Protein AF-A0A7J5Y7X1-F1 (afdb_monomer_lite)

InterPro domains:
  IPR000933 Glycoside hydrolase, family 29 [PTHR10030] (53-190)
  IPR000933 Glycoside hydrolase, family 29 [SM00812] (28-296)
  IPR016286 Alpha-L-fucosidase, metazoa-type [PR00741] (77-93)
  IPR016286 Alpha-L-fucosidase, metazoa-type [PR00741] (96-114)
  IPR016286 Alpha-L-fucosidase, metazoa-type [PR00741] (164-180)
  IPR017853 Glycoside hydrolase superfamily [SSF51445] (57-274)
  IPR018526 Glycoside hydrolase, family 29, conserved site [PS00385] (196-207)
  IPR057739 Glycoside hydrolase family 29, N-terminal [PF01120] (57-190)

pLDDT: mean 74.08, std 23.31, range [20.83, 97.81]

Radius of gyration: 34.33 Å; chains: 1; bounding box: 50×125×92 Å

Structure (mmCIF, N/CA/C/O backbone):
data_AF-A0A7J5Y7X1-F1
#
_entry.id   AF-A0A7J5Y7X1-F1
#
loop_
_atom_site.group_PDB
_atom_site.id
_atom_site.type_symbol
_atom_site.label_atom_id
_atom_site.label_alt_id
_atom_site.label_comp_id
_atom_site.label_asym_id
_atom_site.label_entity_id
_atom_site.label_seq_id
_atom_site.pdbx_PDB_ins_code
_atom_site.Cartn_x
_atom_site.Cartn_y
_atom_site.Cartn_z
_atom_site.occupancy
_atom_site.B_iso_or_equiv
_atom_site.auth_seq_id
_atom_site.auth_comp_id
_atom_site.auth_asym_id
_atom_site.auth_atom_id
_atom_site.pdbx_PDB_model_num
ATOM 1 N N . MET A 1 1 ? 17.205 -16.153 -32.327 1.00 25.45 1 MET A N 1
ATOM 2 C CA . MET A 1 1 ? 16.415 -15.094 -32.989 1.00 25.45 1 MET A CA 1
ATOM 3 C C . MET A 1 1 ? 15.835 -14.226 -31.892 1.00 25.45 1 MET A C 1
ATOM 5 O O . MET A 1 1 ? 15.008 -14.714 -31.137 1.00 25.45 1 MET A O 1
ATOM 9 N N . VAL A 1 2 ? 16.345 -13.006 -31.729 1.00 21.05 2 VAL A N 1
ATOM 10 C CA . VAL A 1 2 ? 15.778 -12.018 -30.800 1.00 21.05 2 VAL A CA 1
ATOM 11 C C . VAL A 1 2 ? 14.475 -11.518 -31.433 1.00 21.05 2 VAL A C 1
ATOM 13 O O . VAL A 1 2 ? 14.532 -11.095 -32.590 1.00 21.05 2 VAL A O 1
ATOM 16 N N . PRO A 1 3 ? 13.310 -11.597 -30.767 1.00 21.61 3 PRO A N 1
ATOM 17 C CA . PRO A 1 3 ? 12.091 -11.020 -31.314 1.00 21.61 3 PRO A CA 1
ATOM 18 C C . PRO A 1 3 ? 12.284 -9.507 -31.431 1.00 21.61 3 PRO A C 1
ATOM 20 O O . PRO A 1 3 ? 12.499 -8.822 -30.433 1.00 21.61 3 PRO A O 1
ATOM 23 N N . GLN A 1 4 ? 12.250 -8.982 -32.655 1.00 20.83 4 GLN A N 1
ATOM 24 C CA . GLN A 1 4 ? 12.116 -7.547 -32.871 1.00 20.83 4 GLN A CA 1
ATOM 25 C C . GLN A 1 4 ? 10.690 -7.155 -32.472 1.00 20.83 4 GLN A C 1
ATOM 27 O O . GLN A 1 4 ? 9.730 -7.536 -33.141 1.00 20.83 4 GLN A O 1
ATOM 32 N N . TYR A 1 5 ? 10.552 -6.429 -31.364 1.00 26.14 5 TYR A N 1
ATOM 33 C CA . TYR A 1 5 ? 9.282 -5.831 -30.963 1.00 26.14 5 TYR A CA 1
ATOM 34 C C . TYR A 1 5 ? 8.971 -4.647 -31.896 1.00 26.14 5 TYR A C 1
ATOM 36 O O . TYR A 1 5 ? 9.814 -3.758 -32.048 1.00 26.14 5 TYR A O 1
ATOM 44 N N . PRO A 1 6 ? 7.804 -4.621 -32.561 1.00 26.53 6 PRO A N 1
ATOM 45 C CA . PRO A 1 6 ? 7.474 -3.566 -33.504 1.00 26.53 6 PRO A CA 1
ATOM 46 C C . PRO A 1 6 ? 7.028 -2.289 -32.780 1.00 26.53 6 PRO A C 1
ATOM 48 O O . PRO A 1 6 ? 6.113 -2.324 -31.965 1.00 26.53 6 PRO A O 1
ATOM 51 N N . GLY A 1 7 ? 7.605 -1.158 -33.193 1.00 25.56 7 GLY A N 1
ATOM 52 C CA . GLY A 1 7 ? 6.911 0.132 -33.247 1.00 25.56 7 GLY A CA 1
ATOM 53 C C . GLY A 1 7 ? 6.882 0.960 -31.960 1.00 25.56 7 GLY A C 1
ATOM 54 O O . GLY A 1 7 ? 6.499 0.506 -30.891 1.00 25.56 7 GLY A O 1
ATOM 55 N N . SER A 1 8 ? 7.258 2.228 -32.100 1.00 27.50 8 SER A N 1
ATOM 56 C CA . SER A 1 8 ? 7.242 3.258 -31.064 1.00 27.50 8 SER A CA 1
ATOM 57 C C . SER A 1 8 ? 5.884 3.406 -30.359 1.00 27.50 8 SER A C 1
ATOM 59 O O . SER A 1 8 ? 4.834 3.465 -30.999 1.00 27.50 8 SER A O 1
ATOM 61 N N . LEU A 1 9 ? 5.925 3.584 -29.031 1.00 30.67 9 LEU A N 1
ATOM 62 C CA . LEU A 1 9 ? 4.825 4.038 -28.161 1.00 30.67 9 LEU A CA 1
ATOM 63 C C . LEU A 1 9 ? 4.441 5.510 -28.464 1.00 30.67 9 LEU A C 1
ATOM 65 O O . LEU A 1 9 ? 4.479 6.372 -27.592 1.00 30.67 9 LEU A O 1
ATOM 69 N N . SER A 1 10 ? 4.145 5.837 -29.725 1.00 26.11 10 SER A N 1
ATOM 70 C CA . SER A 1 10 ? 4.119 7.216 -30.242 1.00 26.11 10 SER A CA 1
ATOM 71 C C . SER A 1 10 ? 2.796 7.976 -30.082 1.00 26.11 10 SER A C 1
ATOM 73 O O . SER A 1 10 ? 2.778 9.174 -30.351 1.00 26.11 10 SER A O 1
ATOM 75 N N . ASN A 1 11 ? 1.716 7.353 -29.595 1.00 23.48 11 ASN A N 1
ATOM 76 C CA . ASN A 1 11 ? 0.405 8.021 -29.517 1.00 23.48 11 ASN A CA 1
ATOM 77 C C . ASN A 1 11 ? -0.030 8.498 -28.122 1.00 23.48 11 ASN A C 1
ATOM 79 O O . ASN A 1 11 ? -1.052 9.172 -28.019 1.00 23.48 11 ASN A O 1
ATOM 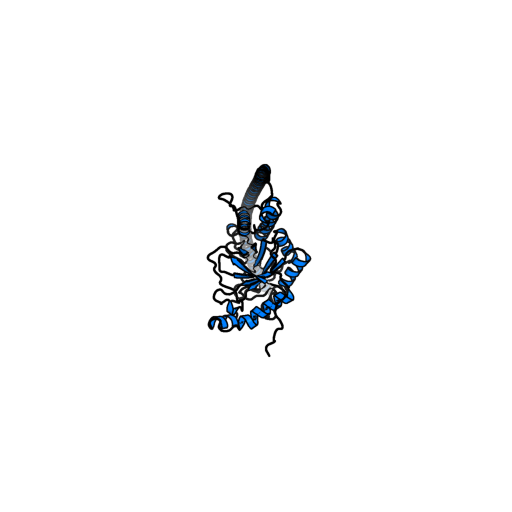83 N N . THR A 1 12 ? 0.757 8.259 -27.070 1.00 28.69 12 THR A N 1
ATOM 84 C CA . THR A 1 12 ? 0.495 8.832 -25.739 1.00 28.69 12 THR A CA 1
ATOM 85 C C . THR A 1 12 ? 1.749 9.562 -25.274 1.00 28.69 12 THR A C 1
ATOM 87 O O . THR A 1 12 ? 2.767 8.939 -24.988 1.00 28.69 12 THR A O 1
ATOM 90 N N . ARG A 1 13 ? 1.719 10.900 -25.238 1.00 25.62 13 ARG A N 1
ATOM 91 C CA . ARG A 1 13 ? 2.809 11.693 -24.646 1.00 25.62 13 ARG A CA 1
ATOM 92 C C . ARG A 1 13 ? 2.775 11.478 -23.131 1.00 25.62 13 ARG A C 1
ATOM 94 O O . ARG A 1 13 ? 1.899 12.018 -22.461 1.00 25.62 13 ARG A O 1
ATOM 101 N N . TRP A 1 14 ? 3.708 10.692 -22.608 1.00 32.28 14 TRP A N 1
ATOM 102 C CA . TRP A 1 14 ? 3.932 10.538 -21.172 1.00 32.28 14 TRP A CA 1
ATOM 103 C C . TRP A 1 14 ? 4.853 11.670 -20.692 1.00 32.28 14 TRP A C 1
ATOM 105 O O . TRP A 1 14 ? 5.932 11.867 -21.248 1.00 32.28 14 TRP A O 1
ATOM 115 N N . GLN A 1 15 ? 4.412 12.456 -19.711 1.00 32.03 15 GLN A N 1
ATOM 116 C CA . GLN A 1 15 ? 5.248 13.398 -18.973 1.00 32.03 15 GLN A CA 1
ATOM 117 C C . GLN A 1 15 ? 5.871 12.705 -17.767 1.00 32.03 15 GLN A C 1
ATOM 119 O O . GLN A 1 15 ? 5.209 11.954 -17.050 1.00 32.03 15 GLN A O 1
ATOM 124 N N . GLN A 1 16 ? 7.153 12.985 -17.558 1.00 37.62 16 GLN A N 1
ATOM 125 C CA . GLN A 1 16 ? 7.894 12.521 -16.401 1.00 37.62 16 GLN A CA 1
ATOM 126 C C . GLN A 1 16 ? 7.703 13.517 -15.250 1.00 37.62 16 GLN A C 1
ATOM 128 O O . GLN A 1 16 ? 8.035 14.693 -15.394 1.00 37.62 16 GLN A O 1
ATOM 133 N N . TYR A 1 17 ? 7.157 13.062 -14.124 1.00 39.16 17 TYR A N 1
ATOM 134 C CA . TYR A 1 17 ? 7.004 13.852 -12.904 1.00 39.16 17 TYR A CA 1
ATOM 135 C C . TYR A 1 17 ? 8.114 13.481 -11.926 1.00 39.16 17 TYR A C 1
ATOM 137 O O . TYR A 1 17 ? 8.452 12.305 -11.754 1.00 39.16 17 TYR A O 1
ATOM 145 N N . ARG A 1 18 ? 8.671 14.497 -11.266 1.00 38.78 18 ARG A N 1
ATOM 146 C CA . ARG A 1 18 ? 9.621 14.314 -10.171 1.00 38.78 18 ARG A CA 1
ATOM 147 C C . ARG A 1 18 ? 8.844 14.120 -8.873 1.00 38.78 18 ARG A C 1
ATOM 149 O O . ARG A 1 18 ? 8.066 15.000 -8.502 1.00 38.78 18 ARG A O 1
ATOM 156 N N . CYS A 1 19 ? 9.090 13.003 -8.187 1.00 39.41 19 CYS A N 1
ATOM 157 C CA . CYS A 1 19 ? 8.614 12.831 -6.820 1.00 39.41 19 CYS A CA 1
ATOM 158 C C . CYS A 1 19 ? 9.660 13.344 -5.818 1.00 39.41 19 CYS A C 1
ATOM 160 O O . CYS A 1 19 ? 10.848 13.017 -5.923 1.00 39.41 19 CYS A O 1
ATOM 162 N N . VAL A 1 20 ? 9.218 14.160 -4.859 1.00 38.50 20 VAL A N 1
ATOM 163 C CA . VAL A 1 20 ? 10.031 14.608 -3.721 1.00 38.50 20 VAL A CA 1
ATOM 164 C C . VAL A 1 20 ? 9.657 13.728 -2.532 1.00 38.50 20 VAL A C 1
ATOM 166 O O . VAL A 1 20 ? 8.554 13.829 -2.012 1.00 38.50 20 VAL A O 1
ATOM 169 N N . SER A 1 21 ? 10.559 12.834 -2.129 1.00 35.69 21 SER A N 1
ATOM 170 C CA . SER A 1 21 ? 10.431 12.047 -0.897 1.00 35.69 21 SER A CA 1
ATOM 171 C C . SER A 1 21 ? 11.674 12.266 -0.034 1.00 35.69 21 SER A C 1
ATOM 173 O O . SER A 1 21 ? 12.740 12.589 -0.561 1.00 35.69 21 SER A O 1
ATOM 175 N N . SER A 1 22 ? 11.574 12.058 1.282 1.00 27.36 22 SER A N 1
ATOM 176 C CA . SER A 1 22 ? 12.711 12.169 2.216 1.00 27.36 22 SER A CA 1
ATOM 177 C C . SER A 1 22 ? 13.845 11.161 1.945 1.00 27.36 22 SER A C 1
ATOM 179 O O . SER A 1 22 ? 14.892 11.231 2.584 1.00 27.36 22 SER A O 1
ATOM 181 N N . SER A 1 23 ? 13.672 10.248 0.980 1.00 27.61 23 SER A N 1
ATOM 182 C CA . SER A 1 23 ? 14.692 9.306 0.514 1.00 27.61 23 SER A CA 1
ATOM 183 C C . SER A 1 23 ? 14.702 9.204 -1.023 1.00 27.61 23 SER A C 1
ATOM 185 O O . SER A 1 23 ? 13.987 8.404 -1.632 1.00 27.61 23 SER A O 1
ATOM 187 N N . SER A 1 24 ? 15.579 10.016 -1.623 1.00 28.23 24 SER A N 1
ATOM 188 C CA . SER A 1 24 ? 16.033 9.978 -3.025 1.00 28.23 24 SER A CA 1
ATOM 189 C C . SER A 1 24 ? 15.022 10.408 -4.105 1.00 28.23 24 SER A C 1
ATOM 191 O O . SER A 1 24 ? 13.808 10.272 -3.966 1.00 28.23 24 SER A O 1
ATOM 193 N N . SER A 1 25 ? 15.555 10.978 -5.197 1.00 32.00 25 SER A N 1
ATOM 194 C CA . SER A 1 25 ? 14.813 11.447 -6.382 1.00 32.00 25 SER A CA 1
ATOM 195 C C . SER A 1 25 ? 14.284 10.265 -7.203 1.00 32.00 25 SER A C 1
ATOM 197 O O . SER A 1 25 ? 15.074 9.401 -7.569 1.00 32.00 25 SER A O 1
ATOM 199 N N . ARG A 1 26 ? 12.977 10.232 -7.504 1.00 46.28 26 ARG A N 1
ATOM 200 C CA . ARG A 1 26 ? 12.297 9.106 -8.187 1.00 46.28 26 ARG A CA 1
ATOM 201 C C . ARG A 1 26 ? 11.477 9.578 -9.398 1.00 46.28 26 ARG A C 1
ATOM 203 O O . ARG A 1 26 ? 11.063 10.742 -9.441 1.00 46.28 26 ARG A O 1
ATOM 210 N N . CYS A 1 27 ? 11.263 8.687 -10.371 1.00 33.22 27 CYS A N 1
ATOM 211 C CA . CYS A 1 27 ? 10.673 8.989 -11.682 1.00 33.22 27 CYS A CA 1
ATOM 212 C C . CYS A 1 27 ? 9.242 8.449 -11.825 1.00 33.22 27 CYS A C 1
ATOM 214 O O . CYS A 1 27 ? 9.003 7.249 -11.729 1.00 33.22 27 CYS A O 1
ATOM 216 N N . CYS A 1 28 ? 8.293 9.321 -12.161 1.00 37.50 28 CYS A N 1
ATOM 217 C CA . CYS A 1 28 ? 6.908 8.930 -12.442 1.00 37.50 28 CYS A CA 1
ATOM 218 C C . CYS A 1 28 ? 6.590 9.228 -13.907 1.00 37.50 28 CYS A C 1
ATOM 220 O O . CYS A 1 28 ? 6.943 10.304 -14.370 1.00 37.50 28 CYS A O 1
ATOM 222 N N . PHE A 1 29 ? 5.891 8.355 -14.628 1.00 30.94 29 PHE A N 1
ATOM 223 C CA . PHE A 1 29 ? 5.389 8.636 -15.976 1.00 30.94 29 PHE A CA 1
ATOM 224 C C . PHE A 1 29 ? 3.856 8.726 -15.946 1.00 30.94 29 PHE A C 1
ATOM 226 O O . PHE A 1 29 ? 3.184 7.741 -15.644 1.00 30.94 29 PHE A O 1
ATOM 233 N N . ALA A 1 30 ? 3.281 9.886 -16.281 1.00 33.09 30 ALA A N 1
ATOM 234 C CA . ALA A 1 30 ? 1.828 10.056 -16.434 1.00 33.09 30 ALA A CA 1
ATOM 235 C C . ALA A 1 30 ? 1.474 10.706 -17.794 1.00 33.09 30 ALA A C 1
ATOM 237 O O . ALA A 1 30 ? 2.291 11.440 -18.343 1.00 33.09 30 ALA A O 1
ATOM 238 N N . PRO A 1 31 ? 0.290 10.469 -18.382 1.00 26.41 31 PRO A N 1
ATOM 239 C CA . PRO A 1 31 ? -0.193 11.098 -19.598 1.00 26.41 31 PRO A CA 1
ATOM 240 C C . PRO A 1 31 ? -0.215 12.613 -19.433 1.00 26.41 31 PRO A C 1
ATOM 242 O O . PRO A 1 31 ? -0.582 13.133 -18.380 1.00 26.41 31 PRO A O 1
ATOM 245 N N . ALA A 1 32 ? 0.159 13.324 -20.493 1.00 27.88 32 ALA A N 1
ATOM 246 C CA . ALA A 1 32 ? 0.219 14.779 -20.541 1.00 27.88 32 ALA A CA 1
ATOM 247 C C . ALA A 1 32 ? -1.177 15.446 -20.516 1.00 27.88 32 ALA A C 1
ATOM 249 O O . ALA A 1 32 ? -1.560 16.109 -21.476 1.00 27.88 32 ALA A O 1
ATOM 250 N N . GLU A 1 33 ? -1.936 15.321 -19.427 1.00 30.61 33 GLU A N 1
ATOM 251 C CA . GLU A 1 33 ? -3.114 16.157 -19.173 1.00 30.61 33 GLU A CA 1
ATOM 252 C C . GLU A 1 33 ? -2.848 17.121 -18.011 1.00 30.61 33 GLU A C 1
ATOM 254 O O . GLU A 1 33 ? -2.788 16.735 -16.843 1.00 30.61 33 GLU A O 1
ATOM 259 N N . ARG A 1 34 ? -2.735 18.416 -18.343 1.00 35.00 34 ARG A N 1
ATOM 260 C CA . ARG A 1 34 ? -2.799 19.534 -17.388 1.00 35.00 34 ARG A CA 1
ATOM 261 C C . ARG A 1 34 ? -4.193 19.555 -16.760 1.00 35.00 34 ARG A C 1
ATOM 263 O O . ARG A 1 34 ? -5.077 20.232 -17.269 1.00 35.00 34 ARG A O 1
ATOM 270 N N . SER A 1 35 ? -4.415 18.802 -15.693 1.00 33.56 35 SER A N 1
ATOM 271 C CA . SER A 1 35 ? -5.717 18.768 -15.026 1.00 33.56 35 SER A CA 1
ATOM 272 C C . SER A 1 35 ? -5.595 19.090 -13.541 1.00 33.56 35 SER A C 1
ATOM 274 O O . SER A 1 35 ? -4.560 18.870 -12.915 1.00 33.56 35 SER A O 1
ATOM 276 N N . SER A 1 36 ? -6.681 19.636 -13.004 1.00 36.03 36 SER A N 1
ATOM 277 C CA . SER A 1 36 ? -6.983 20.056 -11.627 1.00 36.03 36 SER A CA 1
ATOM 278 C C . SER A 1 36 ? -6.824 18.974 -10.538 1.00 36.03 36 SER A C 1
ATOM 280 O O . SER A 1 36 ? -7.341 19.120 -9.434 1.00 36.03 36 SER A O 1
ATOM 282 N N . ARG A 1 37 ? -6.130 17.872 -10.829 1.00 52.44 37 ARG A N 1
ATOM 283 C CA . ARG A 1 37 ? -6.108 16.627 -10.056 1.00 52.44 37 ARG A CA 1
ATOM 284 C C . ARG A 1 37 ? -4.916 16.645 -9.106 1.00 52.44 37 ARG A C 1
ATOM 286 O O . ARG A 1 37 ? -3.799 16.477 -9.578 1.00 52.44 37 ARG A O 1
ATOM 293 N N . ARG A 1 38 ? -5.146 16.871 -7.807 1.00 53.12 38 ARG A N 1
ATOM 294 C CA . ARG A 1 38 ? -4.066 17.101 -6.827 1.00 53.12 38 ARG A CA 1
ATOM 295 C C . ARG A 1 38 ? -3.960 16.062 -5.696 1.00 53.12 38 ARG A C 1
ATOM 297 O O . ARG A 1 38 ? -3.118 16.233 -4.825 1.00 53.12 38 ARG A O 1
ATOM 304 N N . THR A 1 39 ? -4.761 14.992 -5.717 1.00 46.53 39 THR A N 1
ATOM 305 C CA . THR A 1 39 ? -4.788 13.941 -4.677 1.00 46.53 39 THR A CA 1
ATOM 306 C C . THR A 1 39 ? -4.783 12.529 -5.271 1.00 46.53 39 THR A C 1
ATOM 308 O O . THR A 1 39 ? -5.572 12.227 -6.174 1.00 46.53 39 THR A O 1
ATOM 311 N N . GLY A 1 40 ? -3.939 11.648 -4.732 1.00 42.09 40 GLY A N 1
ATOM 312 C CA . GLY A 1 40 ? -3.907 10.222 -5.049 1.00 42.09 40 GLY A CA 1
ATOM 313 C C . GLY A 1 40 ? -3.528 9.347 -3.854 1.00 42.09 40 GLY A C 1
ATOM 314 O O . GLY A 1 40 ? -2.993 9.837 -2.858 1.00 42.09 40 GLY A O 1
ATOM 315 N N . VAL A 1 41 ? -3.793 8.042 -3.958 1.00 51.75 41 VAL A N 1
ATOM 316 C CA . VAL A 1 41 ? -3.444 7.045 -2.926 1.00 51.75 41 VAL A CA 1
ATOM 317 C C . VAL A 1 41 ? -2.484 6.003 -3.487 1.00 51.75 41 VAL A C 1
ATOM 319 O O . VAL A 1 41 ? -2.770 5.390 -4.509 1.00 51.75 41 VAL A O 1
ATOM 322 N N . ARG A 1 42 ? -1.352 5.760 -2.825 1.00 59.00 42 ARG A N 1
ATOM 323 C CA . ARG A 1 42 ? -0.415 4.684 -3.180 1.00 59.00 42 ARG A CA 1
ATOM 324 C C . ARG A 1 42 ? -0.622 3.474 -2.279 1.00 59.00 42 ARG A C 1
ATOM 326 O O . ARG A 1 42 ? -0.805 3.620 -1.078 1.00 59.00 42 ARG A O 1
ATOM 333 N N . LEU A 1 43 ? -0.534 2.280 -2.848 1.00 51.66 43 LEU A N 1
ATOM 334 C CA . LEU A 1 43 ? -0.619 1.026 -2.106 1.00 51.66 43 LEU A CA 1
ATOM 335 C C . LEU A 1 43 ? 0.705 0.294 -2.190 1.00 51.66 43 LEU A C 1
ATOM 337 O O . LEU A 1 43 ? 1.166 -0.007 -3.293 1.00 51.66 43 LEU A O 1
ATOM 341 N N . THR A 1 44 ? 1.299 -0.013 -1.039 1.00 53.25 44 THR A N 1
ATOM 342 C CA . THR A 1 44 ? 2.561 -0.759 -0.962 1.00 53.25 44 THR A CA 1
ATOM 343 C C . THR A 1 44 ? 2.346 -2.096 -0.266 1.00 53.25 44 THR A C 1
ATOM 345 O O . THR A 1 44 ? 1.891 -2.152 0.876 1.00 53.25 44 THR A O 1
ATOM 348 N N . ALA A 1 45 ? 2.689 -3.183 -0.957 1.00 52.69 45 ALA A N 1
ATOM 349 C CA . ALA A 1 45 ? 2.685 -4.518 -0.374 1.00 52.69 45 ALA A CA 1
ATOM 350 C C . ALA A 1 45 ? 3.745 -4.619 0.742 1.00 52.69 45 ALA A C 1
ATOM 352 O O . ALA A 1 45 ? 4.827 -4.038 0.652 1.00 52.69 45 ALA A O 1
ATOM 353 N N . GLY A 1 46 ? 3.430 -5.327 1.829 1.00 41.56 46 GLY A N 1
ATOM 354 C CA . GLY A 1 46 ? 4.347 -5.498 2.959 1.00 41.56 46 GLY A CA 1
ATOM 355 C C . GLY A 1 46 ? 5.625 -6.263 2.588 1.00 41.56 46 GLY A C 1
ATOM 356 O O . GLY A 1 46 ? 5.598 -7.203 1.796 1.00 41.56 46 GLY A O 1
ATOM 357 N N . ARG A 1 47 ? 6.752 -5.896 3.214 1.00 40.59 47 ARG A N 1
ATOM 358 C CA . ARG A 1 47 ? 8.050 -6.568 3.044 1.00 40.59 47 ARG A CA 1
ATOM 359 C C . ARG A 1 47 ? 7.966 -8.019 3.526 1.00 40.59 47 ARG A C 1
ATOM 361 O O . ARG A 1 47 ? 7.727 -8.255 4.709 1.00 40.59 47 ARG A O 1
ATOM 368 N N . CYS A 1 48 ? 8.252 -8.982 2.653 1.00 37.03 48 CYS A N 1
ATOM 369 C CA . CYS A 1 48 ? 8.500 -10.368 3.054 1.00 37.03 48 CYS A CA 1
ATOM 370 C C . CYS A 1 48 ? 10.013 -10.617 3.146 1.00 37.03 48 CYS A C 1
ATOM 372 O O . CYS A 1 48 ? 10.688 -10.586 2.119 1.00 37.03 48 CYS A O 1
ATOM 374 N N . PRO A 1 49 ? 10.579 -10.884 4.337 1.00 34.69 49 PRO A N 1
ATOM 375 C CA . PRO A 1 49 ? 11.926 -11.427 4.437 1.00 34.69 49 PRO A CA 1
ATOM 376 C C . PRO A 1 49 ? 11.971 -12.815 3.786 1.00 34.69 49 PRO A C 1
ATOM 378 O O . PRO A 1 49 ? 11.009 -13.588 3.895 1.00 34.69 49 PRO A O 1
ATOM 381 N N . ASN A 1 50 ? 13.090 -13.102 3.117 1.00 36.44 50 ASN A N 1
ATOM 382 C CA . ASN A 1 50 ? 13.415 -14.344 2.412 1.00 36.44 50 ASN A CA 1
ATOM 383 C C . ASN A 1 50 ? 12.729 -15.580 3.031 1.00 36.44 50 ASN A C 1
ATOM 385 O O . ASN A 1 50 ? 13.024 -15.963 4.161 1.00 36.44 50 ASN A O 1
ATOM 389 N N . GLY A 1 51 ? 11.798 -16.187 2.283 1.00 40.72 51 GLY A N 1
ATOM 390 C CA . GLY A 1 51 ? 11.149 -17.461 2.633 1.00 40.72 51 GLY A CA 1
ATOM 391 C C . GLY A 1 51 ? 9.695 -17.401 3.127 1.00 40.72 51 GLY A C 1
ATOM 392 O O . GLY A 1 51 ? 9.091 -18.454 3.318 1.00 40.72 51 GLY A O 1
ATOM 393 N N . SER A 1 52 ? 9.091 -16.218 3.297 1.00 45.75 52 SER A N 1
ATOM 394 C CA . SER A 1 52 ? 7.757 -16.085 3.927 1.00 45.75 52 SER A CA 1
ATOM 395 C C . SER A 1 52 ? 6.577 -15.814 2.974 1.00 45.75 52 SER A C 1
ATOM 397 O O . SER A 1 52 ? 5.516 -15.402 3.433 1.00 45.75 52 SER A O 1
ATOM 399 N N . THR A 1 53 ? 6.690 -16.058 1.663 1.00 48.09 53 THR A N 1
ATOM 400 C CA . THR A 1 53 ? 5.557 -15.876 0.719 1.00 48.09 53 THR A CA 1
ATOM 401 C C . THR A 1 53 ? 4.429 -16.891 0.895 1.00 48.09 53 THR A C 1
ATOM 403 O O . THR A 1 53 ? 3.328 -16.677 0.396 1.00 48.09 53 THR A O 1
ATOM 406 N N . ARG A 1 54 ? 4.635 -17.938 1.709 1.00 47.50 54 ARG A N 1
ATOM 407 C CA . ARG A 1 54 ? 3.565 -18.833 2.188 1.00 47.50 54 ARG A CA 1
ATOM 408 C C . ARG A 1 54 ? 2.500 -18.140 3.057 1.00 47.50 54 ARG A C 1
ATOM 410 O O . ARG A 1 54 ? 1.642 -18.840 3.568 1.00 47.50 54 ARG A O 1
ATOM 417 N N . ARG A 1 55 ? 2.565 -16.820 3.279 1.00 57.28 55 ARG A N 1
ATOM 418 C CA . ARG A 1 55 ? 1.635 -16.076 4.150 1.00 57.28 55 ARG A CA 1
ATOM 419 C C . ARG A 1 55 ? 0.852 -14.948 3.465 1.00 57.28 55 ARG A C 1
ATOM 421 O O . ARG A 1 55 ? 0.089 -14.278 4.153 1.00 57.28 55 ARG A O 1
ATOM 428 N N . ILE A 1 56 ? 1.015 -14.715 2.158 1.00 66.62 56 ILE A N 1
ATOM 429 C CA . ILE A 1 56 ? 0.170 -13.757 1.421 1.00 66.62 56 ILE A CA 1
ATOM 430 C C . ILE A 1 56 ? -0.976 -14.545 0.788 1.00 66.62 56 ILE A C 1
ATOM 432 O O . ILE A 1 56 ? -0.847 -15.065 -0.319 1.00 66.62 56 ILE A O 1
ATOM 436 N N . HIS A 1 57 ? -2.076 -14.677 1.524 1.00 77.44 57 HIS A N 1
ATOM 437 C CA . HIS A 1 57 ? -3.277 -15.361 1.038 1.00 77.44 57 HIS A CA 1
ATOM 438 C C . HIS A 1 57 ? -4.327 -14.397 0.501 1.00 77.44 57 HIS A C 1
ATOM 440 O O . HIS A 1 57 ? -5.168 -14.832 -0.278 1.00 77.44 57 HIS A O 1
ATOM 446 N N . ALA A 1 58 ? -4.259 -13.111 0.881 1.00 87.12 58 ALA A N 1
ATOM 447 C CA . ALA A 1 58 ? -5.249 -12.105 0.499 1.00 87.12 58 ALA A CA 1
ATOM 448 C C . ALA A 1 58 ? -6.695 -12.616 0.706 1.00 87.12 58 ALA A C 1
ATOM 450 O O . ALA A 1 58 ? -7.574 -12.395 -0.124 1.00 87.12 58 ALA A O 1
ATOM 451 N N . GLU A 1 59 ? -6.911 -13.378 1.783 1.00 89.69 59 GLU A N 1
ATOM 452 C CA . GLU A 1 59 ? -8.148 -14.122 2.041 1.00 89.69 59 GLU A CA 1
ATOM 453 C C . GLU A 1 59 ? -9.352 -13.191 2.217 1.00 89.69 59 GLU A C 1
ATOM 455 O O . GLU A 1 59 ? -10.462 -13.524 1.816 1.00 89.69 59 GLU A O 1
ATOM 460 N N . PHE A 1 60 ? -9.104 -11.991 2.736 1.00 94.00 60 PHE A N 1
ATOM 461 C CA . PHE A 1 60 ? -10.092 -10.935 2.923 1.00 94.00 60 PHE A CA 1
ATOM 462 C C . PHE A 1 60 ? -9.889 -9.770 1.949 1.00 94.00 60 PHE A C 1
ATOM 464 O O . PHE A 1 60 ? -10.365 -8.671 2.201 1.00 94.00 60 PHE A O 1
ATOM 471 N N . PHE A 1 61 ? -9.151 -9.979 0.856 1.00 95.31 61 PHE A N 1
ATOM 472 C CA . PHE A 1 61 ? -9.019 -8.965 -0.184 1.00 95.31 61 PHE A CA 1
ATOM 473 C C . PHE A 1 61 ? -10.287 -8.888 -1.043 1.00 95.31 61 PHE A C 1
ATOM 475 O O . PHE A 1 61 ? -10.612 -9.839 -1.772 1.00 95.31 61 PHE A O 1
ATOM 482 N N . ASP A 1 62 ? -10.914 -7.712 -1.026 1.00 96.38 62 ASP A N 1
ATOM 483 C CA . ASP A 1 62 ? -11.973 -7.303 -1.943 1.00 96.38 62 ASP A CA 1
ATOM 484 C C . ASP A 1 62 ? -11.595 -5.992 -2.658 1.00 96.38 62 ASP A C 1
ATOM 486 O O . ASP A 1 62 ? -11.430 -4.927 -2.059 1.00 96.38 62 ASP A O 1
ATOM 490 N N . ALA A 1 63 ? -11.471 -6.068 -3.984 1.00 96.00 63 ALA A N 1
ATOM 491 C CA . ALA A 1 63 ? -11.149 -4.923 -4.826 1.00 96.00 63 ALA A CA 1
ATOM 492 C C . ALA A 1 63 ? -12.252 -3.848 -4.825 1.00 96.00 63 ALA A C 1
ATOM 494 O O . ALA A 1 63 ? -11.950 -2.666 -5.020 1.00 96.00 63 ALA A O 1
ATOM 495 N N . LYS A 1 64 ? -13.519 -4.228 -4.610 1.00 96.12 64 LYS A N 1
ATOM 496 C CA . LYS A 1 64 ? -14.639 -3.281 -4.521 1.00 96.12 64 LYS A CA 1
ATOM 497 C C . LYS A 1 64 ? -14.599 -2.503 -3.218 1.00 96.12 64 LYS A C 1
ATOM 499 O O . LYS A 1 64 ? -14.737 -1.287 -3.255 1.00 96.12 64 LYS A O 1
ATOM 504 N N . GLU A 1 65 ? -14.338 -3.184 -2.105 1.00 96.38 65 GLU A N 1
ATOM 505 C CA . GLU A 1 65 ? -14.146 -2.543 -0.800 1.00 96.38 65 GLU A CA 1
ATOM 506 C C . GLU A 1 65 ? -12.991 -1.535 -0.855 1.00 96.38 65 GLU A C 1
ATOM 508 O O . GLU A 1 65 ? -13.148 -0.377 -0.479 1.00 96.38 65 GLU A O 1
ATOM 513 N N . TRP A 1 66 ? -11.850 -1.927 -1.428 1.00 96.56 66 TRP A N 1
ATOM 514 C CA . TRP A 1 66 ? -10.731 -1.005 -1.643 1.00 96.56 66 TRP A CA 1
ATOM 515 C C . TRP A 1 66 ? -11.135 0.204 -2.498 1.00 96.56 66 TRP A C 1
ATOM 517 O O . TRP A 1 66 ? -10.787 1.338 -2.173 1.00 96.56 66 TRP A O 1
ATOM 527 N N . THR A 1 67 ? -11.887 -0.028 -3.578 1.00 95.31 67 THR A N 1
ATOM 528 C CA . THR A 1 67 ? -12.380 1.042 -4.458 1.00 95.31 67 THR A CA 1
ATOM 529 C C . THR A 1 67 ? -13.279 2.021 -3.703 1.00 95.31 67 THR A C 1
ATOM 531 O O . THR A 1 67 ? -13.087 3.228 -3.843 1.00 95.31 67 THR A O 1
ATOM 534 N N . ASP A 1 68 ? -14.202 1.526 -2.872 1.00 96.50 68 ASP A N 1
ATOM 535 C CA . ASP A 1 68 ? -15.070 2.356 -2.027 1.00 96.50 68 ASP A CA 1
ATOM 536 C C . ASP A 1 68 ? -14.258 3.236 -1.074 1.00 96.50 68 ASP A C 1
ATOM 538 O O . ASP A 1 68 ? -14.459 4.451 -1.023 1.00 96.50 68 ASP A O 1
ATOM 542 N N . ILE A 1 69 ? -13.289 2.642 -0.374 1.00 96.31 69 ILE A N 1
ATOM 543 C CA . ILE A 1 69 ? -12.440 3.352 0.587 1.00 96.31 69 ILE A CA 1
ATOM 544 C C . ILE A 1 69 ? -11.668 4.488 -0.102 1.00 96.31 69 ILE A C 1
ATOM 546 O O . ILE A 1 69 ? -11.652 5.619 0.390 1.00 96.31 69 ILE A O 1
ATOM 550 N N . PHE A 1 70 ? -11.039 4.225 -1.254 1.00 94.62 70 PHE A N 1
ATOM 551 C CA . PHE A 1 70 ? -10.256 5.247 -1.961 1.00 94.62 70 PHE A CA 1
ATOM 552 C C . PHE A 1 70 ? -11.127 6.304 -2.639 1.00 94.62 70 PHE A C 1
ATOM 554 O O . PHE A 1 70 ? -10.737 7.470 -2.697 1.00 94.62 70 PHE A O 1
ATOM 561 N N . ALA A 1 71 ? -12.305 5.933 -3.141 1.00 92.81 71 ALA A N 1
ATOM 562 C CA . ALA A 1 71 ? -13.241 6.897 -3.709 1.00 92.81 71 ALA A CA 1
ATOM 563 C C . ALA A 1 71 ? -13.775 7.824 -2.609 1.00 92.81 71 ALA A C 1
ATOM 565 O O . ALA A 1 71 ? -13.780 9.048 -2.767 1.00 92.81 71 ALA A O 1
ATOM 566 N N . SER A 1 72 ? -14.114 7.240 -1.457 1.00 92.94 72 SER A N 1
ATOM 567 C CA . SER A 1 72 ? -14.553 7.959 -0.262 1.00 92.94 72 SER A CA 1
ATOM 568 C C . SER A 1 72 ? -13.491 8.906 0.279 1.00 92.94 72 SER A C 1
ATOM 570 O O . SER A 1 72 ? -13.852 9.875 0.928 1.00 92.94 72 SER A O 1
ATOM 572 N N . SER A 1 73 ? -12.203 8.684 -0.007 1.00 92.00 73 SER A N 1
ATOM 573 C CA . SER A 1 73 ? -11.118 9.557 0.449 1.00 92.00 73 SER A CA 1
ATOM 574 C C . SER A 1 73 ? -10.959 10.853 -0.355 1.00 92.00 73 SER A C 1
ATOM 576 O O . SER A 1 73 ? -10.031 11.622 -0.102 1.00 92.00 73 SER A O 1
ATOM 578 N N . GLY A 1 74 ? -11.775 11.067 -1.391 1.00 88.94 74 GLY A N 1
ATOM 579 C CA . GLY A 1 74 ? -11.648 12.210 -2.299 1.00 88.94 74 GLY A CA 1
ATOM 580 C C . GLY A 1 74 ? -10.446 12.133 -3.253 1.00 88.94 74 GLY A C 1
ATOM 581 O O . GLY A 1 74 ? -10.150 13.107 -3.957 1.00 88.94 74 GLY A O 1
ATOM 582 N N . ALA A 1 75 ? -9.747 10.992 -3.308 1.00 89.94 75 ALA A N 1
ATOM 583 C CA . ALA A 1 75 ? -8.662 10.770 -4.258 1.00 89.94 75 ALA A CA 1
ATOM 584 C C . ALA A 1 75 ? -9.178 10.811 -5.705 1.00 89.94 75 ALA A C 1
ATOM 586 O O . ALA A 1 75 ? -10.343 10.526 -5.981 1.00 89.94 75 ALA A O 1
ATOM 587 N N . LYS A 1 76 ? -8.308 11.177 -6.653 1.00 87.62 76 LYS A N 1
ATOM 588 C CA . LYS A 1 76 ? -8.635 11.178 -8.095 1.00 87.62 76 LYS A CA 1
ATOM 589 C C . LYS A 1 76 ? -7.923 10.073 -8.874 1.00 87.62 76 LYS A C 1
ATOM 591 O O . LYS A 1 76 ? -8.271 9.800 -10.022 1.00 87.62 76 LYS A O 1
ATOM 596 N N . TYR A 1 77 ? -6.930 9.441 -8.263 1.00 88.81 77 TYR A N 1
ATOM 597 C CA . TYR A 1 77 ? -6.197 8.311 -8.816 1.00 88.81 77 TYR A CA 1
ATOM 598 C C . TYR A 1 77 ? -5.628 7.458 -7.688 1.00 88.81 77 TYR A C 1
ATOM 600 O O . TYR A 1 77 ? -5.413 7.946 -6.576 1.00 88.81 77 TYR A O 1
ATOM 608 N N . ILE A 1 78 ? -5.350 6.194 -7.987 1.00 93.75 78 ILE A N 1
ATOM 609 C CA . ILE A 1 78 ? -4.565 5.334 -7.101 1.00 93.75 78 ILE A CA 1
ATOM 610 C C . ILE A 1 78 ? -3.288 4.878 -7.799 1.00 93.75 78 ILE A C 1
ATOM 612 O O . ILE A 1 78 ? -3.228 4.876 -9.021 1.00 93.75 78 ILE A O 1
ATOM 616 N N . VAL A 1 79 ? -2.279 4.458 -7.043 1.00 92.25 79 VAL A N 1
ATOM 617 C CA . VAL A 1 79 ? -1.052 3.848 -7.560 1.00 92.25 79 VAL A CA 1
ATOM 618 C C . VAL A 1 79 ? -0.822 2.520 -6.845 1.00 92.25 79 VAL A C 1
ATOM 620 O O . VAL A 1 79 ? -0.357 2.488 -5.705 1.00 92.25 79 VAL A O 1
ATOM 623 N N . LEU A 1 80 ? -1.147 1.411 -7.506 1.00 95.31 80 LEU A N 1
ATOM 624 C CA . LEU A 1 80 ? -0.975 0.066 -6.953 1.00 95.31 80 LEU A CA 1
ATOM 625 C C . LEU A 1 80 ? 0.439 -0.458 -7.218 1.00 95.31 80 LEU A C 1
ATOM 627 O O . LEU A 1 80 ? 0.875 -0.512 -8.366 1.00 95.31 80 LEU A O 1
ATOM 631 N N . THR A 1 81 ? 1.143 -0.909 -6.179 1.00 94.00 81 THR A N 1
ATOM 632 C CA . THR A 1 81 ? 2.425 -1.613 -6.333 1.00 94.00 81 THR A CA 1
ATOM 633 C C . THR A 1 81 ? 2.228 -2.956 -7.023 1.00 94.00 81 THR A C 1
ATOM 635 O O . THR A 1 81 ? 1.741 -3.903 -6.422 1.00 94.00 81 THR A O 1
ATOM 638 N N . THR A 1 82 ? 2.627 -3.045 -8.290 1.00 95.06 82 THR A N 1
ATOM 639 C CA . THR A 1 82 ? 2.567 -4.282 -9.082 1.00 95.06 82 THR A CA 1
ATOM 640 C C . THR A 1 82 ? 3.719 -5.224 -8.758 1.00 95.06 82 THR A C 1
ATOM 642 O O . THR A 1 82 ? 3.525 -6.435 -8.726 1.00 95.06 82 THR A O 1
ATOM 645 N N . LYS A 1 83 ? 4.908 -4.660 -8.524 1.00 94.00 83 LYS A N 1
ATOM 646 C CA . LYS A 1 83 ? 6.143 -5.340 -8.133 1.00 94.00 83 LYS A CA 1
ATOM 647 C C . LYS A 1 83 ? 6.997 -4.369 -7.334 1.00 94.00 83 LYS A C 1
ATOM 649 O O . LYS A 1 83 ? 7.178 -3.234 -7.775 1.00 94.00 83 LYS A O 1
ATOM 654 N N . HIS A 1 84 ? 7.538 -4.808 -6.208 1.00 91.19 84 HIS A N 1
ATOM 655 C CA . HIS A 1 84 ? 8.527 -4.057 -5.435 1.00 91.19 84 HIS A CA 1
ATOM 656 C C . HIS A 1 84 ? 9.903 -4.751 -5.509 1.00 91.19 84 HIS A C 1
ATOM 658 O O . HIS A 1 84 ? 10.075 -5.701 -6.272 1.00 91.19 84 HIS A O 1
ATOM 664 N N . HIS A 1 85 ? 10.911 -4.253 -4.796 1.00 89.00 85 HIS A N 1
ATOM 665 C CA . HIS A 1 85 ? 12.311 -4.677 -4.938 1.00 89.00 85 HIS A CA 1
ATOM 666 C C . HIS A 1 85 ? 12.569 -6.164 -4.626 1.00 89.00 85 HIS A C 1
ATOM 668 O O . HIS A 1 85 ? 13.581 -6.720 -5.039 1.00 89.00 85 HIS A O 1
ATOM 674 N N . GLU A 1 86 ? 11.668 -6.848 -3.919 1.00 86.12 86 GLU A N 1
ATOM 675 C CA . GLU A 1 86 ? 11.726 -8.301 -3.718 1.00 86.12 86 GLU A CA 1
ATOM 676 C C . GLU A 1 86 ? 11.343 -9.120 -4.966 1.00 86.12 86 GLU A C 1
ATOM 678 O O . GLU A 1 86 ? 11.466 -10.346 -4.966 1.00 86.12 86 GLU A O 1
ATOM 683 N N . GLY A 1 87 ? 10.846 -8.466 -6.020 1.00 89.75 87 GLY A N 1
ATOM 684 C CA . GLY A 1 87 ? 10.549 -9.078 -7.317 1.00 89.75 87 GLY A CA 1
ATOM 685 C C . GLY A 1 87 ? 9.233 -9.851 -7.409 1.00 89.75 87 GLY A C 1
ATOM 686 O O . GLY A 1 87 ? 8.937 -10.412 -8.462 1.00 89.75 87 GLY A O 1
ATOM 687 N N . PHE A 1 88 ? 8.428 -9.890 -6.343 1.00 91.25 88 PHE A N 1
ATOM 688 C CA . PHE A 1 88 ? 7.131 -10.569 -6.353 1.00 91.25 88 PHE A CA 1
ATOM 689 C C . PHE A 1 88 ? 6.092 -9.753 -7.128 1.00 91.25 88 PHE A C 1
ATOM 691 O O . PHE A 1 88 ? 5.824 -8.603 -6.776 1.00 91.25 88 PHE A O 1
ATOM 698 N N . THR A 1 89 ? 5.491 -10.336 -8.169 1.00 94.69 89 THR A N 1
ATOM 699 C CA . THR A 1 89 ? 4.477 -9.639 -8.975 1.00 94.69 89 THR A CA 1
ATOM 700 C C . THR A 1 89 ? 3.057 -9.947 -8.496 1.00 94.69 89 THR A C 1
ATOM 702 O O . THR A 1 89 ? 2.697 -11.101 -8.271 1.00 94.69 89 THR A O 1
ATOM 705 N N . LEU A 1 90 ? 2.203 -8.923 -8.399 1.00 95.38 90 LEU A N 1
ATOM 706 C CA . LEU A 1 90 ? 0.775 -9.056 -8.054 1.00 95.38 90 LEU A CA 1
ATOM 707 C C . LEU A 1 90 ? -0.113 -9.477 -9.244 1.00 95.38 90 LEU A C 1
ATOM 709 O O . LEU A 1 90 ? -1.340 -9.374 -9.196 1.00 95.38 90 LEU A O 1
ATOM 713 N N . TRP A 1 91 ? 0.519 -9.932 -10.323 1.00 96.19 91 TRP A N 1
ATOM 714 C CA . TRP A 1 91 ? -0.119 -10.562 -11.469 1.00 96.19 91 TRP A CA 1
ATOM 715 C C . TRP A 1 91 ? 0.738 -11.713 -11.988 1.00 96.19 91 TRP A C 1
ATOM 717 O O . TRP A 1 91 ? 1.945 -11.750 -11.743 1.00 96.19 91 TRP A O 1
ATOM 727 N N . GLY A 1 92 ? 0.126 -12.608 -12.765 1.00 95.25 92 GLY A N 1
ATOM 728 C CA . GLY A 1 92 ? 0.813 -13.707 -13.449 1.00 95.25 92 GLY A CA 1
ATOM 729 C C . GLY A 1 92 ? 1.710 -13.212 -14.584 1.00 95.25 92 GLY A C 1
ATOM 730 O O . GLY A 1 92 ? 1.301 -13.246 -15.745 1.00 95.25 92 GLY A O 1
ATOM 731 N N . SER A 1 93 ? 2.900 -12.719 -14.237 1.00 93.31 93 SER A N 1
ATOM 732 C CA . SER A 1 93 ? 3.933 -12.281 -15.181 1.00 93.31 93 SER A CA 1
ATOM 733 C C . SER A 1 93 ? 4.631 -13.476 -15.823 1.00 93.31 93 SER A C 1
ATOM 735 O O . SER A 1 93 ? 5.021 -14.420 -15.131 1.00 93.31 93 SER A O 1
ATOM 737 N N . LYS A 1 94 ? 4.867 -13.421 -17.141 1.00 90.25 94 LYS A N 1
ATOM 738 C CA . LYS A 1 94 ? 5.593 -14.491 -17.853 1.00 90.25 94 LYS A CA 1
ATOM 739 C C . LYS A 1 94 ? 7.077 -14.530 -17.501 1.00 90.25 94 LYS A C 1
ATOM 741 O O . LYS A 1 94 ? 7.708 -15.576 -17.631 1.00 90.25 94 LYS A O 1
ATOM 746 N N . THR A 1 95 ? 7.638 -13.406 -17.069 1.00 89.94 95 THR A N 1
ATOM 747 C CA . THR A 1 95 ? 9.049 -13.280 -16.687 1.00 89.94 95 THR A CA 1
ATOM 748 C C . THR A 1 95 ? 9.276 -13.474 -15.189 1.00 89.94 95 THR A C 1
ATOM 750 O O . THR A 1 95 ? 10.423 -13.650 -14.781 1.00 89.94 95 THR A O 1
ATOM 753 N N . SER A 1 96 ? 8.222 -13.491 -14.362 1.00 88.75 96 SER A N 1
ATOM 754 C CA . SER A 1 96 ? 8.259 -13.850 -12.926 1.00 88.75 96 SER A CA 1
ATOM 755 C C . SER A 1 96 ? 7.598 -15.200 -12.662 1.00 88.75 96 SER A C 1
ATOM 757 O O . SER A 1 96 ? 6.760 -15.334 -11.764 1.00 88.75 96 SER A O 1
ATOM 759 N N . TRP A 1 97 ? 7.949 -16.206 -13.464 1.00 83.94 97 TRP A N 1
ATOM 760 C CA . TRP A 1 97 ? 7.391 -17.548 -13.321 1.00 83.94 97 TRP A CA 1
ATOM 761 C C . TRP A 1 97 ? 7.582 -18.086 -11.897 1.00 83.94 97 TRP A C 1
ATOM 763 O O . TRP A 1 97 ? 8.684 -18.021 -11.349 1.00 83.94 97 TRP A O 1
ATOM 773 N N . ASN A 1 98 ? 6.508 -18.617 -11.304 1.00 87.69 98 ASN A N 1
ATOM 774 C CA . ASN A 1 98 ? 6.490 -19.201 -9.958 1.00 87.69 98 ASN A CA 1
ATOM 775 C C . ASN A 1 98 ? 6.871 -18.234 -8.812 1.00 87.69 98 ASN A C 1
ATOM 777 O O . ASN A 1 98 ? 7.110 -18.660 -7.681 1.00 87.69 98 ASN A O 1
ATOM 781 N N . TRP A 1 99 ? 6.899 -16.925 -9.080 1.00 90.12 99 TRP A N 1
ATOM 782 C CA . TRP A 1 99 ? 7.124 -15.873 -8.085 1.00 90.12 99 TRP A CA 1
ATOM 783 C C . TRP A 1 99 ? 6.147 -14.709 -8.283 1.00 90.12 99 TRP A C 1
ATOM 785 O O . TRP A 1 99 ? 6.523 -13.554 -8.488 1.00 90.12 99 TRP A O 1
ATOM 795 N N . ASN A 1 100 ? 4.859 -15.048 -8.268 1.00 92.31 100 ASN A N 1
ATOM 796 C CA . ASN A 1 100 ? 3.769 -14.106 -8.472 1.00 92.31 100 ASN A CA 1
ATOM 797 C C . ASN A 1 100 ? 2.462 -14.562 -7.809 1.00 92.31 100 ASN A C 1
ATOM 799 O O . ASN A 1 100 ? 2.326 -15.733 -7.463 1.00 92.31 100 ASN A O 1
ATOM 803 N N . SER A 1 101 ? 1.492 -13.657 -7.667 1.00 92.62 101 SER A N 1
ATOM 804 C CA . SER A 1 101 ? 0.224 -13.903 -6.959 1.00 92.62 101 SER A CA 1
ATOM 805 C C . SER A 1 101 ? -0.708 -14.933 -7.614 1.00 92.62 101 SER A C 1
ATOM 807 O O . SER A 1 101 ? -1.631 -15.422 -6.960 1.00 92.62 101 SER A O 1
ATOM 809 N N . VAL A 1 102 ? -0.501 -15.259 -8.894 1.00 94.06 102 VAL A N 1
ATOM 810 C CA . VAL A 1 102 ? -1.289 -16.263 -9.629 1.00 94.06 102 VAL A CA 1
ATOM 811 C C . VAL A 1 102 ? -0.685 -17.653 -9.430 1.00 94.06 102 VAL A C 1
ATOM 813 O O . VAL A 1 102 ? -1.395 -18.603 -9.097 1.00 94.06 102 VAL A O 1
ATOM 816 N N . ASP A 1 103 ? 0.634 -17.770 -9.561 1.00 90.75 103 ASP A N 1
ATOM 817 C CA . ASP A 1 103 ? 1.354 -19.033 -9.423 1.00 90.75 103 ASP A CA 1
ATOM 818 C C . ASP A 1 103 ? 1.525 -19.443 -7.957 1.00 90.75 103 ASP A C 1
ATOM 820 O O . ASP A 1 103 ? 1.506 -20.636 -7.651 1.00 90.75 103 ASP A O 1
ATOM 824 N N . VAL A 1 104 ? 1.641 -18.494 -7.023 1.00 85.38 104 VAL A N 1
ATOM 825 C CA . VAL A 1 104 ? 1.782 -18.741 -5.577 1.00 85.38 104 VAL A CA 1
ATOM 826 C C . VAL A 1 104 ? 0.957 -17.737 -4.757 1.00 85.38 104 VAL A C 1
ATOM 828 O O . VAL A 1 104 ? 0.617 -16.662 -5.231 1.00 85.38 104 VAL A O 1
ATOM 831 N N . GLY A 1 105 ? 0.611 -18.074 -3.511 1.00 84.94 105 GLY A N 1
ATOM 832 C CA . GLY A 1 105 ? -0.206 -17.197 -2.658 1.00 84.94 105 GLY A CA 1
ATOM 833 C C . GLY A 1 105 ? -1.702 -17.241 -3.017 1.00 84.94 105 GLY A C 1
ATOM 834 O O . GLY A 1 105 ? -2.266 -18.338 -2.977 1.00 84.94 105 GLY A O 1
ATOM 835 N N . PRO A 1 106 ? -2.352 -16.106 -3.351 1.00 89.44 106 PRO A N 1
ATOM 836 C CA . PRO A 1 106 ? -3.812 -15.998 -3.460 1.00 89.44 106 PRO A CA 1
ATOM 837 C C . PRO A 1 106 ? -4.418 -16.654 -4.710 1.00 89.44 106 PRO A C 1
ATOM 839 O O . PRO A 1 106 ? -5.637 -16.762 -4.796 1.00 89.44 106 PRO A O 1
ATOM 842 N N . LYS A 1 107 ? -3.599 -17.085 -5.681 1.00 93.62 107 LYS A N 1
ATOM 843 C CA . LYS A 1 107 ? -4.045 -17.667 -6.965 1.00 93.62 107 LYS A CA 1
ATOM 844 C C . LYS A 1 107 ? -4.937 -16.722 -7.775 1.00 93.62 107 LYS A C 1
ATOM 846 O O . LYS A 1 107 ? -5.850 -17.151 -8.477 1.00 93.62 107 LYS A O 1
ATOM 851 N N . ARG A 1 108 ? -4.654 -15.425 -7.663 1.00 94.25 108 ARG A N 1
ATOM 852 C CA . ARG A 1 108 ? -5.469 -14.319 -8.176 1.00 94.25 108 ARG A CA 1
ATOM 853 C C . ARG A 1 108 ? -4.596 -13.277 -8.859 1.00 94.25 108 ARG A C 1
ATOM 855 O O . ARG A 1 108 ? -3.456 -13.034 -8.453 1.00 94.25 108 ARG A O 1
ATOM 862 N N . ASP A 1 109 ? -5.140 -12.660 -9.899 1.00 96.75 109 ASP A N 1
ATOM 863 C CA . ASP A 1 109 ? -4.530 -11.526 -10.591 1.00 96.75 109 ASP A CA 1
ATOM 864 C C . ASP A 1 109 ? -5.013 -10.235 -9.928 1.00 96.75 109 ASP A C 1
ATOM 866 O O . ASP A 1 109 ? -5.992 -9.622 -10.350 1.00 96.75 109 ASP A O 1
ATOM 870 N N . LEU A 1 110 ? -4.346 -9.850 -8.840 1.00 96.00 110 LEU A N 1
ATOM 871 C CA . LEU A 1 110 ? -4.799 -8.748 -7.993 1.00 96.00 110 LEU A CA 1
ATOM 872 C C . LEU A 1 110 ? -4.761 -7.408 -8.739 1.00 96.00 110 LEU A C 1
ATOM 874 O O . LEU A 1 110 ? -5.619 -6.556 -8.517 1.00 96.00 110 LEU A O 1
ATOM 878 N N . VAL A 1 111 ? -3.809 -7.229 -9.663 1.00 97.12 111 VAL A N 1
ATOM 879 C CA . VAL A 1 111 ? -3.753 -6.029 -10.514 1.00 97.12 111 VAL A CA 1
ATOM 880 C C . VAL A 1 111 ? -4.986 -5.944 -11.415 1.00 97.12 111 VAL A C 1
ATOM 882 O O . VAL A 1 111 ? -5.580 -4.870 -11.520 1.00 97.12 111 VAL A O 1
ATOM 885 N N . LEU A 1 112 ? -5.400 -7.057 -12.039 1.00 97.75 112 LEU A N 1
ATOM 886 C CA . LEU A 1 112 ? -6.604 -7.088 -12.873 1.00 97.75 112 LEU A CA 1
ATOM 887 C C . LEU A 1 112 ? -7.862 -6.785 -12.063 1.00 97.75 112 LEU A C 1
ATOM 889 O O . LEU A 1 112 ? -8.712 -6.025 -12.522 1.00 97.75 112 LEU A O 1
ATOM 893 N N . GLU A 1 113 ? -7.983 -7.386 -10.882 1.00 97.81 113 GLU A N 1
ATOM 894 C CA . GLU A 1 113 ? -9.159 -7.233 -10.029 1.00 97.81 113 GLU A CA 1
ATOM 895 C C . GLU A 1 113 ? -9.328 -5.788 -9.551 1.00 97.81 113 GLU A C 1
ATOM 897 O O . GLU A 1 113 ? -10.411 -5.227 -9.706 1.00 97.81 113 GLU A O 1
ATOM 902 N N . VAL A 1 114 ? -8.249 -5.143 -9.085 1.00 96.62 114 VAL A N 1
ATOM 903 C CA . VAL A 1 114 ? -8.273 -3.711 -8.738 1.00 96.62 114 VAL A CA 1
ATOM 904 C C . VAL A 1 114 ? -8.588 -2.862 -9.967 1.00 96.62 114 VAL A C 1
ATOM 906 O O . VAL A 1 114 ? -9.489 -2.031 -9.923 1.00 96.62 114 VAL A O 1
ATOM 909 N N . ALA A 1 115 ? -7.898 -3.083 -11.090 1.00 96.56 115 ALA A N 1
ATOM 910 C CA . ALA A 1 115 ? -8.122 -2.314 -12.313 1.00 96.56 115 ALA A CA 1
ATOM 911 C C . ALA A 1 115 ? -9.574 -2.401 -12.812 1.00 96.56 115 ALA A C 1
ATOM 913 O O . ALA A 1 115 ? -10.118 -1.414 -13.305 1.00 96.56 115 ALA A O 1
ATOM 914 N N . THR A 1 116 ? -10.187 -3.579 -12.698 1.00 97.62 116 THR A N 1
ATOM 915 C CA . THR A 1 116 ? -11.580 -3.821 -13.088 1.00 97.62 116 THR A CA 1
ATOM 916 C C . THR A 1 116 ? -12.532 -3.136 -12.114 1.00 97.62 116 THR A C 1
ATOM 918 O O . THR A 1 116 ? -13.382 -2.362 -12.548 1.00 97.62 116 THR A O 1
ATOM 921 N N . ALA A 1 117 ? -12.333 -3.323 -10.805 1.00 97.12 117 ALA A N 1
ATOM 922 C CA . ALA A 1 117 ? -13.181 -2.720 -9.783 1.00 97.12 117 ALA A CA 1
ATOM 923 C C . ALA A 1 117 ? -13.190 -1.185 -9.855 1.00 97.12 117 ALA A C 1
ATOM 925 O O . ALA A 1 117 ? -14.268 -0.595 -9.818 1.00 97.12 117 ALA A O 1
ATOM 926 N N . LEU A 1 118 ? -12.030 -0.545 -10.049 1.00 95.00 118 LEU A N 1
ATOM 927 C CA . LEU A 1 118 ? -11.956 0.911 -10.204 1.00 95.00 118 LEU A CA 1
ATOM 928 C C . LEU A 1 118 ? -12.783 1.399 -11.392 1.00 95.00 118 LEU A C 1
ATOM 930 O O . LEU A 1 118 ? -13.554 2.340 -11.246 1.00 95.00 118 LEU A O 1
ATOM 934 N N . ARG A 1 119 ? -12.632 0.746 -12.552 1.00 94.38 119 ARG A N 1
ATOM 935 C CA . ARG A 1 119 ? -13.297 1.136 -13.806 1.00 94.38 119 ARG A CA 1
ATOM 936 C C . ARG A 1 119 ? -14.801 0.915 -13.783 1.00 94.38 119 ARG A C 1
ATOM 938 O O . ARG A 1 119 ? -15.521 1.631 -14.467 1.00 94.38 119 ARG A O 1
ATOM 945 N N . GLU A 1 120 ? -15.254 -0.101 -13.061 1.00 95.94 120 GLU A N 1
ATOM 946 C CA . GLU A 1 120 ? -16.672 -0.440 -12.965 1.00 95.94 120 GLU A CA 1
ATOM 947 C C . GLU A 1 120 ? -17.402 0.360 -11.883 1.00 95.94 120 GLU A C 1
ATOM 949 O O . GLU A 1 120 ? -18.602 0.585 -12.018 1.00 95.94 120 GLU A O 1
ATOM 954 N N . ASN A 1 121 ? -16.709 0.772 -10.814 1.00 93.12 121 ASN A N 1
ATOM 955 C CA . ASN A 1 121 ? -17.361 1.264 -9.594 1.00 93.12 121 ASN A CA 1
ATOM 956 C C . ASN A 1 121 ? -16.912 2.673 -9.158 1.00 93.12 121 ASN A C 1
ATOM 958 O O . ASN A 1 121 ? -17.356 3.141 -8.114 1.00 93.12 121 ASN A O 1
ATOM 962 N N . SER A 1 122 ? -16.038 3.361 -9.904 1.00 92.62 122 SER A N 1
ATOM 963 C CA . SER A 1 122 ? -15.570 4.707 -9.536 1.00 92.62 122 SER A CA 1
ATOM 964 C C . SER A 1 122 ? -15.037 5.520 -10.723 1.00 92.62 122 SER A C 1
ATOM 966 O O . SER A 1 122 ? -14.732 4.978 -11.780 1.00 92.62 122 SER A O 1
ATOM 968 N N . ASP A 1 123 ? -14.822 6.820 -10.505 1.00 90.00 123 ASP A N 1
ATOM 969 C CA . ASP A 1 123 ? -14.100 7.704 -11.436 1.00 90.00 123 ASP A CA 1
ATOM 970 C C . ASP A 1 123 ? -12.579 7.763 -11.168 1.00 90.00 123 ASP A C 1
ATOM 972 O O . ASP A 1 123 ? -11.864 8.605 -11.727 1.00 90.00 123 ASP A O 1
ATOM 976 N N . LEU A 1 124 ? -12.061 6.900 -10.284 1.00 89.69 124 LEU A N 1
ATOM 977 C CA . LEU A 1 124 ? -10.638 6.854 -9.955 1.00 89.69 124 LEU A CA 1
ATOM 978 C C . LEU A 1 124 ? -9.815 6.392 -11.159 1.00 89.69 124 LEU A C 1
ATOM 980 O O . LEU A 1 124 ? -10.109 5.385 -11.803 1.00 89.69 124 LEU A O 1
ATOM 984 N N . ARG A 1 125 ? -8.715 7.099 -11.425 1.00 88.31 125 ARG A N 1
ATOM 985 C CA . ARG A 1 125 ? -7.732 6.682 -12.434 1.00 88.31 125 ARG A CA 1
ATOM 986 C C . ARG A 1 125 ? -6.796 5.609 -11.889 1.00 88.31 125 ARG A C 1
ATOM 988 O O . ARG A 1 125 ? -6.398 5.653 -10.722 1.00 88.31 125 ARG A O 1
ATOM 995 N N . LEU A 1 126 ? -6.401 4.678 -12.754 1.00 91.50 126 LEU A N 1
ATOM 996 C CA . LEU A 1 126 ? -5.506 3.586 -12.402 1.00 91.50 126 LEU A CA 1
ATOM 997 C C . LEU A 1 126 ? -4.053 3.983 -12.654 1.00 91.50 126 LEU A C 1
ATOM 999 O O . LEU A 1 126 ? -3.606 4.127 -13.789 1.00 91.50 126 LEU A O 1
ATOM 1003 N N . GLY A 1 127 ? -3.280 4.061 -11.587 1.00 91.31 127 GLY A N 1
ATOM 1004 C CA . GLY A 1 127 ? -1.830 4.084 -11.616 1.00 91.31 127 GLY A CA 1
ATOM 1005 C C . GLY A 1 127 ? -1.246 2.761 -11.146 1.00 91.31 127 GLY A C 1
ATOM 1006 O O . GLY A 1 127 ? -1.795 2.091 -10.270 1.00 91.31 127 GLY A O 1
ATOM 1007 N N . LEU A 1 128 ? -0.103 2.395 -11.710 1.00 92.00 128 LEU A N 1
ATOM 1008 C CA . LEU A 1 128 ? 0.647 1.201 -11.351 1.00 92.00 128 LEU A CA 1
ATOM 1009 C C . LEU A 1 128 ? 2.073 1.597 -10.996 1.00 92.00 128 LEU A C 1
ATOM 1011 O O . LEU A 1 128 ? 2.783 2.182 -11.810 1.00 92.00 128 LEU A O 1
ATOM 1015 N N . TYR A 1 129 ? 2.488 1.260 -9.781 1.00 90.75 129 TYR A N 1
ATOM 1016 C CA . TYR A 1 129 ? 3.885 1.303 -9.386 1.00 90.75 129 TYR A CA 1
ATOM 1017 C C . TYR A 1 129 ? 4.587 0.029 -9.849 1.00 90.75 129 TYR A C 1
ATOM 1019 O O . TYR A 1 129 ? 4.051 -1.072 -9.691 1.00 90.75 129 TYR A O 1
ATOM 1027 N N . HIS A 1 130 ? 5.802 0.156 -10.365 1.00 91.56 130 HIS A N 1
ATOM 1028 C CA . HIS A 1 130 ? 6.645 -0.974 -10.716 1.00 91.56 130 HIS A CA 1
ATOM 1029 C C . HIS A 1 130 ? 8.106 -0.687 -10.370 1.00 91.56 130 HIS A C 1
ATOM 1031 O O . HIS A 1 130 ? 8.705 0.263 -10.878 1.00 91.56 130 HIS A O 1
ATOM 1037 N N . SER A 1 131 ? 8.707 -1.521 -9.522 1.00 90.75 131 SER A N 1
ATOM 1038 C CA . SER A 1 131 ? 10.144 -1.421 -9.307 1.00 90.75 131 SER A CA 1
ATOM 1039 C C . SER A 1 131 ? 10.901 -1.888 -10.544 1.00 90.75 131 SER A C 1
ATOM 1041 O O . SER A 1 131 ? 10.689 -2.988 -11.053 1.00 90.75 131 SER A O 1
ATOM 1043 N N . LEU A 1 132 ? 11.822 -1.045 -10.999 1.00 88.56 132 LEU A N 1
ATOM 1044 C CA . LEU A 1 132 ? 12.694 -1.337 -12.117 1.00 88.56 132 LEU A CA 1
ATOM 1045 C C . LEU A 1 132 ? 13.745 -2.385 -11.776 1.00 88.56 132 LEU A C 1
ATOM 1047 O O . LEU A 1 132 ? 14.276 -2.951 -12.721 1.00 88.56 132 LEU A O 1
ATOM 1051 N N . PHE A 1 133 ? 14.015 -2.661 -10.492 1.00 88.31 133 PHE A N 1
ATOM 1052 C CA . PHE A 1 133 ? 15.065 -3.573 -10.032 1.00 88.31 133 PHE A CA 1
ATOM 1053 C C . PHE A 1 133 ? 14.586 -4.619 -9.024 1.00 88.31 133 PHE A C 1
ATOM 1055 O O . PHE A 1 133 ? 13.487 -4.533 -8.478 1.00 88.31 133 PHE A O 1
ATOM 1062 N N . GLU A 1 134 ? 15.429 -5.626 -8.803 1.00 90.62 134 GLU A N 1
ATOM 1063 C CA . GLU A 1 134 ? 15.182 -6.731 -7.880 1.00 90.62 134 GLU A CA 1
ATOM 1064 C C . GLU A 1 134 ? 16.441 -7.006 -7.055 1.00 90.62 134 GLU A C 1
ATOM 1066 O O . GLU A 1 134 ? 17.514 -7.192 -7.625 1.00 90.62 134 GLU A O 1
ATOM 1071 N N . TRP A 1 135 ? 16.312 -7.070 -5.725 1.00 85.56 135 TRP A N 1
ATOM 1072 C CA . TRP A 1 135 ? 17.448 -7.200 -4.799 1.00 85.56 135 TRP A CA 1
ATOM 1073 C C . TRP A 1 135 ? 18.321 -8.427 -5.052 1.00 85.56 135 TRP A C 1
ATOM 1075 O O . TRP A 1 135 ? 19.520 -8.363 -4.824 1.00 85.56 135 TRP A O 1
ATOM 1085 N N . PHE A 1 136 ? 17.714 -9.534 -5.479 1.00 85.38 136 PHE A N 1
ATOM 1086 C CA . PHE A 1 136 ? 18.371 -10.842 -5.551 1.00 85.38 136 PHE A CA 1
ATOM 1087 C C . PHE A 1 136 ? 18.319 -11.449 -6.955 1.00 85.38 136 PHE A C 1
ATOM 1089 O O . PHE A 1 136 ? 18.467 -12.661 -7.112 1.00 85.38 136 PHE A O 1
ATOM 1096 N N . ASN A 1 137 ? 18.018 -10.649 -7.984 1.00 90.94 137 ASN A N 1
ATOM 1097 C CA . ASN A 1 137 ? 17.975 -11.174 -9.342 1.00 90.94 137 ASN A CA 1
ATOM 1098 C C . ASN A 1 137 ? 19.408 -11.334 -9.877 1.00 90.94 137 ASN A C 1
ATOM 1100 O O . ASN A 1 137 ? 20.111 -10.327 -9.988 1.00 90.94 137 ASN A O 1
ATOM 1104 N N . PRO A 1 138 ? 19.832 -12.546 -10.284 1.00 93.25 138 PRO A N 1
ATOM 1105 C CA . PRO A 1 138 ? 21.210 -12.784 -10.712 1.00 93.25 138 PRO A CA 1
ATOM 1106 C C . PRO A 1 138 ? 21.655 -11.909 -11.887 1.00 93.25 138 PRO A C 1
ATOM 1108 O O . PRO A 1 138 ? 22.825 -11.553 -11.978 1.00 93.25 138 PRO A O 1
ATOM 1111 N N . LEU A 1 139 ? 20.735 -11.543 -12.788 1.00 93.44 139 LEU A N 1
ATOM 1112 C CA . LEU A 1 139 ? 21.058 -10.669 -13.917 1.00 93.44 139 LEU A CA 1
ATOM 1113 C C . LEU A 1 139 ? 21.295 -9.229 -13.452 1.00 93.44 139 LEU A C 1
ATOM 1115 O O . LEU A 1 139 ? 22.177 -8.560 -13.983 1.00 93.44 139 LEU A O 1
ATOM 1119 N N . PHE A 1 140 ? 20.535 -8.760 -12.455 1.00 92.88 140 PHE A N 1
ATOM 1120 C CA . PHE A 1 140 ? 20.735 -7.430 -11.881 1.00 92.88 140 PHE A CA 1
ATOM 1121 C C . PHE A 1 140 ? 22.061 -7.368 -11.121 1.00 92.88 140 PHE A C 1
ATOM 1123 O O . PHE A 1 140 ? 22.839 -6.446 -11.339 1.00 92.88 140 PHE A O 1
ATOM 1130 N N . GLU A 1 141 ? 22.358 -8.374 -10.294 1.00 93.81 141 GLU A N 1
ATOM 1131 C CA . GLU A 1 141 ? 23.639 -8.477 -9.584 1.00 93.81 141 GLU A CA 1
ATOM 1132 C C . GLU A 1 141 ? 24.826 -8.558 -10.557 1.00 93.81 141 GLU A C 1
ATOM 1134 O O . GLU A 1 141 ? 25.863 -7.937 -10.327 1.00 93.81 141 GLU A O 1
ATOM 1139 N N . GLN A 1 142 ? 24.674 -9.277 -11.675 1.00 94.44 142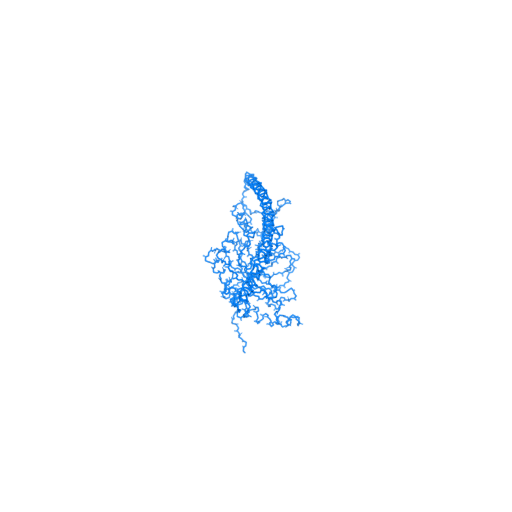 GLN A N 1
ATOM 1140 C CA . GLN A 1 142 ? 25.690 -9.369 -12.723 1.00 94.44 142 GLN A CA 1
ATOM 1141 C C . GLN A 1 142 ? 25.936 -8.024 -13.418 1.00 94.44 142 GLN A C 1
ATOM 1143 O O . GLN A 1 142 ? 27.093 -7.651 -13.642 1.00 94.44 142 GLN A O 1
ATOM 1148 N N . ASP A 1 143 ? 24.866 -7.311 -13.774 1.00 93.56 143 ASP A N 1
ATOM 1149 C CA . ASP A 1 143 ? 24.955 -5.978 -14.369 1.00 93.56 143 ASP A CA 1
ATOM 1150 C C . ASP A 1 143 ? 25.566 -4.983 -13.363 1.00 93.56 143 ASP A C 1
ATOM 1152 O O . ASP A 1 143 ? 26.496 -4.253 -13.702 1.00 93.56 143 ASP A O 1
ATOM 1156 N N . ALA A 1 144 ? 25.154 -5.017 -12.093 1.00 92.19 144 ALA A N 1
ATOM 1157 C CA . ALA A 1 144 ? 25.722 -4.180 -11.036 1.00 92.19 144 ALA A CA 1
ATOM 1158 C C . ALA A 1 144 ? 27.221 -4.457 -10.815 1.00 92.19 144 ALA A C 1
ATOM 1160 O O . ALA A 1 144 ? 28.033 -3.530 -10.793 1.00 92.19 144 ALA A O 1
ATOM 1161 N N . ALA A 1 145 ? 27.625 -5.731 -10.745 1.00 94.06 145 ALA A N 1
ATOM 1162 C CA . ALA A 1 145 ? 29.022 -6.135 -10.565 1.00 94.06 145 ALA A CA 1
ATOM 1163 C C . ALA A 1 145 ? 29.935 -5.697 -11.723 1.00 94.06 145 ALA A C 1
ATOM 1165 O O . ALA A 1 145 ? 31.144 -5.543 -11.537 1.00 94.06 145 ALA A O 1
ATOM 1166 N N . ASN A 1 146 ? 29.378 -5.474 -12.918 1.00 94.19 146 ASN A N 1
ATOM 1167 C CA . ASN A 1 146 ? 30.131 -4.971 -14.066 1.00 94.19 146 ASN A CA 1
ATOM 1168 C C . ASN A 1 146 ? 30.064 -3.444 -14.243 1.00 94.19 146 ASN A C 1
ATOM 1170 O O . ASN A 1 146 ? 30.626 -2.914 -15.210 1.00 94.19 146 ASN A O 1
ATOM 1174 N N . GLY A 1 147 ? 29.440 -2.740 -13.295 1.00 92.31 147 GLY A N 1
ATOM 1175 C CA . GLY A 1 147 ? 29.250 -1.295 -13.336 1.00 92.31 147 GLY A CA 1
ATOM 1176 C C . GLY A 1 147 ? 28.208 -0.862 -14.366 1.00 92.31 147 GLY A C 1
ATOM 1177 O O . GLY A 1 147 ? 28.399 0.167 -15.011 1.00 92.31 147 GLY A O 1
ATOM 1178 N N . PHE A 1 148 ? 27.153 -1.661 -14.552 1.00 90.75 148 PHE A N 1
ATOM 1179 C CA . PHE A 1 148 ? 26.024 -1.403 -15.451 1.00 90.75 148 PHE A CA 1
ATOM 1180 C C . PHE A 1 148 ? 26.430 -1.175 -16.918 1.00 90.75 148 PHE A C 1
ATOM 1182 O O . PHE A 1 148 ? 25.800 -0.415 -17.653 1.00 90.75 148 PHE A O 1
ATOM 1189 N N . LYS A 1 149 ? 27.508 -1.832 -17.365 1.00 90.12 149 LYS A N 1
ATOM 1190 C CA . LYS A 1 149 ? 27.991 -1.788 -18.758 1.00 90.12 149 LYS A CA 1
ATOM 1191 C C . LYS A 1 149 ? 27.143 -2.636 -19.697 1.00 90.12 149 LYS A C 1
ATOM 1193 O O . LYS A 1 149 ? 27.165 -2.423 -20.908 1.00 90.12 149 LYS A O 1
ATOM 1198 N N . THR A 1 150 ? 26.437 -3.613 -19.147 1.00 90.25 150 THR A N 1
ATOM 1199 C CA . THR A 1 150 ? 25.414 -4.388 -19.846 1.00 90.25 150 THR A CA 1
ATOM 1200 C C . THR A 1 150 ? 24.044 -4.064 -19.271 1.00 90.25 150 THR A C 1
ATOM 1202 O O . THR A 1 150 ? 23.936 -3.520 -18.179 1.00 90.25 150 THR A O 1
ATOM 1205 N N . ASN A 1 151 ? 23.000 -4.364 -20.039 1.00 87.88 151 ASN A N 1
ATOM 1206 C CA . ASN A 1 151 ? 21.599 -4.147 -19.682 1.00 87.88 151 ASN A CA 1
ATOM 1207 C C . ASN A 1 151 ? 20.805 -5.458 -19.789 1.00 87.88 151 ASN A C 1
ATOM 1209 O O . ASN A 1 151 ? 19.676 -5.487 -20.298 1.00 87.88 151 ASN A O 1
ATOM 1213 N N . LEU A 1 152 ? 21.414 -6.560 -19.349 1.00 91.50 152 LEU A N 1
ATOM 1214 C CA . LEU A 1 152 ? 20.825 -7.893 -19.435 1.00 91.50 152 LEU A CA 1
ATOM 1215 C C . LEU A 1 152 ? 19.540 -7.964 -18.619 1.00 91.50 152 LEU A C 1
ATOM 1217 O O . LEU A 1 152 ? 18.530 -8.465 -19.111 1.00 91.50 152 LEU A O 1
ATOM 1221 N N . PHE A 1 153 ? 19.544 -7.418 -17.408 1.00 92.88 153 PHE A N 1
ATOM 1222 C CA . PHE A 1 153 ? 18.373 -7.437 -16.549 1.00 92.88 153 PHE A CA 1
ATOM 1223 C C . PHE A 1 153 ? 17.235 -6.545 -17.081 1.00 92.88 153 PHE A C 1
ATOM 1225 O O . PHE A 1 153 ? 16.149 -7.081 -17.313 1.00 92.88 153 PHE A O 1
ATOM 1232 N N . PRO A 1 154 ? 17.431 -5.249 -17.407 1.00 87.44 154 PRO A N 1
ATOM 1233 C CA . PRO A 1 154 ? 16.358 -4.424 -17.959 1.00 87.44 154 PRO A CA 1
ATOM 1234 C C . PRO A 1 154 ? 15.743 -5.011 -19.234 1.00 87.44 154 PRO A C 1
ATOM 1236 O O . PRO A 1 154 ? 14.523 -5.015 -19.383 1.00 87.44 154 PRO A O 1
ATOM 1239 N N . SER A 1 155 ? 16.570 -5.548 -20.140 1.00 86.31 155 SER A N 1
ATOM 1240 C CA . SER A 1 155 ? 16.106 -6.083 -21.427 1.00 86.31 155 SER A CA 1
ATOM 1241 C C . SER A 1 155 ? 15.355 -7.412 -21.319 1.00 86.31 155 SER A C 1
ATOM 1243 O O . SER A 1 155 ? 14.415 -7.641 -22.080 1.00 86.31 155 SER A O 1
ATOM 1245 N N . SER A 1 156 ? 15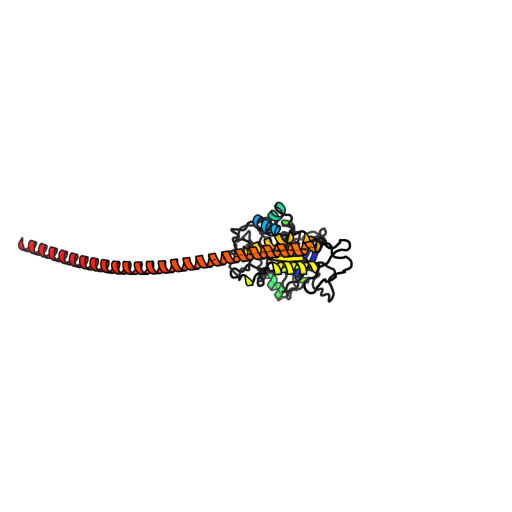.741 -8.281 -20.384 1.00 88.38 156 SER A N 1
ATOM 1246 C CA . SER A 1 156 ? 15.145 -9.615 -20.231 1.00 88.38 156 SER A CA 1
ATOM 1247 C C . SER A 1 156 ? 14.026 -9.685 -19.192 1.00 88.38 156 SER A C 1
ATOM 1249 O O . SER A 1 156 ? 13.206 -10.602 -19.252 1.00 88.38 156 SER A O 1
ATOM 1251 N N . LYS A 1 157 ? 13.985 -8.732 -18.254 1.00 91.12 157 LYS A N 1
ATOM 1252 C CA . LYS A 1 157 ? 13.115 -8.776 -17.077 1.00 91.12 157 LYS A CA 1
ATOM 1253 C C . LYS A 1 157 ? 12.196 -7.562 -16.996 1.00 91.12 157 LYS A C 1
ATOM 1255 O O . LYS A 1 157 ? 10.995 -7.693 -17.212 1.00 91.12 157 LYS A O 1
ATOM 1260 N N . THR A 1 158 ? 12.751 -6.379 -16.752 1.00 88.69 158 THR A N 1
ATOM 1261 C CA . THR A 1 158 ? 11.959 -5.177 -16.447 1.00 88.69 158 THR A CA 1
ATOM 1262 C C . THR A 1 158 ? 11.141 -4.684 -17.641 1.00 88.69 158 THR A C 1
ATOM 1264 O O . THR A 1 158 ? 9.944 -4.446 -17.509 1.00 88.69 158 THR A O 1
ATOM 1267 N N . LEU A 1 159 ? 11.744 -4.543 -18.826 1.00 85.00 159 LEU A N 1
ATOM 1268 C CA . LEU A 1 159 ? 11.041 -4.028 -20.008 1.00 85.00 159 LEU A CA 1
ATOM 1269 C C . LEU A 1 159 ? 9.885 -4.938 -20.466 1.00 85.00 159 LEU A C 1
ATOM 1271 O O . LEU A 1 159 ? 8.807 -4.404 -20.740 1.00 85.00 159 LEU A O 1
ATOM 1275 N N . PRO A 1 160 ? 10.040 -6.278 -20.520 1.00 88.50 160 PRO A N 1
ATOM 1276 C CA . PRO A 1 160 ? 8.913 -7.175 -20.762 1.00 88.50 160 PRO A CA 1
ATOM 1277 C C . PRO A 1 160 ? 7.768 -7.009 -19.753 1.00 88.50 160 PRO A C 1
ATOM 1279 O O . PRO A 1 160 ? 6.614 -6.936 -20.168 1.00 88.50 160 PRO A O 1
ATOM 1282 N N . GLU A 1 161 ? 8.065 -6.880 -18.456 1.00 92.31 161 GLU A N 1
ATOM 1283 C CA . GLU A 1 161 ? 7.042 -6.685 -17.414 1.00 92.31 161 GLU A CA 1
ATOM 1284 C C . GLU A 1 161 ? 6.286 -5.373 -17.600 1.00 92.31 161 GLU A C 1
ATOM 1286 O O . GLU A 1 161 ? 5.056 -5.357 -17.568 1.00 92.31 161 GLU A O 1
ATOM 1291 N N . LEU A 1 162 ? 7.001 -4.280 -17.871 1.00 86.38 162 LEU A N 1
ATOM 1292 C CA . LEU A 1 162 ? 6.378 -2.991 -18.165 1.00 86.38 162 LEU A CA 1
ATOM 1293 C C . LEU A 1 162 ? 5.483 -3.065 -19.409 1.00 86.38 162 LEU A C 1
ATOM 1295 O O . LEU A 1 162 ? 4.376 -2.522 -19.406 1.00 86.38 162 LEU A O 1
ATOM 1299 N N . TYR A 1 163 ? 5.923 -3.766 -20.458 1.00 84.94 163 TYR A N 1
ATOM 1300 C CA . TYR A 1 163 ? 5.115 -3.971 -21.659 1.00 84.94 163 TYR A CA 1
ATOM 1301 C C . TYR A 1 163 ? 3.844 -4.778 -21.359 1.00 84.94 163 TYR A C 1
ATOM 1303 O O . TYR A 1 163 ? 2.759 -4.411 -21.820 1.00 84.94 163 TYR A O 1
ATOM 1311 N N . GLU A 1 164 ? 3.941 -5.837 -20.551 1.00 90.00 164 GLU A N 1
ATOM 1312 C CA . GLU A 1 164 ? 2.777 -6.597 -20.082 1.00 90.00 164 GLU A CA 1
ATOM 1313 C C . GLU A 1 164 ? 1.803 -5.712 -19.298 1.00 90.00 164 GLU A C 1
ATOM 1315 O O . GLU A 1 164 ? 0.611 -5.710 -19.605 1.00 90.00 164 GLU A O 1
ATOM 1320 N N . LEU A 1 165 ? 2.292 -4.910 -18.344 1.00 90.00 165 LEU A N 1
ATOM 1321 C CA . LEU A 1 165 ? 1.447 -4.020 -17.544 1.00 90.00 165 LEU A CA 1
ATOM 1322 C C . LEU A 1 165 ? 0.684 -3.014 -18.415 1.00 90.00 165 LEU A C 1
ATOM 1324 O O . LEU A 1 165 ? -0.530 -2.851 -18.266 1.00 90.00 165 LEU A O 1
ATOM 1328 N N . ILE A 1 166 ? 1.381 -2.366 -19.353 1.00 84.69 166 ILE A N 1
ATOM 1329 C CA . ILE A 1 166 ? 0.789 -1.366 -20.249 1.00 84.69 166 ILE A CA 1
ATOM 1330 C C . ILE A 1 166 ? -0.266 -2.008 -21.150 1.00 84.69 166 ILE A C 1
ATOM 1332 O O . ILE A 1 166 ? -1.381 -1.499 -21.267 1.00 84.69 166 ILE A O 1
ATOM 1336 N N . THR A 1 167 ? 0.072 -3.128 -21.790 1.00 86.94 167 THR A N 1
ATOM 1337 C CA . THR A 1 167 ? -0.815 -3.766 -22.772 1.00 86.94 167 THR A CA 1
ATOM 1338 C C . THR A 1 167 ? -2.026 -4.425 -22.123 1.00 86.94 167 THR A C 1
ATOM 1340 O O . THR A 1 167 ? -3.135 -4.317 -22.654 1.00 86.94 167 THR A O 1
ATOM 1343 N N . LYS A 1 168 ? -1.836 -5.074 -20.970 1.00 93.25 168 LYS A N 1
ATOM 1344 C CA . LYS A 1 168 ? -2.886 -5.820 -20.274 1.00 93.25 168 LYS A CA 1
ATOM 1345 C C . LYS A 1 168 ? -3.793 -4.913 -19.456 1.00 93.25 168 LYS A C 1
ATOM 1347 O O . LYS A 1 168 ? -5.012 -5.037 -19.547 1.00 93.25 168 LYS A O 1
ATOM 1352 N N . TYR A 1 169 ? -3.214 -3.993 -18.684 1.00 93.88 169 TYR A N 1
ATOM 1353 C CA . TYR A 1 169 ? -3.974 -3.208 -17.712 1.00 93.88 169 TYR A CA 1
ATOM 1354 C C . TYR A 1 169 ? -4.248 -1.783 -18.145 1.00 93.88 169 TYR A C 1
ATOM 1356 O O . TYR A 1 169 ? -5.157 -1.198 -17.574 1.00 93.88 169 TYR A O 1
ATOM 1364 N N . LYS A 1 170 ? -3.545 -1.237 -19.147 1.00 89.19 170 LYS A N 1
ATOM 1365 C CA . LYS A 1 170 ? -3.756 0.123 -19.677 1.00 89.19 170 LYS A CA 1
ATOM 1366 C C . LYS A 1 170 ? -3.849 1.189 -18.567 1.00 89.19 170 LYS A C 1
ATOM 1368 O O . LYS A 1 170 ? -4.875 1.867 -18.480 1.00 89.19 170 LYS A O 1
ATOM 1373 N N . PRO A 1 171 ? -2.853 1.284 -17.670 1.00 87.19 171 PRO A N 1
ATOM 1374 C CA . PRO A 1 171 ? -2.895 2.266 -16.597 1.00 87.19 171 PRO A CA 1
ATOM 1375 C C . PRO A 1 171 ? -2.780 3.686 -17.155 1.00 87.19 171 PRO A C 1
ATOM 1377 O O . PRO A 1 171 ? -2.112 3.910 -18.163 1.00 87.19 171 PRO A O 1
ATOM 1380 N N . GLU A 1 172 ? -3.389 4.648 -16.475 1.00 84.06 172 GLU A N 1
ATOM 1381 C CA . GLU A 1 172 ? -3.158 6.071 -16.687 1.00 84.06 172 GLU A CA 1
ATOM 1382 C C . GLU A 1 172 ? -1.925 6.589 -15.955 1.00 84.06 172 GLU A C 1
ATOM 1384 O O . GLU A 1 172 ? -1.563 7.723 -16.183 1.00 84.06 172 GLU A O 1
ATOM 1389 N N . VAL A 1 173 ? -1.261 5.844 -15.075 1.00 80.69 173 VAL A N 1
ATOM 1390 C CA . VAL A 1 173 ? 0.041 6.259 -14.518 1.00 80.69 173 VAL A CA 1
ATOM 1391 C C . VAL A 1 173 ? 0.940 5.040 -14.417 1.00 80.69 173 VAL A C 1
ATOM 1393 O O . VAL A 1 173 ? 0.515 4.001 -13.919 1.00 80.69 173 VAL A O 1
ATOM 1396 N N . LEU A 1 174 ? 2.188 5.164 -14.856 1.00 81.31 174 LEU A N 1
ATOM 1397 C CA . LEU A 1 174 ? 3.223 4.175 -14.595 1.00 81.31 174 LEU A CA 1
ATOM 1398 C C . LEU A 1 174 ? 4.306 4.823 -13.732 1.00 81.31 174 LEU A C 1
ATOM 1400 O O . LEU A 1 174 ? 5.057 5.688 -14.179 1.00 81.31 174 LEU A O 1
ATOM 1404 N N . TRP A 1 175 ? 4.350 4.432 -12.468 1.00 79.94 175 TRP A N 1
ATOM 1405 C CA . TRP A 1 175 ? 5.248 4.994 -11.469 1.00 79.94 175 TRP A CA 1
ATOM 1406 C C . TRP A 1 175 ? 6.420 4.036 -11.263 1.00 79.94 175 TRP A C 1
ATOM 1408 O O . TRP A 1 175 ? 6.209 2.896 -10.856 1.00 79.94 175 TRP A O 1
ATOM 1418 N N . SER A 1 176 ? 7.652 4.465 -11.530 1.00 82.50 176 SER A N 1
ATOM 1419 C CA . SER A 1 176 ? 8.800 3.553 -11.564 1.00 82.50 176 SER A CA 1
ATOM 1420 C C . SER A 1 176 ? 9.847 3.880 -10.506 1.00 82.50 176 SER A C 1
ATOM 1422 O O . SER A 1 176 ? 10.139 5.040 -10.228 1.00 82.50 176 SER A O 1
ATOM 1424 N N . ASP A 1 177 ? 10.449 2.838 -9.935 1.00 79.69 177 ASP A N 1
ATOM 1425 C CA . ASP A 1 177 ? 11.435 2.968 -8.856 1.00 79.69 177 ASP A CA 1
ATOM 1426 C C . ASP A 1 177 ? 12.671 2.122 -9.126 1.00 79.69 177 ASP A C 1
ATOM 1428 O O . ASP A 1 177 ? 12.584 0.893 -9.208 1.00 79.69 177 ASP A O 1
ATOM 1432 N N . GLY A 1 178 ? 13.810 2.782 -9.285 1.00 79.94 178 GLY A N 1
ATOM 1433 C CA . GLY A 1 178 ? 15.082 2.144 -9.597 1.00 79.94 178 GLY A CA 1
ATOM 1434 C C . GLY A 1 178 ? 15.985 1.995 -8.383 1.00 79.94 178 GLY A C 1
ATOM 1435 O O . GLY A 1 178 ? 15.733 2.548 -7.314 1.00 79.94 178 GLY A O 1
ATOM 1436 N N . ASP A 1 179 ? 17.060 1.246 -8.585 1.00 81.38 179 ASP A N 1
ATOM 1437 C CA . ASP A 1 179 ? 18.170 1.216 -7.645 1.00 81.38 179 ASP A CA 1
ATOM 1438 C C . ASP A 1 179 ? 18.919 2.559 -7.676 1.00 81.38 179 ASP A C 1
ATOM 1440 O O . ASP A 1 179 ? 19.085 3.153 -8.743 1.00 81.38 179 ASP A O 1
ATOM 1444 N N . GLY A 1 180 ? 19.343 3.049 -6.509 1.00 75.38 180 GLY A N 1
ATOM 1445 C CA . GLY A 1 180 ? 19.985 4.361 -6.381 1.00 75.38 180 GLY A CA 1
ATOM 1446 C C . GLY A 1 180 ? 21.391 4.435 -6.984 1.00 75.38 180 GLY A C 1
ATOM 1447 O O . GLY A 1 180 ? 21.833 5.530 -7.345 1.00 75.38 180 GLY A O 1
ATOM 1448 N N . ASP A 1 181 ? 22.068 3.293 -7.120 1.00 80.62 181 ASP A N 1
ATOM 1449 C CA . ASP A 1 181 ? 23.422 3.197 -7.668 1.00 80.62 181 ASP A CA 1
ATOM 1450 C C . ASP A 1 181 ? 23.412 2.952 -9.188 1.00 80.62 181 ASP A C 1
ATOM 1452 O O . ASP A 1 181 ? 24.408 3.211 -9.871 1.00 80.62 181 ASP A O 1
ATOM 1456 N N . ALA A 1 182 ? 22.280 2.510 -9.745 1.00 81.62 182 ALA A N 1
ATOM 1457 C CA . ALA A 1 182 ? 22.106 2.313 -11.179 1.00 81.62 182 ALA A CA 1
ATOM 1458 C C . ALA A 1 182 ? 21.891 3.648 -11.925 1.00 81.62 182 ALA A C 1
ATOM 1460 O O . ALA A 1 182 ? 21.023 4.440 -11.546 1.00 81.62 182 ALA A O 1
ATOM 1461 N N . PRO A 1 183 ? 22.636 3.924 -13.013 1.00 81.19 183 PRO A N 1
ATOM 1462 C CA . PRO A 1 183 ? 22.450 5.145 -13.787 1.00 81.19 183 PRO A CA 1
ATOM 1463 C C . PRO A 1 183 ? 21.143 5.120 -14.593 1.00 81.19 183 PRO A C 1
ATOM 1465 O O . PRO A 1 183 ? 20.632 4.071 -14.974 1.00 81.19 183 PRO A O 1
ATOM 1468 N N . ASP A 1 184 ? 20.649 6.302 -14.935 1.00 73.12 184 ASP A N 1
ATOM 1469 C CA . ASP A 1 184 ? 19.482 6.538 -15.792 1.00 73.12 184 ASP A CA 1
ATOM 1470 C C . ASP A 1 184 ? 19.515 5.763 -17.123 1.00 73.12 184 ASP A C 1
ATOM 1472 O O . ASP A 1 184 ? 18.569 5.076 -17.530 1.00 73.12 184 ASP A O 1
ATOM 1476 N N . SER A 1 185 ? 20.678 5.820 -17.767 1.00 76.06 185 SER A N 1
ATOM 1477 C CA . SER A 1 185 ? 20.989 5.166 -19.034 1.00 76.06 185 SER A CA 1
ATOM 1478 C C . SER A 1 185 ? 20.865 3.643 -18.977 1.00 76.06 185 SER A C 1
ATOM 1480 O O . SER A 1 185 ? 20.509 3.034 -19.986 1.00 76.06 185 SER A O 1
ATOM 1482 N N . TYR A 1 186 ? 21.080 3.022 -17.813 1.00 79.38 186 TYR A N 1
ATOM 1483 C CA . TYR A 1 186 ? 20.933 1.574 -17.642 1.00 79.38 186 TYR A CA 1
ATOM 1484 C C . TYR A 1 186 ? 19.473 1.128 -17.789 1.00 79.38 186 TYR A C 1
ATOM 1486 O O . TYR A 1 186 ? 19.188 0.111 -18.423 1.00 79.38 186 TYR A O 1
ATOM 1494 N N . TRP A 1 187 ? 18.534 1.939 -17.301 1.00 77.06 187 TRP A N 1
ATOM 1495 C CA . TRP A 1 187 ? 17.096 1.695 -17.432 1.00 77.06 187 TRP A CA 1
ATOM 1496 C C . TRP A 1 187 ? 16.534 2.070 -18.807 1.00 77.06 187 TRP A C 1
ATOM 1498 O O . TRP A 1 187 ? 15.338 1.906 -19.045 1.00 77.06 187 TRP A O 1
ATOM 1508 N N . ASN A 1 188 ? 17.378 2.593 -19.706 1.00 68.19 188 ASN A N 1
ATOM 1509 C CA . ASN A 1 188 ? 16.956 3.280 -20.926 1.00 68.19 188 ASN A CA 1
ATOM 1510 C C . ASN A 1 188 ? 15.970 4.434 -20.633 1.00 68.19 188 ASN A C 1
ATOM 1512 O O . ASN A 1 188 ? 15.084 4.740 -21.432 1.00 68.19 188 ASN A O 1
ATOM 1516 N N . SER A 1 189 ? 16.130 5.065 -19.465 1.00 59.00 189 SER A N 1
ATOM 1517 C CA . SER A 1 189 ? 15.430 6.276 -19.046 1.00 59.00 189 SER A CA 1
ATOM 1518 C C . SER A 1 189 ? 16.332 7.456 -19.388 1.00 59.00 189 SER A C 1
ATOM 1520 O O . SER A 1 189 ? 17.029 7.983 -18.541 1.00 59.00 189 SER A O 1
ATOM 1522 N N . THR A 1 190 ? 16.440 7.849 -20.655 1.00 45.00 190 THR A N 1
ATOM 1523 C CA . THR A 1 190 ? 17.211 9.061 -20.977 1.00 45.00 190 THR A CA 1
ATOM 1524 C C . THR A 1 190 ? 16.418 10.293 -20.540 1.00 45.00 190 THR A C 1
ATOM 1526 O O . THR A 1 190 ? 15.454 10.655 -21.218 1.00 45.00 190 THR A O 1
ATOM 1529 N N . GLY A 1 191 ? 16.812 10.932 -19.429 1.00 45.38 191 GLY A N 1
ATOM 1530 C CA . GLY A 1 191 ? 16.184 12.176 -18.954 1.00 45.38 191 GLY A CA 1
ATOM 1531 C C . GLY A 1 191 ? 16.374 12.557 -17.477 1.00 45.38 191 GLY A C 1
ATOM 1532 O O . GLY A 1 191 ? 15.939 13.643 -17.090 1.00 45.38 191 GLY A O 1
ATOM 1533 N N . ASP A 1 192 ? 16.999 11.730 -16.638 1.00 38.12 192 ASP A N 1
ATOM 1534 C CA . ASP A 1 192 ? 17.145 11.983 -15.199 1.00 38.12 192 ASP A CA 1
ATOM 1535 C C . ASP A 1 192 ? 18.486 12.623 -14.794 1.00 38.12 192 ASP A C 1
ATOM 1537 O O . ASP A 1 192 ? 19.527 12.417 -15.403 1.00 38.12 192 ASP A O 1
ATOM 1541 N N . ARG A 1 193 ? 18.428 13.423 -13.712 1.00 30.33 193 ARG A N 1
ATOM 1542 C CA . ARG A 1 193 ? 19.464 14.323 -13.134 1.00 30.33 193 ARG A CA 1
ATOM 1543 C C . ARG A 1 193 ? 19.495 15.781 -13.631 1.00 30.33 193 ARG A C 1
ATOM 1545 O O . ARG A 1 193 ? 20.559 16.337 -13.880 1.00 30.33 193 ARG A O 1
ATOM 1552 N N . TYR A 1 194 ? 18.352 16.477 -13.620 1.00 37.34 194 TYR A N 1
ATOM 1553 C CA . TYR A 1 194 ? 18.334 17.952 -13.627 1.00 37.34 194 TYR A CA 1
ATOM 1554 C C . TYR A 1 194 ? 18.162 18.518 -12.206 1.00 37.34 194 TYR A C 1
ATOM 1556 O O . TYR A 1 194 ? 17.155 18.267 -11.545 1.00 37.34 194 TYR A O 1
ATOM 1564 N N . LEU A 1 195 ? 19.141 19.271 -11.704 1.00 33.31 195 LEU A N 1
ATOM 1565 C CA . LEU A 1 195 ? 19.058 20.025 -10.446 1.00 33.31 195 LEU A CA 1
ATOM 1566 C C . LEU A 1 195 ? 19.001 21.519 -10.784 1.00 33.31 195 LEU A C 1
ATOM 1568 O O . LEU A 1 195 ? 20.047 22.126 -11.016 1.00 33.31 195 LEU A O 1
ATOM 1572 N N . PRO A 1 196 ? 17.813 22.136 -10.848 1.00 34.06 196 PRO A N 1
ATOM 1573 C CA . PRO A 1 196 ? 17.720 23.568 -11.026 1.00 34.06 196 PRO A CA 1
ATOM 1574 C C . PRO A 1 196 ? 17.858 24.217 -9.658 1.00 34.06 196 PRO A C 1
ATOM 1576 O O . PRO A 1 196 ? 16.999 24.063 -8.796 1.00 34.06 196 PRO A O 1
ATOM 1579 N N . GLY A 1 197 ? 18.918 24.992 -9.465 1.00 33.03 197 GLY A N 1
ATOM 1580 C CA . GLY A 1 197 ? 19.005 25.959 -8.370 1.00 33.03 197 GLY A CA 1
ATOM 1581 C C . GLY A 1 197 ? 18.018 27.130 -8.529 1.00 33.03 197 GLY A C 1
ATOM 1582 O O . GLY A 1 197 ? 18.408 28.267 -8.297 1.00 33.03 197 GLY A O 1
ATOM 1583 N N . HIS A 1 198 ? 16.790 26.880 -9.006 1.00 37.25 198 HIS A N 1
ATOM 1584 C CA . HIS A 1 198 ? 15.708 27.850 -9.211 1.00 37.25 198 HIS A CA 1
ATOM 1585 C C . HIS A 1 198 ? 14.319 27.170 -9.205 1.00 37.25 198 HIS A C 1
ATOM 1587 O O . HIS A 1 198 ? 14.210 25.952 -9.346 1.00 37.25 198 HIS A O 1
ATOM 1593 N N . LEU A 1 199 ? 13.258 27.976 -9.050 1.00 36.34 199 LEU A N 1
ATOM 1594 C CA . LEU A 1 199 ? 11.844 27.563 -9.017 1.00 36.34 199 LEU A CA 1
ATOM 1595 C C . LEU A 1 199 ? 11.425 26.768 -10.268 1.00 36.34 199 LEU A C 1
ATOM 1597 O O . LEU A 1 199 ? 11.731 27.147 -11.399 1.00 36.34 199 LEU A O 1
ATOM 1601 N N . MET A 1 200 ? 10.706 25.663 -10.055 1.00 40.47 200 MET A N 1
ATOM 1602 C CA . MET A 1 200 ? 10.340 24.701 -11.098 1.00 40.47 200 MET A CA 1
ATOM 1603 C C . MET A 1 200 ? 9.106 25.159 -11.891 1.00 40.47 200 MET A C 1
ATOM 1605 O O . MET A 1 200 ? 8.058 25.429 -11.320 1.00 40.47 200 MET A O 1
ATOM 1609 N N . THR A 1 201 ? 9.200 25.184 -13.223 1.00 49.28 201 THR A N 1
ATOM 1610 C CA . THR A 1 201 ? 8.095 25.531 -14.145 1.00 49.28 201 THR A CA 1
ATOM 1611 C C . THR A 1 201 ? 7.245 24.324 -14.578 1.00 49.28 201 THR A C 1
ATOM 1613 O O . THR A 1 201 ? 6.437 24.429 -15.504 1.00 49.28 201 THR A O 1
ATOM 1616 N N . HIS A 1 202 ? 7.425 23.160 -13.941 1.00 50.09 202 HIS A N 1
ATOM 1617 C CA . HIS A 1 202 ? 6.756 21.902 -14.284 1.00 50.09 202 HIS A CA 1
ATOM 1618 C C . HIS A 1 202 ? 6.082 21.250 -13.068 1.00 50.09 202 HIS A C 1
ATOM 1620 O O . HIS A 1 202 ? 6.398 21.556 -11.922 1.00 50.09 202 HIS A O 1
ATOM 1626 N N . LYS A 1 203 ? 5.119 20.358 -13.326 1.00 59.75 203 LYS A N 1
ATOM 1627 C CA . LYS A 1 203 ? 4.328 19.677 -12.294 1.00 59.75 203 LYS A CA 1
ATOM 1628 C C . LYS A 1 203 ? 5.154 18.647 -11.514 1.00 59.75 203 LYS A C 1
ATOM 1630 O O . LYS A 1 203 ? 5.976 17.949 -12.098 1.00 59.75 203 LYS A O 1
ATOM 1635 N N . TRP A 1 204 ? 4.878 18.507 -10.220 1.00 60.47 204 TRP A N 1
ATOM 1636 C CA . TRP A 1 204 ? 5.566 17.579 -9.318 1.00 60.47 204 TRP A CA 1
ATOM 1637 C C . TRP A 1 204 ? 4.574 16.862 -8.390 1.00 60.47 204 TRP A C 1
ATOM 1639 O O . TRP A 1 204 ? 3.415 17.271 -8.278 1.00 60.47 204 TRP A O 1
ATOM 1649 N N . GLU A 1 205 ? 5.023 15.784 -7.750 1.00 62.59 205 GLU A N 1
ATOM 1650 C CA . GLU A 1 205 ? 4.215 14.970 -6.836 1.00 62.59 205 GLU A CA 1
ATOM 1651 C C . GLU A 1 205 ? 4.947 14.780 -5.496 1.00 62.59 205 GLU A C 1
ATOM 1653 O O . GLU A 1 205 ? 6.140 14.475 -5.458 1.00 62.59 205 GLU A O 1
ATOM 1658 N N . ASN A 1 206 ? 4.245 14.989 -4.387 1.00 69.25 206 ASN A N 1
ATOM 1659 C CA . ASN A 1 206 ? 4.694 14.662 -3.043 1.00 69.25 206 ASN A CA 1
ATOM 1660 C C . ASN A 1 206 ? 4.202 13.256 -2.701 1.00 69.25 206 ASN A C 1
ATOM 1662 O O . ASN A 1 206 ? 3.007 13.059 -2.476 1.00 69.25 206 ASN A O 1
ATOM 1666 N N . CYS A 1 207 ? 5.108 12.283 -2.668 1.00 74.81 207 CYS A N 1
ATOM 1667 C CA . CYS A 1 207 ? 4.777 10.925 -2.260 1.00 74.81 207 CYS A CA 1
ATOM 1668 C C . CYS A 1 207 ? 5.173 10.743 -0.793 1.00 74.81 207 CYS A C 1
ATOM 1670 O O . CYS A 1 207 ? 6.359 10.793 -0.459 1.00 74.81 207 CYS A O 1
ATOM 1672 N N . MET A 1 208 ? 4.193 10.481 0.067 1.00 78.00 208 MET A N 1
ATOM 1673 C CA . MET A 1 208 ? 4.382 10.418 1.519 1.00 78.00 208 MET A CA 1
ATOM 1674 C C . MET A 1 208 ? 3.719 9.181 2.123 1.00 78.00 208 MET A C 1
ATOM 1676 O O . MET A 1 208 ? 2.881 8.537 1.491 1.00 78.00 208 MET A O 1
ATOM 1680 N N . THR A 1 209 ? 4.111 8.827 3.345 1.00 79.94 209 THR A N 1
ATOM 1681 C CA . THR A 1 209 ? 3.580 7.669 4.066 1.00 79.94 209 THR A CA 1
ATOM 1682 C C . THR A 1 209 ? 2.694 8.100 5.221 1.00 79.94 209 THR A C 1
ATOM 1684 O O . THR A 1 209 ? 3.081 8.944 6.025 1.00 79.94 209 THR A O 1
ATOM 1687 N N . LEU A 1 210 ? 1.522 7.469 5.341 1.00 86.75 210 LEU A N 1
ATOM 1688 C CA . LEU A 1 210 ? 0.657 7.667 6.502 1.00 86.75 210 LEU A CA 1
ATOM 1689 C C . LEU A 1 210 ? 1.333 7.180 7.797 1.00 86.75 210 LEU A C 1
ATOM 1691 O O . LEU A 1 210 ? 1.253 7.836 8.833 1.00 86.75 210 LEU A O 1
ATOM 1695 N N . ASP A 1 211 ? 2.020 6.038 7.723 1.00 86.25 211 ASP A N 1
ATOM 1696 C CA . ASP A 1 211 ? 2.950 5.573 8.751 1.00 86.25 211 ASP A CA 1
ATOM 1697 C C . ASP A 1 211 ? 4.306 6.254 8.539 1.00 86.25 211 ASP A C 1
ATOM 1699 O O . ASP A 1 211 ? 4.996 6.022 7.545 1.00 86.25 211 ASP A O 1
ATOM 1703 N N . ARG A 1 212 ? 4.734 7.067 9.502 1.00 84.56 212 ARG A N 1
ATOM 1704 C CA . ARG A 1 212 ? 5.974 7.856 9.438 1.00 84.56 212 ARG A CA 1
ATOM 1705 C C . ARG A 1 212 ? 7.232 7.014 9.261 1.00 84.56 212 ARG A C 1
ATOM 1707 O O . ARG A 1 212 ? 8.275 7.545 8.887 1.00 84.56 212 ARG A O 1
ATOM 1714 N N . LYS A 1 213 ? 7.167 5.721 9.579 1.00 85.62 213 LYS A N 1
ATOM 1715 C CA . LYS A 1 213 ? 8.323 4.820 9.581 1.00 85.62 213 LYS A CA 1
ATOM 1716 C C . LYS A 1 213 ? 8.318 3.823 8.430 1.00 85.62 213 LYS A C 1
ATOM 1718 O O . LYS A 1 213 ? 9.310 3.112 8.275 1.00 85.62 213 LYS A O 1
ATOM 1723 N N . SER A 1 214 ? 7.233 3.702 7.662 1.00 83.06 214 SER A N 1
ATOM 1724 C CA . SER A 1 214 ? 7.115 2.618 6.685 1.00 83.06 214 SER A CA 1
ATOM 1725 C C . SER A 1 214 ? 6.141 2.907 5.545 1.00 83.06 214 SER A C 1
ATOM 1727 O O . SER A 1 214 ? 5.059 3.447 5.747 1.00 83.06 214 SER A O 1
ATOM 1729 N N . TRP A 1 215 ? 6.501 2.444 4.345 1.00 82.50 215 TRP A N 1
ATOM 1730 C CA . TRP A 1 215 ? 5.576 2.327 3.214 1.00 82.50 215 TRP A CA 1
ATOM 1731 C C . TRP A 1 215 ? 4.704 1.067 3.328 1.00 82.50 215 TRP A C 1
ATOM 1733 O O . TRP A 1 215 ? 3.518 1.090 3.014 1.00 82.50 215 TRP A O 1
ATOM 1743 N N . GLY A 1 216 ? 5.285 -0.045 3.784 1.00 82.38 216 GLY A N 1
ATOM 1744 C CA . GLY A 1 216 ? 4.573 -1.311 3.970 1.00 82.38 216 GLY A CA 1
ATOM 1745 C C . GLY A 1 216 ? 3.919 -1.426 5.347 1.00 82.38 216 GLY A C 1
ATOM 1746 O O . GLY A 1 216 ? 4.294 -0.727 6.289 1.00 82.38 216 GLY A O 1
ATOM 1747 N N . TYR A 1 217 ? 2.978 -2.357 5.484 1.00 86.38 217 TYR A N 1
ATOM 1748 C CA . TYR A 1 217 ? 2.291 -2.620 6.747 1.00 86.38 217 TYR A CA 1
ATOM 1749 C C . TYR A 1 217 ? 3.246 -3.033 7.880 1.00 86.38 217 TYR A C 1
ATOM 1751 O O . TYR A 1 217 ? 4.074 -3.936 7.726 1.00 86.38 217 TYR A O 1
ATOM 1759 N N . ARG A 1 218 ? 3.081 -2.410 9.053 1.00 88.62 218 ARG A N 1
ATOM 1760 C CA . ARG A 1 218 ? 3.757 -2.770 10.305 1.00 88.62 218 ARG A CA 1
ATOM 1761 C C . ARG A 1 218 ? 2.728 -3.216 11.342 1.00 88.62 218 ARG A C 1
ATOM 1763 O O . ARG A 1 218 ? 2.016 -2.392 11.901 1.00 88.62 218 ARG A O 1
ATOM 1770 N N . ARG A 1 219 ? 2.712 -4.514 11.668 1.00 85.94 219 ARG A N 1
ATOM 1771 C CA . ARG A 1 219 ? 1.802 -5.085 12.683 1.00 85.94 219 ARG A CA 1
ATOM 1772 C C . ARG A 1 219 ? 1.923 -4.417 14.057 1.00 85.94 219 ARG A C 1
ATOM 1774 O O . ARG A 1 219 ? 0.924 -4.235 14.732 1.00 85.94 219 ARG A O 1
ATOM 1781 N N . ASN A 1 220 ? 3.141 -4.047 14.446 1.00 88.69 220 ASN A N 1
ATOM 1782 C CA . ASN A 1 220 ? 3.440 -3.476 15.762 1.00 88.69 220 ASN A CA 1
ATOM 1783 C C . ASN A 1 220 ? 3.586 -1.943 15.701 1.00 88.69 220 ASN A C 1
ATOM 1785 O O . ASN A 1 220 ? 4.372 -1.367 16.454 1.00 88.69 220 ASN A O 1
ATOM 1789 N N . ALA A 1 221 ? 2.934 -1.279 14.740 1.00 87.56 221 ALA A N 1
ATOM 1790 C CA . ALA A 1 221 ? 2.954 0.177 14.664 1.00 87.56 221 ALA A CA 1
ATOM 1791 C C . ALA A 1 221 ? 2.160 0.785 15.827 1.00 87.56 221 ALA A C 1
ATOM 1793 O O . ALA A 1 221 ? 1.030 0.387 16.093 1.00 87.56 221 ALA A O 1
ATOM 1794 N N . ALA A 1 222 ? 2.757 1.756 16.518 1.00 89.88 222 ALA A N 1
ATOM 1795 C CA . ALA A 1 222 ? 2.069 2.520 17.552 1.00 89.88 222 ALA A CA 1
ATOM 1796 C C . ALA A 1 222 ? 1.258 3.657 16.915 1.00 89.88 222 ALA A C 1
ATOM 1798 O O . ALA A 1 222 ? 1.691 4.217 15.910 1.00 89.88 222 ALA A O 1
ATOM 1799 N N . LEU A 1 223 ? 0.145 4.065 17.535 1.00 88.75 223 LEU A N 1
ATOM 1800 C CA . LEU A 1 223 ? -0.716 5.143 17.025 1.00 88.75 223 LEU A CA 1
ATOM 1801 C C . LEU A 1 223 ? 0.058 6.442 16.739 1.00 88.75 223 LEU A C 1
ATOM 1803 O O . LEU A 1 223 ? -0.129 7.052 15.695 1.00 88.75 223 LEU A O 1
ATOM 1807 N N . LYS A 1 224 ? 1.007 6.807 17.612 1.00 89.81 224 LYS A N 1
ATOM 1808 C CA . LYS A 1 224 ? 1.879 7.988 17.450 1.00 89.81 224 LYS A CA 1
ATOM 1809 C C . LYS A 1 224 ? 2.775 7.967 16.204 1.00 89.81 224 LYS A C 1
ATOM 1811 O O . LYS A 1 224 ? 3.343 8.991 15.840 1.00 89.81 224 LYS A O 1
ATOM 1816 N N . ASP A 1 225 ? 2.976 6.794 15.603 1.00 90.00 225 ASP A N 1
ATOM 1817 C CA . ASP A 1 225 ? 3.765 6.662 14.380 1.00 90.00 225 ASP A CA 1
ATOM 1818 C C . ASP A 1 225 ? 2.933 6.987 13.128 1.00 90.00 225 ASP A C 1
ATOM 1820 O O . ASP A 1 225 ? 3.510 7.113 12.050 1.00 90.00 225 ASP A O 1
ATOM 1824 N N . TYR A 1 226 ? 1.611 7.128 13.248 1.00 89.50 226 TYR A N 1
ATOM 1825 C CA . TYR A 1 226 ? 0.729 7.537 12.159 1.00 89.50 226 TYR A CA 1
ATOM 1826 C C . TYR A 1 226 ? 0.508 9.049 12.180 1.00 89.50 226 TYR A C 1
ATOM 1828 O O . TYR A 1 226 ? 0.445 9.665 13.243 1.00 89.50 226 TYR A O 1
ATOM 1836 N N . MET A 1 227 ? 0.390 9.654 11.000 1.00 86.75 227 MET A N 1
ATOM 1837 C CA . MET A 1 227 ? 0.036 11.070 10.887 1.00 86.75 227 MET A CA 1
ATOM 1838 C C . MET A 1 227 ? -1.403 11.315 11.360 1.00 86.75 227 MET A C 1
ATOM 1840 O O . MET A 1 227 ? -2.310 10.511 11.103 1.00 86.75 227 MET A O 1
ATOM 1844 N N . SER A 1 228 ? -1.618 12.432 12.053 1.00 90.44 228 SER A N 1
ATOM 1845 C CA . SER A 1 228 ? -2.961 12.892 12.400 1.00 90.44 228 SER A CA 1
ATOM 1846 C C . SER A 1 228 ? -3.653 13.502 11.180 1.00 90.44 228 SER A C 1
ATOM 1848 O O . SER A 1 228 ? -2.998 13.913 10.220 1.00 90.44 228 SER A O 1
ATOM 1850 N N . ILE A 1 229 ? -4.983 13.601 11.213 1.00 89.88 229 ILE A N 1
ATOM 1851 C CA . ILE A 1 229 ? -5.735 14.227 10.119 1.00 89.88 229 ILE A CA 1
ATOM 1852 C C . ILE A 1 229 ? -5.317 15.688 9.890 1.00 89.88 229 ILE A C 1
ATOM 1854 O O . ILE A 1 229 ? -5.168 16.108 8.748 1.00 89.88 229 ILE A O 1
ATOM 1858 N N . GLN A 1 230 ? -5.036 16.440 10.957 1.00 85.00 230 GLN A N 1
ATOM 1859 C CA . GLN A 1 230 ? -4.591 17.834 10.870 1.00 85.00 230 GLN A CA 1
ATOM 1860 C C . GLN A 1 230 ? -3.264 17.948 10.110 1.00 85.00 230 GLN A C 1
ATOM 1862 O O . GLN A 1 230 ? -3.097 18.835 9.276 1.00 85.00 230 GLN A O 1
ATOM 1867 N N . GLU A 1 231 ? -2.335 17.021 10.353 1.00 85.31 231 GLU A N 1
ATOM 1868 C CA . GLU A 1 231 ? -1.047 16.983 9.660 1.00 85.31 231 GLU A CA 1
ATOM 1869 C C . GLU A 1 231 ? -1.200 16.587 8.186 1.00 85.31 231 GLU A C 1
ATOM 1871 O O . GLU A 1 231 ? -0.521 17.148 7.326 1.00 85.31 231 GLU A O 1
ATOM 1876 N N . LEU A 1 232 ? -2.106 15.649 7.881 1.00 85.88 232 LEU A N 1
ATOM 1877 C CA . LEU A 1 232 ? -2.418 15.249 6.504 1.00 85.88 232 LEU A CA 1
ATOM 1878 C C . LEU A 1 232 ? -3.027 16.401 5.704 1.00 85.88 232 LEU A C 1
ATOM 1880 O O . LEU A 1 232 ? -2.595 16.669 4.582 1.00 85.88 232 LEU A O 1
ATOM 1884 N N . VAL A 1 233 ? -3.994 17.103 6.294 1.00 84.94 233 VAL A N 1
ATOM 1885 C CA . VAL A 1 233 ? -4.641 18.271 5.691 1.00 84.94 233 VAL A CA 1
ATOM 1886 C C . VAL A 1 233 ? -3.628 19.392 5.478 1.00 84.94 233 VAL A C 1
ATOM 1888 O O . VAL A 1 233 ? -3.542 19.927 4.373 1.00 84.94 233 VAL A O 1
ATOM 1891 N N . ALA A 1 234 ? -2.811 19.711 6.486 1.00 75.19 234 ALA A N 1
ATOM 1892 C CA . ALA A 1 234 ? -1.766 20.724 6.360 1.00 75.19 234 ALA A CA 1
ATOM 1893 C C . ALA A 1 234 ? -0.787 20.388 5.223 1.00 75.19 234 ALA A C 1
ATOM 1895 O O . ALA A 1 234 ? -0.500 21.238 4.380 1.00 75.19 234 ALA A O 1
ATOM 1896 N N . MET A 1 235 ? -0.347 19.127 5.139 1.00 76.56 235 MET A N 1
ATOM 1897 C CA . MET A 1 235 ? 0.548 18.669 4.077 1.00 76.56 235 MET A CA 1
ATOM 1898 C C . MET A 1 235 ? -0.105 18.723 2.694 1.00 76.56 235 MET A C 1
ATOM 1900 O O . MET A 1 235 ? 0.562 19.060 1.711 1.00 76.56 235 MET A O 1
ATOM 1904 N N . LEU A 1 236 ? -1.397 18.400 2.599 1.00 79.00 236 LEU A N 1
ATOM 1905 C CA . LEU A 1 236 ? -2.147 18.539 1.358 1.00 79.00 236 LEU A CA 1
ATOM 1906 C C . LEU A 1 236 ? -2.191 20.001 0.919 1.00 79.00 236 LEU A C 1
ATOM 1908 O O . LEU A 1 236 ? -1.809 20.293 -0.213 1.00 79.00 236 LEU A O 1
ATOM 1912 N N . VAL A 1 237 ? -2.607 20.909 1.804 1.00 72.75 237 VAL A N 1
ATOM 1913 C CA . VAL A 1 237 ? -2.697 22.348 1.518 1.00 72.75 237 VAL A CA 1
ATOM 1914 C C . VAL A 1 237 ? -1.338 22.898 1.088 1.00 72.75 237 VAL A C 1
ATOM 1916 O O . VAL A 1 237 ? -1.249 23.555 0.051 1.00 72.75 237 VAL A O 1
ATOM 1919 N N . GLU A 1 238 ? -0.265 22.561 1.806 1.00 68.12 238 GLU A N 1
ATOM 1920 C CA . GLU A 1 238 ? 1.099 22.977 1.468 1.00 68.12 238 GLU A CA 1
ATOM 1921 C C . GLU A 1 238 ? 1.533 22.446 0.093 1.00 68.12 238 GLU A C 1
ATOM 1923 O O . GLU A 1 238 ? 1.937 23.217 -0.779 1.00 68.12 238 GLU A O 1
ATOM 1928 N N . THR A 1 239 ? 1.378 21.143 -0.157 1.00 65.44 239 THR A N 1
ATOM 1929 C CA . THR A 1 239 ? 1.749 20.512 -1.438 1.00 65.44 239 THR A CA 1
ATOM 1930 C C . THR A 1 239 ? 1.004 21.158 -2.604 1.00 65.44 239 THR A C 1
ATOM 1932 O O . THR A 1 239 ? 1.584 21.506 -3.638 1.00 65.44 239 THR A O 1
ATOM 1935 N N . VAL A 1 240 ? -0.297 21.352 -2.416 1.00 69.31 240 VAL A N 1
ATOM 1936 C CA . VAL A 1 240 ? -1.196 21.931 -3.404 1.00 69.31 240 VAL A CA 1
ATOM 1937 C C . VAL A 1 240 ? -0.876 23.407 -3.655 1.00 69.31 240 VAL A C 1
ATOM 1939 O O . VAL A 1 240 ? -0.962 23.842 -4.810 1.00 69.31 240 VAL A O 1
ATOM 1942 N N . SER A 1 241 ? -0.446 24.144 -2.624 1.00 60.75 241 SER A N 1
ATOM 1943 C CA . SER A 1 241 ? 0.018 25.539 -2.716 1.00 60.75 241 SER A CA 1
ATOM 1944 C C . SER A 1 241 ? 1.237 25.759 -3.561 1.00 60.75 241 SER A C 1
ATOM 1946 O O . SER A 1 241 ? 1.361 26.763 -4.260 1.00 60.75 241 SER A O 1
ATOM 1948 N N . LEU A 1 242 ? 2.072 24.741 -3.609 1.00 62.31 242 LEU A N 1
ATOM 1949 C CA . LEU A 1 242 ? 3.271 24.727 -4.415 1.00 62.31 242 LEU A CA 1
ATOM 1950 C C . LEU A 1 242 ? 3.018 24.067 -5.782 1.00 62.31 242 LEU A C 1
ATOM 1952 O O . LEU A 1 242 ? 3.953 23.694 -6.488 1.00 62.31 242 LEU A O 1
ATOM 1956 N N . GLY A 1 243 ? 1.746 23.915 -6.174 1.00 60.12 243 GLY A N 1
ATOM 1957 C CA . GLY A 1 243 ? 1.330 23.407 -7.481 1.00 60.12 243 GLY A CA 1
ATOM 1958 C C . GLY A 1 243 ? 1.510 21.899 -7.676 1.00 60.12 243 GLY A C 1
ATOM 1959 O O . GLY A 1 243 ? 1.344 21.429 -8.813 1.00 60.12 243 GLY A O 1
ATOM 1960 N N . GLY A 1 244 ? 1.831 21.168 -6.605 1.00 61.03 244 GLY A N 1
ATOM 1961 C CA . GLY A 1 244 ? 2.063 19.729 -6.599 1.00 61.03 244 GLY A CA 1
ATOM 1962 C C . GLY A 1 244 ? 0.802 18.895 -6.378 1.00 61.03 244 GLY A C 1
ATOM 1963 O O . GLY A 1 244 ? -0.264 19.409 -6.028 1.00 61.03 244 GLY A O 1
ATOM 1964 N N . ASN A 1 245 ? 0.954 17.589 -6.582 1.00 73.56 245 ASN A N 1
ATOM 1965 C CA . ASN A 1 245 ? -0.034 16.572 -6.229 1.00 73.56 245 ASN A CA 1
ATOM 1966 C C . ASN A 1 245 ? 0.414 15.831 -4.968 1.00 73.56 245 ASN A C 1
ATOM 1968 O O . ASN A 1 245 ? 1.592 15.519 -4.849 1.00 73.56 245 ASN A O 1
ATOM 1972 N N . LEU A 1 246 ? -0.500 15.512 -4.055 1.00 78.19 246 LEU A N 1
ATOM 1973 C CA . LEU A 1 246 ? -0.213 14.655 -2.906 1.00 78.19 246 LEU A CA 1
ATOM 1974 C C . LEU A 1 246 ? -0.581 13.203 -3.231 1.00 78.19 246 LEU A C 1
ATOM 1976 O O . LEU A 1 246 ? -1.741 12.913 -3.520 1.00 78.19 246 LEU A O 1
ATOM 1980 N N . LEU A 1 247 ? 0.391 12.298 -3.133 1.00 81.56 247 LEU A N 1
ATOM 1981 C CA . LEU A 1 247 ? 0.218 10.853 -3.236 1.00 81.56 247 LEU A CA 1
ATOM 1982 C C . LEU A 1 247 ? 0.445 10.213 -1.858 1.00 81.56 247 LEU A C 1
ATOM 1984 O O . LEU A 1 247 ? 1.583 9.984 -1.440 1.00 81.56 247 LEU A O 1
ATOM 1988 N N . MET A 1 248 ? -0.646 9.926 -1.148 1.00 86.75 248 MET A N 1
ATOM 1989 C CA . MET A 1 248 ? -0.610 9.372 0.208 1.00 86.75 248 MET A CA 1
ATOM 1990 C C . MET A 1 248 ? -0.548 7.845 0.182 1.00 86.75 248 MET A C 1
ATOM 1992 O O . MET A 1 248 ? -1.408 7.193 -0.404 1.00 86.75 248 MET A O 1
ATOM 1996 N N . ASN A 1 249 ? 0.451 7.250 0.830 1.00 88.06 249 ASN A N 1
ATOM 1997 C CA . ASN A 1 249 ? 0.614 5.801 0.860 1.00 88.06 249 ASN A CA 1
ATOM 1998 C C . ASN A 1 249 ? -0.122 5.113 2.017 1.00 88.06 249 ASN A C 1
ATOM 2000 O O . ASN A 1 249 ? -0.031 5.539 3.170 1.00 88.06 249 ASN A O 1
ATOM 2004 N N . VAL A 1 250 ? -0.703 3.955 1.703 1.00 88.44 250 VAL A N 1
ATOM 2005 C CA . VAL A 1 250 ? -1.337 3.009 2.622 1.00 88.44 250 VAL A CA 1
ATOM 2006 C C . VAL A 1 250 ? -0.710 1.626 2.430 1.00 88.44 250 VAL A C 1
ATOM 2008 O O . VAL A 1 250 ? -0.482 1.180 1.305 1.00 88.44 250 VAL A O 1
ATOM 2011 N N . GLY A 1 251 ? -0.418 0.942 3.537 1.00 89.62 251 GLY A N 1
ATOM 2012 C CA . GLY A 1 251 ? 0.109 -0.424 3.539 1.00 89.62 251 GLY A CA 1
ATOM 2013 C C . GLY A 1 251 ? -0.970 -1.427 3.954 1.00 89.62 251 GLY A C 1
ATOM 2014 O O . GLY A 1 251 ? -1.263 -1.497 5.151 1.00 89.62 251 GLY A O 1
ATOM 2015 N N . PRO A 1 252 ? -1.552 -2.206 3.023 1.00 92.06 252 PRO A N 1
ATOM 2016 C CA . PRO A 1 252 ? -2.532 -3.233 3.353 1.00 92.06 252 PRO A CA 1
ATOM 2017 C C . PRO A 1 252 ? -1.938 -4.358 4.202 1.00 92.06 252 PRO A C 1
ATOM 2019 O O . PRO A 1 252 ? -0.744 -4.670 4.136 1.00 92.06 252 PRO A O 1
ATOM 2022 N N . THR A 1 253 ? -2.800 -5.000 4.977 1.00 90.00 253 THR A N 1
ATOM 2023 C CA . THR A 1 253 ? -2.470 -6.205 5.739 1.00 90.00 253 THR A CA 1
ATOM 2024 C C . THR A 1 253 ? -2.186 -7.400 4.806 1.00 90.00 253 THR A C 1
ATOM 2026 O O . THR A 1 253 ? -2.676 -7.429 3.674 1.00 90.00 253 THR A O 1
ATOM 2029 N N . PRO A 1 254 ? -1.403 -8.412 5.236 1.00 85.25 254 PRO A N 1
ATOM 2030 C CA . PRO A 1 254 ? -1.081 -9.580 4.400 1.00 85.25 254 PRO A CA 1
ATOM 2031 C C . PRO A 1 254 ? -2.299 -10.411 3.961 1.00 85.25 254 PRO A C 1
ATOM 2033 O O . PRO A 1 254 ? -2.246 -11.129 2.961 1.00 85.25 254 PRO A O 1
ATOM 2036 N N . ASP A 1 255 ? -3.385 -10.332 4.724 1.00 88.50 255 ASP A N 1
ATOM 2037 C CA . ASP A 1 255 ? -4.669 -10.973 4.468 1.00 88.50 255 ASP A CA 1
ATOM 2038 C C . ASP A 1 255 ? -5.592 -10.141 3.566 1.00 88.50 255 ASP A C 1
ATOM 2040 O O . ASP A 1 255 ? -6.632 -10.646 3.160 1.00 88.50 255 ASP A O 1
ATOM 2044 N N . GLY A 1 256 ? -5.187 -8.931 3.160 1.00 90.31 256 GLY A N 1
ATOM 2045 C CA . GLY A 1 256 ? -5.852 -8.171 2.097 1.00 90.31 256 GLY A CA 1
ATOM 2046 C C . GLY A 1 256 ? -6.730 -7.006 2.549 1.00 90.31 256 GLY A C 1
ATOM 2047 O O . GLY A 1 256 ? -7.323 -6.345 1.701 1.00 90.31 256 GLY A O 1
ATOM 2048 N N . ARG A 1 257 ? -6.790 -6.709 3.849 1.00 92.69 257 ARG A N 1
ATOM 2049 C CA . ARG A 1 257 ? -7.565 -5.581 4.392 1.00 92.69 257 ARG A CA 1
ATOM 2050 C C . ARG A 1 257 ? -6.758 -4.292 4.434 1.00 92.69 257 ARG A C 1
ATOM 2052 O O . ARG A 1 257 ? -5.550 -4.323 4.703 1.00 92.69 257 ARG A O 1
ATOM 2059 N N . ILE A 1 258 ? -7.431 -3.158 4.278 1.00 94.50 258 ILE A N 1
ATOM 2060 C CA . ILE A 1 258 ? -6.878 -1.860 4.672 1.00 94.50 258 ILE A CA 1
ATOM 2061 C C . ILE A 1 258 ? -6.922 -1.770 6.207 1.00 94.50 258 ILE A C 1
ATOM 2063 O O . ILE A 1 258 ? -7.963 -2.056 6.792 1.00 94.50 258 ILE A O 1
ATOM 2067 N N . PRO A 1 259 ? -5.814 -1.433 6.899 1.00 93.19 259 PRO A N 1
ATOM 2068 C CA . PRO A 1 259 ? -5.852 -1.266 8.348 1.00 93.19 259 PRO A CA 1
ATOM 2069 C C . PRO A 1 259 ? -6.900 -0.213 8.751 1.00 93.19 259 PRO A C 1
ATOM 2071 O O . PRO A 1 259 ? -6.895 0.858 8.140 1.00 93.19 259 PRO A O 1
ATOM 2074 N N . PRO A 1 260 ? -7.721 -0.442 9.797 1.00 93.38 260 PRO A N 1
ATOM 2075 C CA . PRO A 1 260 ? -8.810 0.469 10.170 1.00 93.38 260 PRO A CA 1
ATOM 2076 C C . PRO A 1 260 ? -8.370 1.925 10.347 1.00 93.38 260 PRO A C 1
ATOM 2078 O O . PRO A 1 260 ? -9.014 2.837 9.850 1.00 93.38 260 PRO A O 1
ATOM 2081 N N . LEU A 1 261 ? -7.201 2.150 10.953 1.00 92.50 261 LEU A N 1
ATOM 2082 C CA . LEU A 1 261 ? -6.639 3.493 11.119 1.00 92.50 261 LEU A CA 1
ATOM 2083 C C . LEU A 1 261 ? -6.308 4.178 9.779 1.00 92.50 261 LEU A C 1
ATOM 2085 O O . LEU A 1 261 ? -6.408 5.395 9.652 1.00 92.50 261 LEU A O 1
ATOM 2089 N N . SER A 1 262 ? -5.886 3.409 8.770 1.00 93.62 262 SER A N 1
ATOM 2090 C CA . SER A 1 262 ? -5.641 3.949 7.427 1.00 93.62 262 SER A CA 1
ATOM 2091 C C . SER A 1 262 ? -6.942 4.292 6.716 1.00 93.62 262 SER A C 1
ATOM 2093 O O . SER A 1 262 ? -7.021 5.340 6.081 1.00 93.62 262 SER A O 1
ATOM 2095 N N . GLU A 1 263 ? -7.959 3.442 6.849 1.00 95.62 263 GLU A N 1
ATOM 2096 C CA . GLU A 1 263 ? -9.297 3.715 6.325 1.00 95.62 263 GLU A CA 1
ATOM 2097 C C . GLU A 1 263 ? -9.922 4.953 6.981 1.00 95.62 263 GLU A C 1
ATOM 2099 O O . GLU A 1 263 ? -10.406 5.832 6.274 1.00 95.62 263 GLU A O 1
ATOM 2104 N N . GLU A 1 264 ? -9.842 5.074 8.308 1.00 95.38 264 GLU A N 1
ATOM 2105 C CA . GLU A 1 264 ? -10.347 6.230 9.054 1.00 95.38 264 GLU A CA 1
ATOM 2106 C C . GLU A 1 264 ? -9.730 7.537 8.532 1.00 95.38 264 GLU A C 1
ATOM 2108 O O . GLU A 1 264 ? -10.451 8.473 8.188 1.00 95.38 264 GLU A O 1
ATOM 2113 N N . ARG A 1 265 ? -8.397 7.587 8.390 1.00 94.38 265 ARG A N 1
ATOM 2114 C CA . ARG A 1 265 ? -7.683 8.771 7.880 1.00 94.38 265 ARG A CA 1
ATOM 2115 C C . ARG A 1 265 ? -8.039 9.086 6.430 1.00 94.38 265 ARG A C 1
ATOM 2117 O O . ARG A 1 265 ? -8.181 10.255 6.082 1.00 94.38 265 ARG A O 1
ATOM 2124 N N . LEU A 1 266 ? -8.208 8.064 5.591 1.00 94.56 266 LEU A N 1
ATOM 2125 C CA . LEU A 1 266 ? -8.670 8.235 4.214 1.00 94.56 266 LEU A CA 1
ATOM 2126 C C . LEU A 1 266 ? -10.074 8.843 4.175 1.00 94.56 266 LEU A C 1
ATOM 2128 O O . LEU A 1 266 ? -10.275 9.850 3.503 1.00 94.56 266 LEU A O 1
ATOM 2132 N N . ARG A 1 267 ? -11.032 8.280 4.915 1.00 95.00 267 ARG A N 1
ATOM 2133 C CA . ARG A 1 267 ? -12.412 8.784 4.946 1.00 95.00 267 ARG A CA 1
ATOM 2134 C C . ARG A 1 267 ? -12.486 10.195 5.534 1.00 95.00 267 ARG A C 1
ATOM 2136 O O . ARG A 1 267 ? -13.173 11.035 4.967 1.00 95.00 267 ARG A O 1
ATOM 2143 N N . GLN A 1 268 ? -11.715 10.497 6.582 1.00 91.94 268 GLN A N 1
ATOM 2144 C CA . GLN A 1 268 ? -11.599 11.852 7.140 1.00 91.94 268 GLN A CA 1
ATOM 2145 C C . GLN A 1 268 ? -11.055 12.863 6.121 1.00 91.94 268 GLN A C 1
ATOM 2147 O O . GLN A 1 268 ? -11.592 13.961 6.010 1.00 91.94 268 GLN A O 1
ATOM 2152 N N . MET A 1 269 ? -10.033 12.494 5.339 1.00 89.75 269 MET A N 1
ATOM 2153 C CA . MET A 1 269 ? -9.545 13.332 4.234 1.00 89.75 269 MET A CA 1
ATOM 2154 C C . MET A 1 269 ? -10.637 13.582 3.192 1.00 89.75 269 MET A C 1
ATOM 2156 O O . MET A 1 269 ? -10.759 14.688 2.675 1.00 89.75 269 MET A O 1
ATOM 2160 N N . GLY A 1 270 ? -11.439 12.561 2.896 1.00 89.81 270 GLY A N 1
ATOM 2161 C CA . GLY A 1 270 ? -12.573 12.666 1.990 1.00 89.81 270 GLY A CA 1
ATOM 2162 C C . GLY A 1 270 ? -13.661 13.610 2.474 1.00 89.81 270 GLY A C 1
ATOM 2163 O O . GLY A 1 270 ? -14.080 14.471 1.708 1.00 89.81 270 GLY A O 1
ATOM 2164 N N . LEU A 1 271 ? -14.068 13.483 3.740 1.00 88.69 271 LEU A N 1
ATOM 2165 C CA . LEU A 1 271 ? -15.018 14.392 4.386 1.00 88.69 271 LEU A CA 1
ATOM 2166 C C . LEU A 1 271 ? -14.505 15.833 4.341 1.00 88.69 271 LEU A C 1
ATOM 2168 O O . LEU A 1 271 ? -15.211 16.717 3.873 1.00 88.69 271 LEU A O 1
ATOM 2172 N N . TRP A 1 272 ? -13.237 16.048 4.704 1.00 83.75 272 TRP A N 1
ATOM 2173 C CA . TRP A 1 272 ? -12.616 17.372 4.640 1.00 83.75 272 TRP A CA 1
ATOM 2174 C C . TRP A 1 272 ? -12.607 17.955 3.217 1.00 83.75 272 TRP A C 1
ATOM 2176 O O . TRP A 1 272 ? -12.750 19.157 3.030 1.00 83.75 272 TRP A O 1
ATOM 2186 N N . LEU A 1 273 ? -12.463 17.115 2.188 1.00 80.12 273 LEU A N 1
ATOM 2187 C CA . LEU A 1 273 ? -12.473 17.538 0.784 1.00 80.12 273 LEU A CA 1
ATOM 2188 C C . LEU A 1 273 ? -13.874 17.799 0.206 1.00 80.12 273 LEU A C 1
ATOM 2190 O O . LEU A 1 273 ? -13.957 18.341 -0.899 1.00 80.12 273 LEU A O 1
ATOM 2194 N N . GLN A 1 274 ? -14.949 17.396 0.889 1.00 76.56 274 GLN A N 1
ATOM 2195 C CA . GLN A 1 274 ? -16.326 17.625 0.436 1.00 76.56 274 GLN A CA 1
ATOM 2196 C C . GLN A 1 274 ? -16.828 19.042 0.756 1.00 76.56 274 GLN A C 1
ATOM 2198 O O . GLN A 1 274 ? -17.718 19.523 0.056 1.00 76.56 274 GLN A O 1
ATOM 2203 N N . ASP A 1 275 ? -16.230 19.735 1.730 1.00 67.06 275 ASP A N 1
ATOM 2204 C CA . ASP A 1 275 ? -16.642 21.089 2.110 1.00 67.06 275 ASP A CA 1
ATOM 2205 C C . ASP A 1 275 ? -16.314 22.135 1.026 1.00 67.06 275 ASP A C 1
ATOM 2207 O O . ASP A 1 275 ? -15.161 22.359 0.635 1.00 67.06 275 ASP A O 1
ATOM 2211 N N . GLU A 1 276 ? -17.352 22.830 0.545 1.00 48.06 276 GLU A N 1
ATOM 2212 C CA . GLU A 1 276 ? -17.305 23.711 -0.636 1.00 48.06 276 GLU A CA 1
ATOM 2213 C C . GLU A 1 276 ? -16.360 24.922 -0.501 1.00 48.06 276 GLU A C 1
ATOM 2215 O O . GLU A 1 276 ? -15.922 25.487 -1.506 1.00 48.06 276 GLU A O 1
ATOM 2220 N N . ILE A 1 277 ? -15.971 25.311 0.716 1.00 48.12 277 ILE A N 1
ATOM 2221 C CA . ILE A 1 277 ? -15.062 26.448 0.961 1.00 48.12 277 ILE A CA 1
ATOM 2222 C C . ILE A 1 277 ? -13.630 26.157 0.465 1.00 48.12 277 ILE A C 1
ATOM 2224 O O . ILE A 1 277 ? -12.869 27.077 0.148 1.00 48.12 277 ILE A O 1
ATOM 2228 N N . ILE A 1 278 ? -13.270 24.884 0.293 1.00 51.12 278 ILE A N 1
ATOM 2229 C CA . ILE A 1 278 ? -11.929 24.449 -0.124 1.00 51.12 278 ILE A CA 1
ATOM 2230 C C . ILE A 1 278 ? -11.769 24.427 -1.656 1.00 51.12 278 ILE A C 1
ATOM 2232 O O . ILE A 1 278 ? -10.641 24.427 -2.160 1.00 51.12 278 ILE A O 1
ATOM 2236 N N . PHE A 1 279 ? -12.858 24.536 -2.432 1.00 44.28 279 PHE A N 1
ATOM 2237 C CA . PHE A 1 279 ? -12.801 24.631 -3.902 1.00 44.28 279 PHE A CA 1
ATOM 2238 C C . PHE A 1 279 ? -11.924 25.797 -4.401 1.00 44.28 279 PHE A C 1
ATOM 2240 O O . PHE A 1 279 ? -11.365 25.725 -5.499 1.00 44.28 279 PHE A O 1
ATOM 2247 N N . ALA A 1 280 ? -11.715 26.831 -3.577 1.00 45.53 280 ALA A N 1
ATOM 2248 C CA . ALA A 1 280 ? -10.796 27.935 -3.859 1.00 45.53 280 ALA A CA 1
ATOM 2249 C C . ALA A 1 280 ? -9.321 27.495 -3.983 1.00 45.53 280 ALA A C 1
ATOM 2251 O O . ALA A 1 280 ? -8.578 28.075 -4.773 1.00 45.53 280 ALA A O 1
ATOM 2252 N N . ILE A 1 281 ? -8.903 26.431 -3.285 1.00 47.06 281 ILE A N 1
ATOM 2253 C CA . ILE A 1 281 ? -7.544 25.865 -3.362 1.00 47.06 281 ILE A CA 1
ATOM 2254 C C . ILE A 1 281 ? -7.321 25.144 -4.712 1.00 47.06 281 ILE A C 1
ATOM 2256 O O . ILE A 1 281 ? -6.197 25.032 -5.217 1.00 47.06 281 ILE A O 1
ATOM 2260 N N . PHE A 1 282 ? -8.400 24.680 -5.349 1.00 45.88 282 PHE A N 1
ATOM 2261 C CA . PHE A 1 282 ? -8.342 23.921 -6.598 1.00 45.88 282 PHE A CA 1
ATOM 2262 C C . PHE A 1 282 ? -8.339 24.786 -7.862 1.00 45.88 282 PHE A C 1
ATOM 2264 O O . PHE A 1 282 ? -7.953 24.273 -8.920 1.00 45.88 282 PHE A O 1
ATOM 2271 N N . LEU A 1 283 ? -8.674 26.079 -7.771 1.00 40.19 283 LEU A N 1
ATOM 2272 C CA . LEU A 1 283 ? -8.671 26.978 -8.925 1.00 40.19 283 LEU A CA 1
ATOM 2273 C C . LEU A 1 283 ? -7.247 27.312 -9.402 1.00 40.19 283 LEU A C 1
ATOM 2275 O O . LEU A 1 283 ? -6.261 27.241 -8.664 1.00 40.19 283 LEU A O 1
ATOM 2279 N N . GLU A 1 284 ? -7.168 27.532 -10.712 1.00 43.22 284 GLU A N 1
ATOM 2280 C CA . GLU A 1 284 ? -5.975 27.484 -11.554 1.00 43.22 284 GLU A CA 1
ATOM 2281 C C . GLU A 1 284 ? -4.779 28.283 -11.019 1.00 43.22 284 GLU A C 1
ATOM 2283 O O . GLU A 1 284 ? -4.914 29.378 -10.483 1.00 43.22 284 GLU A O 1
ATOM 2288 N N . TRP A 1 285 ? -3.581 27.732 -11.239 1.00 41.12 285 TRP A N 1
ATOM 2289 C CA . TRP A 1 285 ? -2.315 28.444 -11.062 1.00 41.12 285 TRP A CA 1
ATOM 2290 C C . TRP A 1 285 ? -2.357 29.786 -11.820 1.00 41.12 285 TRP A C 1
ATOM 2292 O O . TRP A 1 285 ? -2.572 29.756 -13.040 1.00 41.12 285 TRP A O 1
ATOM 2302 N N . PRO A 1 286 ? -2.126 30.940 -11.161 1.00 41.97 286 PRO A N 1
ATOM 2303 C CA . PRO A 1 286 ? -2.001 32.217 -11.853 1.00 41.97 286 PRO A CA 1
ATOM 2304 C C . PRO A 1 286 ? -0.885 32.105 -12.893 1.00 41.97 286 PRO A C 1
ATOM 2306 O O . PRO A 1 286 ? 0.258 31.776 -12.569 1.00 41.97 286 PRO A O 1
ATOM 2309 N N . LYS A 1 287 ? -1.209 32.313 -14.175 1.00 43.16 287 LYS A N 1
ATOM 2310 C CA . LYS A 1 287 ? -0.254 32.140 -15.290 1.00 43.16 287 LYS A CA 1
ATOM 2311 C C . LYS A 1 287 ? 0.982 33.048 -15.181 1.00 43.16 287 LYS A C 1
ATOM 2313 O O . LYS A 1 287 ? 1.952 32.828 -15.899 1.00 43.16 287 LYS A O 1
ATOM 2318 N N . ASP A 1 288 ? 0.934 34.042 -14.306 1.00 43.78 288 ASP A N 1
ATOM 2319 C CA . ASP A 1 288 ? 1.930 35.075 -14.038 1.00 43.78 288 ASP A CA 1
ATOM 2320 C C . ASP A 1 288 ? 2.766 34.830 -12.761 1.00 43.78 288 ASP A C 1
ATOM 2322 O O . ASP A 1 288 ? 3.741 35.545 -12.542 1.00 43.78 288 ASP A O 1
ATOM 2326 N N . GLY A 1 289 ? 2.448 33.817 -11.943 1.00 43.50 289 GLY A N 1
ATOM 2327 C CA . GLY A 1 289 ? 3.231 33.466 -10.748 1.00 43.50 289 GLY A CA 1
ATOM 2328 C C . GLY A 1 289 ? 3.053 34.404 -9.547 1.00 43.50 289 GLY A C 1
ATOM 2329 O O . GLY A 1 289 ? 3.887 34.394 -8.641 1.00 43.50 289 GLY A O 1
ATOM 2330 N N . SER A 1 290 ? 1.985 35.204 -9.511 1.00 40.31 290 SER A N 1
ATOM 2331 C CA . SER A 1 290 ? 1.672 36.096 -8.391 1.00 40.31 290 SER A CA 1
ATOM 2332 C C . SER A 1 290 ? 1.039 35.321 -7.218 1.00 40.31 290 SER A C 1
ATOM 2334 O O . SER A 1 290 ? -0.174 35.180 -7.102 1.00 40.31 290 SER A O 1
ATOM 2336 N N . VAL A 1 291 ? 1.870 34.784 -6.318 1.00 43.25 291 VAL A N 1
ATOM 2337 C CA . VAL A 1 291 ? 1.413 34.226 -5.029 1.00 43.25 291 VAL A CA 1
ATOM 2338 C C . VAL A 1 291 ? 1.584 35.290 -3.947 1.00 43.25 291 VAL A C 1
ATOM 2340 O O . VAL A 1 291 ? 2.698 35.748 -3.698 1.00 43.25 291 VAL A O 1
ATOM 2343 N N . VAL A 1 292 ? 0.491 35.682 -3.287 1.00 38.16 292 VAL A N 1
ATOM 2344 C CA . VAL A 1 292 ? 0.528 36.570 -2.115 1.00 38.16 292 VAL A CA 1
ATOM 2345 C C . VAL A 1 292 ? 0.343 35.720 -0.863 1.00 38.16 292 VAL A C 1
ATOM 2347 O O . VAL A 1 292 ? -0.730 35.170 -0.645 1.00 38.16 292 VAL A O 1
ATOM 2350 N N . LEU A 1 293 ? 1.382 35.621 -0.034 1.00 36.09 293 LEU A N 1
ATOM 2351 C CA . LEU A 1 293 ? 1.290 35.002 1.288 1.00 36.09 293 LEU A CA 1
ATOM 2352 C C . LEU A 1 293 ? 0.495 35.929 2.217 1.00 36.09 293 LEU A C 1
ATOM 2354 O O . LEU A 1 293 ? 0.907 37.062 2.460 1.00 36.09 293 LEU A O 1
ATOM 2358 N N . MET A 1 294 ? -0.639 35.458 2.734 1.00 30.50 294 MET A N 1
ATOM 2359 C CA . MET A 1 294 ? -1.394 36.156 3.776 1.00 30.50 294 MET A CA 1
ATOM 2360 C C . MET A 1 294 ? -1.171 35.461 5.122 1.00 30.50 294 MET A C 1
ATOM 2362 O O . MET A 1 294 ? -1.846 34.485 5.436 1.00 30.50 294 MET A O 1
ATOM 2366 N N . GLY A 1 295 ? -0.248 36.011 5.915 1.00 35.84 295 GLY A N 1
ATOM 2367 C CA . GLY A 1 295 ? -0.031 35.652 7.320 1.00 35.84 295 GLY A CA 1
ATOM 2368 C C . GLY A 1 295 ? 1.008 34.555 7.574 1.00 35.84 295 GLY A C 1
ATOM 2369 O O . GLY A 1 295 ? 1.339 33.755 6.702 1.00 35.84 295 GLY A O 1
ATOM 2370 N N . ASP A 1 296 ? 1.501 34.522 8.811 1.00 34.16 296 ASP A N 1
ATOM 2371 C CA . ASP A 1 296 ? 2.657 33.729 9.258 1.00 34.16 296 ASP A CA 1
ATOM 2372 C C . ASP A 1 296 ? 2.352 32.232 9.502 1.00 34.16 296 ASP A C 1
ATOM 2374 O O . ASP A 1 296 ? 3.110 31.557 10.196 1.00 34.16 296 ASP A O 1
ATOM 2378 N N . SER A 1 297 ? 1.235 31.683 8.995 1.00 37.16 297 SER A N 1
ATOM 2379 C CA . SER A 1 297 ? 0.789 30.328 9.394 1.00 37.16 297 SER A CA 1
ATOM 2380 C C . SER A 1 297 ? 0.237 29.406 8.300 1.00 37.16 297 SER A C 1
ATOM 2382 O O . SER A 1 297 ? 0.086 28.223 8.582 1.00 37.16 297 SER A O 1
ATOM 2384 N N . ALA A 1 298 ? -0.041 29.868 7.072 1.00 34.56 298 ALA A N 1
ATOM 2385 C CA . ALA A 1 298 ? -0.289 28.995 5.908 1.00 34.56 298 ALA A CA 1
ATOM 2386 C C . ALA A 1 298 ? -0.375 29.813 4.596 1.00 34.56 298 ALA A C 1
ATOM 2388 O O . ALA A 1 298 ? -0.994 30.879 4.600 1.00 34.56 298 ALA A O 1
ATOM 2389 N N . PRO A 1 299 ? 0.172 29.337 3.458 1.00 38.75 299 PRO A N 1
ATOM 2390 C CA . PRO A 1 299 ? 0.005 29.994 2.160 1.00 38.75 299 PRO A CA 1
ATOM 2391 C C . PRO A 1 299 ? -1.424 29.815 1.614 1.00 38.75 299 PRO A C 1
ATOM 2393 O O . PRO A 1 299 ? -1.842 28.696 1.329 1.00 38.75 299 PRO A O 1
ATOM 2396 N N . TRP A 1 300 ? -2.148 30.914 1.386 1.00 36.41 300 TRP A N 1
ATOM 2397 C CA . TRP A 1 300 ? -3.438 30.939 0.675 1.00 36.41 300 TRP A CA 1
ATOM 2398 C C . TRP A 1 300 ? -3.312 31.769 -0.615 1.00 36.41 300 TRP A C 1
ATOM 2400 O O . TRP A 1 300 ? -2.617 32.781 -0.605 1.00 36.41 300 TRP A O 1
ATOM 2410 N N . TRP A 1 301 ? -3.999 31.407 -1.709 1.00 38.09 301 TRP A N 1
ATOM 2411 C CA . TRP A 1 301 ? -4.122 32.253 -2.917 1.00 38.09 301 TRP A CA 1
ATOM 2412 C C . TRP A 1 301 ? -5.566 32.310 -3.447 1.00 38.09 301 TRP A C 1
ATOM 2414 O O . TRP A 1 301 ? -6.389 31.448 -3.144 1.00 38.09 301 TRP A O 1
ATOM 2424 N N . ARG A 1 302 ? -5.870 33.353 -4.237 1.00 39.28 302 ARG A N 1
ATOM 2425 C CA . ARG A 1 302 ? -7.167 33.640 -4.888 1.00 39.28 302 ARG A CA 1
ATOM 2426 C C . ARG A 1 302 ? -6.918 34.070 -6.343 1.00 39.28 302 ARG A C 1
ATOM 2428 O O . ARG A 1 302 ? -5.941 34.768 -6.590 1.00 39.28 302 ARG A O 1
ATOM 2435 N N . SER A 1 303 ? -7.798 33.726 -7.288 1.00 36.19 303 SER A N 1
ATOM 2436 C CA . SER A 1 303 ? -7.794 34.322 -8.638 1.00 36.19 303 SER A CA 1
ATOM 2437 C C . SER A 1 303 ? -8.484 35.697 -8.665 1.00 36.19 303 SER A C 1
ATOM 2439 O O . SER A 1 303 ? -9.467 35.916 -7.953 1.00 36.19 303 SER A O 1
ATOM 2441 N N . GLU A 1 304 ? -8.011 36.618 -9.510 1.00 33.06 304 GLU A N 1
ATOM 2442 C CA . GLU A 1 304 ? -8.624 37.942 -9.707 1.00 33.06 304 GLU A CA 1
ATOM 2443 C C . GLU A 1 304 ? -10.126 37.849 -10.048 1.00 33.06 304 GLU A C 1
ATOM 2445 O O . GLU A 1 304 ? -10.519 37.134 -10.969 1.00 33.06 304 GLU A O 1
ATOM 2450 N N . GLY A 1 305 ? -10.964 38.601 -9.318 1.00 41.69 305 GLY A N 1
ATOM 2451 C CA . GLY A 1 305 ? -12.355 38.885 -9.703 1.00 41.69 305 GLY A CA 1
ATOM 2452 C C . GLY A 1 305 ? -13.474 38.449 -8.746 1.00 41.69 305 GLY A C 1
ATOM 2453 O O . GLY A 1 305 ? -14.617 38.831 -8.980 1.00 41.69 305 GLY A O 1
ATOM 2454 N N . GLN A 1 306 ? -13.204 37.714 -7.661 1.00 38.66 306 GLN A N 1
ATOM 2455 C CA . GLN A 1 306 ? -14.238 37.366 -6.667 1.00 38.66 306 GLN A CA 1
ATOM 2456 C C . GLN A 1 306 ? -14.095 38.186 -5.376 1.00 38.66 306 GLN A C 1
ATOM 2458 O O . GLN A 1 306 ? -13.003 38.277 -4.805 1.00 38.66 306 GLN A O 1
ATOM 2463 N N . SER A 1 307 ? -15.198 38.792 -4.913 1.00 39.41 307 SER A N 1
ATOM 2464 C CA . SER A 1 307 ? -15.288 39.466 -3.609 1.00 39.41 307 SER A CA 1
ATOM 2465 C C . SER A 1 307 ? -15.061 38.467 -2.473 1.00 39.41 307 SER A C 1
ATOM 2467 O O . SER A 1 307 ? -15.405 37.297 -2.603 1.00 39.41 307 SER A O 1
ATOM 2469 N N . ALA A 1 308 ? -14.451 38.914 -1.369 1.00 42.19 308 ALA A N 1
ATOM 2470 C CA . ALA A 1 308 ? -14.204 38.047 -0.217 1.00 42.19 308 ALA A CA 1
ATOM 2471 C C . ALA A 1 308 ? -15.513 37.419 0.295 1.00 42.19 308 ALA A C 1
ATOM 2473 O O . ALA A 1 308 ? -16.521 38.132 0.323 1.00 42.19 308 ALA A O 1
ATOM 2474 N N . PRO A 1 309 ? -15.518 36.137 0.712 1.00 43.88 309 PRO A N 1
ATOM 2475 C CA . PRO A 1 309 ? -16.635 35.638 1.494 1.00 43.88 309 PRO A CA 1
ATOM 2476 C C . PRO A 1 309 ? -16.730 36.503 2.761 1.00 43.88 309 PRO A C 1
ATOM 2478 O O . PRO A 1 309 ? -15.693 36.886 3.320 1.00 43.88 309 PRO A O 1
ATOM 2481 N N . PRO A 1 310 ? -17.940 36.911 3.168 1.00 40.47 310 PRO A N 1
ATOM 2482 C CA . PRO A 1 310 ? -18.110 37.789 4.313 1.00 40.47 310 PRO A CA 1
ATOM 2483 C C . PRO A 1 310 ? -17.524 37.123 5.566 1.00 40.47 310 PRO A C 1
ATOM 2485 O O . PRO A 1 310 ? -17.675 35.919 5.764 1.00 40.47 310 PRO A O 1
ATOM 2488 N N . HIS A 1 311 ? -16.849 37.915 6.410 1.00 45.78 311 HIS A N 1
ATOM 2489 C CA . HIS A 1 311 ? -16.205 37.479 7.662 1.00 45.78 311 HIS A CA 1
ATOM 2490 C C . HIS A 1 311 ? -17.101 36.582 8.542 1.00 45.78 311 HIS A C 1
ATOM 2492 O O . HIS A 1 311 ? -16.601 35.697 9.223 1.00 45.78 311 HIS A O 1
ATOM 2498 N N . THR A 1 312 ? -18.419 36.724 8.409 1.00 45.31 312 THR A N 1
ATOM 2499 C CA . THR A 1 312 ? -19.461 35.930 9.067 1.00 45.31 312 THR A CA 1
ATOM 2500 C C . THR A 1 312 ? -19.380 34.418 8.836 1.00 45.31 312 THR A C 1
ATOM 2502 O O . THR A 1 312 ? -19.921 33.665 9.634 1.00 45.31 312 THR A O 1
ATOM 2505 N N . GLN A 1 313 ? -18.747 33.947 7.756 1.00 46.53 313 GLN A N 1
ATOM 2506 C CA . GLN A 1 313 ? -18.677 32.512 7.438 1.00 46.53 313 GLN A CA 1
ATOM 2507 C C . GLN A 1 313 ? -17.490 31.805 8.107 1.00 46.53 313 GLN A C 1
ATOM 2509 O O . GLN A 1 313 ? -17.541 30.602 8.332 1.00 46.53 313 GLN A O 1
ATOM 2514 N N . ARG A 1 314 ? -16.436 32.557 8.451 1.00 45.84 314 ARG A N 1
ATOM 2515 C CA . ARG A 1 314 ? -15.274 32.051 9.195 1.00 45.84 314 ARG A CA 1
ATOM 2516 C C . ARG A 1 314 ? -15.628 31.855 10.665 1.00 45.84 314 ARG A C 1
ATOM 2518 O O . ARG A 1 314 ? -15.324 30.810 11.219 1.00 45.84 314 ARG A O 1
ATOM 2525 N N . ASP A 1 315 ? -16.361 32.815 11.221 1.00 48.72 315 ASP A N 1
ATOM 2526 C CA . ASP A 1 315 ? -16.883 32.754 12.586 1.00 48.72 315 ASP A CA 1
ATOM 2527 C C . ASP A 1 315 ? -17.881 31.589 12.749 1.00 48.72 315 ASP A C 1
ATOM 2529 O O . ASP A 1 315 ? -17.860 30.897 13.760 1.00 48.72 315 ASP A O 1
ATOM 2533 N N . ALA A 1 316 ? -18.709 31.315 11.728 1.00 52.44 316 ALA A N 1
ATOM 2534 C CA . ALA A 1 316 ? -19.628 30.171 11.723 1.00 52.44 316 ALA A CA 1
ATOM 2535 C C . ALA A 1 316 ? -18.890 28.820 11.697 1.00 52.44 316 ALA A C 1
ATOM 2537 O O . ALA A 1 316 ? -19.248 27.909 12.434 1.00 52.44 316 ALA A O 1
ATOM 2538 N N . LEU A 1 317 ? -17.823 28.713 10.902 1.00 46.84 317 LEU A N 1
ATOM 2539 C CA . LEU A 1 317 ? -16.975 27.519 10.844 1.00 46.84 317 LEU A CA 1
ATOM 2540 C C . LEU A 1 317 ? -16.176 27.313 12.135 1.00 46.84 317 LEU A C 1
ATOM 2542 O O . LEU A 1 317 ? -16.043 26.190 12.605 1.00 46.84 317 LEU A O 1
ATOM 2546 N N . GLU A 1 318 ? -15.659 28.387 12.736 1.00 59.84 318 GLU A N 1
ATOM 2547 C CA . GLU A 1 318 ? -15.014 28.327 14.053 1.00 59.84 318 GLU A CA 1
ATOM 2548 C C . GLU A 1 318 ? -16.004 27.881 15.138 1.00 59.84 318 GLU A C 1
ATOM 2550 O O . GLU A 1 318 ? -15.633 27.118 16.032 1.00 59.84 318 GLU A O 1
ATOM 2555 N N . GLN A 1 319 ? -17.269 28.290 15.032 1.00 65.69 319 GLN A N 1
ATOM 2556 C CA . GLN A 1 319 ? -18.329 27.862 15.936 1.00 65.69 319 GLN A CA 1
ATOM 2557 C C . GLN A 1 319 ? -18.687 26.378 15.750 1.00 65.69 319 GLN A C 1
ATOM 2559 O O . GLN A 1 319 ? -18.701 25.650 16.739 1.00 65.69 319 GLN A O 1
ATOM 2564 N N . GLU A 1 320 ? -18.877 25.904 14.515 1.00 69.62 320 GLU A N 1
ATOM 2565 C CA . GLU A 1 320 ? -19.137 24.481 14.226 1.00 69.62 320 GLU A CA 1
ATOM 2566 C C . GLU A 1 320 ? -17.958 23.586 14.642 1.00 69.62 320 GLU A C 1
ATOM 2568 O O . GLU A 1 320 ? -18.152 22.534 15.248 1.00 69.62 320 GLU A O 1
ATOM 2573 N N . VAL A 1 321 ? -16.714 24.017 14.398 1.00 61.19 321 VAL A N 1
ATOM 2574 C CA . VAL A 1 321 ? -15.513 23.302 14.864 1.00 61.19 321 VAL A CA 1
ATOM 2575 C C . VAL A 1 321 ? -15.456 23.260 16.391 1.00 61.19 321 VAL A C 1
ATOM 2577 O O . VAL A 1 321 ? -15.042 22.247 16.954 1.00 61.19 321 VAL A O 1
ATOM 2580 N N . THR A 1 322 ? -15.875 24.327 17.074 1.00 74.56 322 THR A N 1
ATOM 2581 C CA . THR A 1 322 ? -15.930 24.358 18.543 1.00 74.56 322 THR A CA 1
ATOM 2582 C C . THR A 1 322 ? -16.977 23.380 19.076 1.00 74.56 322 THR A C 1
ATOM 2584 O O . THR A 1 322 ? -16.686 22.643 20.015 1.00 74.56 322 THR A O 1
ATOM 2587 N N . GLU A 1 323 ? -18.152 23.323 18.448 1.00 79.69 323 GLU A N 1
ATOM 2588 C CA . GLU A 1 323 ? -19.242 22.413 18.820 1.00 79.69 323 GLU A CA 1
ATOM 2589 C C . GLU A 1 323 ? -18.841 20.946 18.604 1.00 79.69 323 GLU A C 1
ATOM 2591 O O . GLU A 1 323 ? -18.897 20.149 19.538 1.00 79.69 323 GLU A O 1
ATOM 2596 N N . LEU A 1 324 ? -18.270 20.616 17.440 1.00 74.62 324 LEU A N 1
ATOM 2597 C CA . LEU A 1 324 ? -17.730 19.279 17.168 1.00 74.62 324 LEU A CA 1
ATOM 2598 C C . LEU A 1 324 ? -16.583 18.904 18.115 1.00 74.62 324 LEU A C 1
ATOM 2600 O O . LEU A 1 324 ? -16.455 17.752 18.524 1.00 74.62 324 LEU A O 1
ATOM 2604 N N . THR A 1 325 ? -15.733 19.865 18.487 1.00 75.19 325 THR A N 1
ATOM 2605 C CA . THR A 1 325 ? -14.659 19.618 19.463 1.00 75.19 325 THR A CA 1
ATOM 2606 C C . THR A 1 325 ? -15.235 19.307 20.844 1.00 75.19 325 THR A C 1
ATOM 2608 O O . THR A 1 325 ? -14.692 18.459 21.557 1.00 75.19 325 THR A O 1
ATOM 2611 N N . GLN A 1 326 ? -16.339 19.956 21.219 1.00 84.19 326 GLN A N 1
ATOM 2612 C CA . GLN A 1 326 ? -17.037 19.681 22.468 1.00 84.19 326 GLN A CA 1
ATOM 2613 C C . GLN A 1 326 ? -17.678 18.286 22.449 1.00 84.19 326 GLN A C 1
ATOM 2615 O O . GLN A 1 326 ? -17.430 17.513 23.372 1.00 84.19 326 GLN A O 1
ATOM 2620 N N . GLU A 1 327 ? -18.376 17.916 21.372 1.00 86.88 327 GLU A N 1
ATOM 2621 C CA . GLU A 1 327 ? -18.953 16.572 21.208 1.00 86.88 327 GLU A CA 1
ATOM 2622 C C . GLU A 1 327 ? -17.884 15.469 21.270 1.00 86.88 327 GLU A C 1
ATOM 2624 O O . GLU A 1 327 ? -18.042 14.469 21.970 1.00 86.88 327 GLU A O 1
ATOM 2629 N N . VAL A 1 328 ? -16.742 15.657 20.595 1.00 78.50 328 VAL A N 1
ATOM 2630 C CA . VAL A 1 328 ? -15.618 14.705 20.660 1.00 78.50 328 VAL A CA 1
ATOM 2631 C C . VAL A 1 328 ? -15.047 14.611 22.077 1.00 78.50 328 VAL A C 1
ATOM 2633 O O . VAL A 1 328 ? -14.627 13.532 22.500 1.00 78.50 328 VAL A O 1
ATOM 2636 N N . THR A 1 329 ? -15.027 15.716 22.825 1.00 83.69 329 THR A N 1
ATOM 2637 C CA . THR A 1 329 ? -14.557 15.727 24.218 1.00 83.69 329 THR A CA 1
ATOM 2638 C C . THR A 1 329 ? -15.509 14.946 25.124 1.00 83.69 329 THR A C 1
ATOM 2640 O O . THR A 1 329 ? -15.039 14.141 25.927 1.00 83.69 329 THR A O 1
ATOM 2643 N N . GLU A 1 330 ? -16.822 15.115 24.951 1.00 88.62 330 GLU A N 1
ATOM 2644 C CA . GLU A 1 330 ? -17.853 14.363 25.680 1.00 88.62 330 GLU A CA 1
ATOM 2645 C C . GLU A 1 330 ? -17.770 12.862 25.370 1.00 88.62 330 GLU A C 1
ATOM 2647 O O . GLU A 1 330 ? -17.644 12.054 26.289 1.00 88.62 330 GLU A O 1
ATOM 2652 N N . LEU A 1 331 ? -17.677 12.481 24.089 1.00 83.62 331 LEU A N 1
ATOM 2653 C CA . LEU A 1 331 ? -17.479 11.081 23.688 1.00 83.62 331 LEU A CA 1
ATOM 2654 C C . LEU A 1 331 ? -16.181 10.485 24.252 1.00 83.62 331 LEU A C 1
ATOM 2656 O O . LEU A 1 331 ? -16.133 9.318 24.636 1.00 83.62 331 LEU A O 1
ATOM 2660 N N . THR A 1 332 ? -15.109 11.277 24.320 1.00 81.12 332 THR A N 1
ATOM 2661 C CA . THR A 1 332 ? -13.839 10.826 24.911 1.00 81.12 332 THR A CA 1
ATOM 2662 C C . THR A 1 332 ? -13.981 10.590 26.416 1.00 81.12 332 THR A C 1
ATOM 2664 O O . THR A 1 332 ? -13.381 9.652 26.952 1.00 81.12 332 THR A O 1
ATOM 2667 N N . GLN A 1 333 ? -14.782 11.408 27.103 1.00 88.19 333 GLN A N 1
ATOM 2668 C CA . GLN A 1 333 ? -15.080 11.226 28.518 1.00 88.19 333 GLN A CA 1
ATOM 2669 C C . GLN A 1 333 ? -15.912 9.956 28.749 1.00 88.19 333 GLN A C 1
ATOM 2671 O O . GLN A 1 333 ? -15.522 9.139 29.581 1.00 88.19 333 GLN A O 1
ATOM 2676 N N . GLU A 1 334 ? -16.954 9.721 27.947 1.00 91.88 334 GLU A N 1
ATOM 2677 C CA . GLU A 1 334 ? -17.760 8.490 28.010 1.00 91.88 334 GLU A CA 1
ATOM 2678 C C . GLU A 1 334 ? -16.913 7.229 27.769 1.00 91.88 334 GLU A C 1
ATOM 2680 O O . GLU A 1 334 ? -17.004 6.252 28.513 1.00 91.88 334 GLU A O 1
ATOM 2685 N N . VAL A 1 335 ? -16.019 7.245 26.771 1.00 85.50 335 VAL A N 1
ATOM 2686 C CA . VAL A 1 335 ? -15.092 6.124 26.517 1.00 85.50 335 VAL A CA 1
ATOM 2687 C C . VAL A 1 335 ? -14.140 5.903 27.696 1.00 85.50 335 VAL A C 1
ATOM 2689 O O . VAL A 1 335 ? -13.783 4.761 27.997 1.00 85.50 335 VAL A O 1
ATOM 2692 N N . THR A 1 336 ? -13.725 6.972 28.378 1.00 87.62 336 THR A N 1
ATOM 2693 C CA . THR A 1 336 ? -12.858 6.877 29.561 1.00 87.62 336 THR A CA 1
ATOM 2694 C C . THR A 1 336 ? -13.598 6.235 30.735 1.00 87.62 336 THR A C 1
ATOM 2696 O O . THR A 1 336 ? -13.042 5.343 31.375 1.00 87.62 336 THR A O 1
ATOM 2699 N N . GLU A 1 337 ? -14.855 6.619 30.969 1.00 91.81 337 GLU A N 1
ATOM 2700 C CA . GLU A 1 337 ? -15.720 6.021 31.996 1.00 91.81 337 GLU A CA 1
ATOM 2701 C C . GLU A 1 337 ? -15.972 4.533 31.711 1.00 91.81 337 GLU A C 1
ATOM 2703 O O . GLU A 1 337 ? -15.702 3.692 32.568 1.00 91.81 337 GLU A O 1
ATOM 2708 N N . LEU A 1 338 ? -16.330 4.175 30.471 1.00 87.62 338 LEU A N 1
ATOM 2709 C CA . LEU A 1 338 ? -16.485 2.773 30.058 1.00 87.62 338 LEU A CA 1
ATOM 2710 C C . LEU A 1 338 ? -15.194 1.961 30.231 1.00 87.62 338 LEU A C 1
ATOM 2712 O O . LEU A 1 338 ? -15.226 0.791 30.608 1.00 87.62 338 LEU A O 1
ATOM 2716 N N . THR A 1 339 ? -14.035 2.566 29.965 1.00 87.38 339 THR A N 1
ATOM 2717 C CA . THR A 1 339 ? -12.739 1.897 30.161 1.00 87.38 339 THR A CA 1
ATOM 2718 C C . THR A 1 339 ? -12.466 1.638 31.644 1.00 87.38 339 THR A C 1
ATOM 2720 O O . THR A 1 339 ? -11.901 0.595 31.992 1.00 87.38 339 THR A O 1
ATOM 2723 N N . GLN A 1 340 ? -12.875 2.555 32.523 1.00 91.12 340 GLN A N 1
ATOM 2724 C CA . GLN A 1 340 ? -12.765 2.371 33.966 1.00 91.12 340 GLN A CA 1
ATOM 2725 C C . GLN A 1 340 ? -13.688 1.243 34.450 1.00 91.12 340 GLN A C 1
ATOM 2727 O O . GLN A 1 340 ? -13.208 0.341 35.134 1.00 91.12 340 GLN A O 1
ATOM 2732 N N . GLU A 1 341 ? -14.948 1.214 34.006 1.00 93.56 341 GLU A N 1
ATOM 2733 C CA . GLU A 1 341 ? -15.895 0.133 34.330 1.00 93.56 341 GLU A CA 1
ATOM 2734 C C . GLU A 1 341 ? -15.383 -1.244 33.874 1.00 93.56 341 GLU A C 1
ATOM 2736 O O . GLU A 1 341 ? -15.413 -2.215 34.630 1.00 93.56 341 GLU A O 1
ATOM 2741 N N . VAL A 1 342 ? -14.838 -1.344 32.655 1.00 89.25 342 VAL A N 1
ATOM 2742 C CA . VAL A 1 342 ? -14.238 -2.595 32.152 1.00 89.25 342 VAL A CA 1
ATOM 2743 C C . VAL A 1 342 ? -13.028 -3.016 32.992 1.00 89.25 342 VAL A C 1
ATOM 2745 O O . VAL A 1 342 ? -12.798 -4.213 33.189 1.00 89.25 342 VAL A O 1
ATOM 2748 N N . THR A 1 343 ? -12.252 -2.058 33.500 1.00 91.12 343 THR A N 1
ATOM 2749 C CA . THR A 1 343 ? -11.097 -2.342 34.363 1.00 91.12 343 THR A CA 1
ATOM 2750 C C . THR A 1 343 ? -11.543 -2.895 35.716 1.00 91.12 343 THR A C 1
ATOM 2752 O O . THR A 1 343 ? -10.981 -3.892 36.169 1.00 91.12 343 THR A O 1
ATOM 2755 N N . GLU A 1 344 ? -12.582 -2.312 36.318 1.00 93.50 344 GLU A N 1
ATOM 2756 C CA . GLU A 1 344 ? -13.182 -2.789 37.572 1.00 93.50 344 GLU A CA 1
ATOM 2757 C C . GLU A 1 344 ? -13.756 -4.206 37.407 1.00 93.50 344 GLU A C 1
ATOM 2759 O O . GLU A 1 344 ? -13.382 -5.110 38.154 1.00 93.50 344 GLU A O 1
ATOM 2764 N N . LEU A 1 345 ? -14.530 -4.454 36.342 1.00 90.88 345 LEU A N 1
ATOM 2765 C CA . LEU A 1 345 ? -15.039 -5.795 36.019 1.00 90.88 345 LEU A CA 1
ATOM 2766 C C . LEU A 1 345 ? -13.914 -6.818 35.802 1.00 90.88 345 LEU A C 1
ATOM 2768 O O . LEU A 1 345 ? -14.027 -7.978 36.195 1.00 90.88 345 LEU A O 1
ATOM 2772 N N . THR A 1 346 ? -12.806 -6.409 35.182 1.00 90.00 346 THR A N 1
ATOM 2773 C CA . THR A 1 346 ? -11.650 -7.296 34.976 1.00 90.00 346 THR A CA 1
ATOM 2774 C C . THR A 1 346 ? -10.977 -7.656 36.303 1.00 90.00 346 THR A C 1
ATOM 2776 O O . THR A 1 346 ? -10.513 -8.789 36.472 1.00 90.00 346 THR A O 1
ATOM 2779 N N . GLN A 1 347 ? -10.935 -6.722 37.257 1.00 92.56 347 GLN A N 1
ATOM 2780 C CA . GLN A 1 347 ? -10.415 -6.981 38.596 1.00 92.56 347 GLN A CA 1
ATOM 2781 C C . GLN A 1 347 ? -11.318 -7.960 39.359 1.00 92.56 347 GLN A C 1
ATOM 2783 O O . GLN A 1 347 ? -10.809 -8.950 39.883 1.00 92.56 347 GLN A O 1
ATOM 2788 N N . GLU A 1 348 ? -12.640 -7.768 39.323 1.00 94.88 348 GLU A N 1
ATOM 2789 C CA . GLU A 1 348 ? -13.607 -8.694 39.934 1.00 94.88 348 GLU A CA 1
ATOM 2790 C C . GLU A 1 348 ? -13.495 -10.114 39.353 1.00 94.88 348 GLU A C 1
ATOM 2792 O O . GLU A 1 348 ? -13.442 -11.098 40.091 1.00 94.88 348 GLU A O 1
ATOM 2797 N N . VAL A 1 349 ? -13.380 -10.245 38.024 1.00 91.38 349 VAL A N 1
ATOM 2798 C CA . VAL A 1 349 ? -13.170 -11.549 37.367 1.00 91.38 349 VAL A CA 1
ATOM 2799 C C . VAL A 1 349 ? -11.853 -12.194 37.809 1.00 91.38 349 VAL A C 1
ATOM 2801 O O . VAL A 1 349 ? -11.780 -13.417 37.954 1.00 91.38 349 VAL A O 1
ATOM 2804 N N . THR A 1 350 ? -10.810 -11.397 38.042 1.00 92.06 350 THR A N 1
ATOM 2805 C CA . THR A 1 350 ? -9.512 -11.901 38.513 1.00 92.06 350 THR A CA 1
ATOM 2806 C C . THR A 1 350 ? -9.609 -12.434 39.943 1.00 92.06 350 THR A C 1
ATOM 2808 O O . THR A 1 350 ? -9.090 -13.517 40.212 1.00 92.06 350 THR A O 1
ATOM 2811 N N . GLU A 1 351 ? -10.304 -11.725 40.835 1.00 94.38 351 GLU A N 1
ATOM 2812 C CA . GLU A 1 351 ? -10.544 -12.156 42.220 1.00 94.38 351 GLU A CA 1
ATOM 2813 C C . GLU A 1 351 ? -11.381 -13.443 42.268 1.00 94.38 351 GLU A C 1
ATOM 2815 O O . GLU A 1 351 ? -10.970 -14.420 42.897 1.00 94.38 351 GLU A O 1
ATOM 2820 N N . LEU A 1 352 ? -12.473 -13.516 41.497 1.00 92.31 352 LEU A N 1
ATOM 2821 C CA . LEU A 1 352 ? -13.281 -14.738 41.374 1.00 92.31 352 LEU A CA 1
ATOM 2822 C C . LEU A 1 352 ? -12.471 -15.921 40.827 1.00 92.31 352 LEU A C 1
ATOM 2824 O O . LEU A 1 352 ? -12.641 -17.059 41.260 1.00 92.31 352 LEU A O 1
ATOM 2828 N N . THR A 1 353 ? -11.563 -15.672 39.880 1.00 90.44 353 THR A N 1
ATOM 2829 C CA . THR A 1 353 ? -10.694 -16.726 39.333 1.00 90.44 353 THR A CA 1
ATOM 2830 C C . THR A 1 353 ? -9.710 -17.249 40.385 1.00 90.44 353 THR A C 1
ATOM 2832 O O . THR A 1 353 ? -9.419 -18.448 40.403 1.00 90.44 353 THR A O 1
ATOM 2835 N N . GLN A 1 354 ? -9.207 -16.385 41.275 1.00 93.25 354 GLN A N 1
ATOM 2836 C CA . GLN A 1 354 ? -8.351 -16.797 42.391 1.00 93.25 354 GLN A CA 1
ATOM 2837 C C . GLN A 1 354 ? -9.122 -17.661 43.395 1.00 93.25 354 GLN A C 1
ATOM 2839 O O . GLN A 1 354 ? -8.642 -18.741 43.735 1.00 93.25 354 GLN A O 1
ATOM 2844 N N . GLU A 1 355 ? -10.335 -17.254 43.776 1.00 95.19 355 GLU A N 1
ATOM 2845 C CA . GLU A 1 355 ? -11.189 -18.017 44.699 1.00 95.19 355 GLU A CA 1
ATOM 2846 C C . GLU A 1 355 ? -11.546 -19.404 44.136 1.00 95.19 355 GLU A C 1
ATOM 2848 O O . GLU A 1 355 ? -11.416 -20.420 44.819 1.00 95.19 355 GLU A O 1
ATOM 2853 N N . VAL A 1 356 ? -11.911 -19.482 42.850 1.00 93.12 356 VAL A N 1
ATOM 2854 C CA . VAL A 1 356 ? -12.171 -20.768 42.178 1.00 93.12 356 VAL A CA 1
ATOM 2855 C C . VAL A 1 356 ? -10.917 -21.648 42.149 1.00 93.12 356 VAL A C 1
ATOM 2857 O O . VAL A 1 356 ? -11.014 -22.865 42.302 1.00 93.12 356 VAL A O 1
ATOM 2860 N N . THR A 1 357 ? -9.733 -21.060 41.970 1.00 92.62 357 THR A N 1
ATOM 2861 C CA . THR A 1 357 ? -8.469 -21.814 41.972 1.00 92.62 357 THR A CA 1
ATOM 2862 C C . THR A 1 357 ? -8.170 -22.403 43.353 1.00 92.62 357 THR A C 1
ATOM 2864 O O . THR A 1 357 ? -7.744 -23.556 43.436 1.00 92.62 357 THR A O 1
ATOM 2867 N N . GLU A 1 358 ? -8.437 -21.655 44.426 1.00 95.25 358 GLU A N 1
ATOM 2868 C CA . GLU A 1 358 ? -8.281 -22.120 45.810 1.00 95.25 358 GLU A CA 1
ATOM 2869 C C . GLU A 1 358 ? -9.242 -23.276 46.123 1.00 95.25 358 GLU A C 1
ATOM 2871 O O . GLU A 1 358 ? -8.810 -24.331 46.587 1.00 95.25 358 GLU A O 1
ATOM 2876 N N . GLN A 1 359 ? -10.516 -23.160 45.731 1.00 92.88 359 GLN A N 1
ATOM 2877 C CA . GLN A 1 359 ? -11.490 -24.250 45.882 1.00 92.88 359 GLN A CA 1
ATOM 2878 C C . GLN A 1 359 ? -11.095 -25.513 45.101 1.00 92.88 359 GLN A C 1
ATOM 2880 O O . GLN A 1 359 ? -11.278 -26.633 45.581 1.00 92.88 359 GLN A O 1
ATOM 2885 N N . ILE A 1 360 ? -10.531 -25.367 43.895 1.00 92.56 360 ILE A N 1
ATOM 2886 C CA . ILE A 1 360 ? -10.017 -26.510 43.123 1.00 92.56 360 ILE A CA 1
ATOM 2887 C C . ILE A 1 360 ? -8.857 -27.190 43.864 1.00 92.56 360 ILE A C 1
ATOM 2889 O O . ILE A 1 360 ? -8.761 -28.421 43.837 1.00 92.56 360 ILE A O 1
ATOM 2893 N N . GLN A 1 361 ? -7.988 -26.422 44.526 1.00 92.88 361 GLN A N 1
ATOM 2894 C CA . GLN A 1 361 ? -6.889 -26.975 45.314 1.00 92.88 361 GLN A CA 1
ATOM 2895 C C . GLN A 1 361 ? -7.415 -27.780 46.513 1.00 92.88 361 GLN A C 1
ATOM 2897 O O . GLN A 1 361 ? -7.008 -28.930 46.679 1.00 92.88 361 GLN A O 1
ATOM 2902 N N . GLU A 1 362 ? -8.384 -27.247 47.261 1.00 95.25 362 GLU A N 1
ATOM 2903 C CA . GLU A 1 362 ? -9.023 -27.960 48.380 1.00 95.25 362 GLU A CA 1
ATOM 2904 C C . GLU A 1 362 ? -9.689 -29.271 47.929 1.00 95.25 362 GLU A C 1
ATOM 2906 O O . GLU A 1 362 ? -9.493 -30.327 48.533 1.00 95.25 362 GLU A O 1
ATOM 2911 N N . VAL A 1 363 ? -10.440 -29.243 46.821 1.00 93.06 363 VAL A N 1
ATOM 2912 C CA . VAL A 1 363 ? -11.066 -30.452 46.255 1.00 93.06 363 VAL A CA 1
ATOM 2913 C C . VAL A 1 363 ? -10.012 -31.471 45.817 1.00 93.06 363 VAL A C 1
ATOM 2915 O O . VAL A 1 363 ? -10.220 -32.680 45.958 1.00 93.06 363 VAL A O 1
ATOM 2918 N N . THR A 1 364 ? -8.872 -31.010 45.299 1.00 94.19 364 THR A N 1
ATOM 2919 C CA . THR A 1 364 ? -7.764 -31.887 44.896 1.00 94.19 364 THR A CA 1
ATOM 2920 C C . THR A 1 364 ? -7.139 -32.583 46.106 1.00 94.19 364 THR A C 1
ATOM 2922 O O . THR A 1 364 ? -6.909 -33.790 46.045 1.00 94.19 364 THR A O 1
ATOM 2925 N N . GLU A 1 365 ? -6.920 -31.861 47.207 1.00 94.56 365 GLU A N 1
ATOM 2926 C CA . GLU A 1 365 ? -6.397 -32.417 48.464 1.00 94.56 365 GLU A CA 1
ATOM 2927 C C . GLU A 1 365 ? -7.361 -33.450 49.066 1.00 94.56 365 GLU A C 1
ATOM 2929 O O . GLU A 1 365 ? -6.958 -34.579 49.348 1.00 94.56 365 GLU A O 1
ATOM 2934 N N . LEU A 1 366 ? -8.659 -33.131 49.135 1.00 93.38 366 LEU A N 1
ATOM 2935 C CA . LEU A 1 366 ? -9.684 -34.081 49.589 1.00 93.38 366 LEU A CA 1
ATOM 2936 C C . LEU A 1 366 ? -9.747 -35.336 48.708 1.00 93.38 366 LEU A C 1
ATOM 2938 O O . LEU A 1 366 ? -9.933 -36.447 49.200 1.00 93.38 366 LEU A O 1
ATOM 2942 N N . THR A 1 367 ? -9.572 -35.184 47.394 1.00 91.69 367 THR A N 1
ATOM 2943 C CA . THR A 1 367 ? -9.558 -36.327 46.468 1.00 91.69 367 THR A CA 1
ATOM 2944 C C . THR A 1 367 ? -8.338 -37.226 46.700 1.00 91.69 367 THR A C 1
ATOM 2946 O O . THR A 1 367 ? -8.456 -38.450 46.590 1.00 91.69 367 THR A O 1
ATOM 2949 N N . GLN A 1 368 ? -7.177 -36.654 47.042 1.00 93.62 368 GLN A N 1
ATOM 2950 C CA . GLN A 1 368 ? -5.984 -37.426 47.411 1.00 93.62 368 GLN A CA 1
ATOM 2951 C C . GLN A 1 368 ? -6.211 -38.216 48.702 1.00 93.62 368 GLN A C 1
ATOM 2953 O O . GLN A 1 368 ? -5.951 -39.418 48.712 1.00 93.62 368 GLN A O 1
ATOM 2958 N N . GLU A 1 369 ? -6.779 -37.585 49.732 1.00 95.00 369 GLU A N 1
ATOM 2959 C CA . GLU A 1 369 ? -7.086 -38.244 51.010 1.00 95.00 369 GLU A CA 1
ATOM 2960 C C . GLU A 1 369 ? -8.079 -39.404 50.829 1.00 95.00 369 GLU A C 1
ATOM 2962 O O . GLU A 1 369 ? -7.855 -40.514 51.313 1.00 95.00 369 GLU A O 1
ATOM 2967 N N . VAL A 1 370 ? -9.148 -39.196 50.052 1.00 93.69 370 VAL A N 1
ATOM 2968 C CA . VAL A 1 370 ? -10.111 -40.264 49.730 1.00 93.69 370 VAL A CA 1
ATOM 2969 C C . VAL A 1 370 ? -9.439 -41.408 48.964 1.00 93.69 370 VAL A C 1
ATOM 2971 O O . VAL A 1 370 ? -9.756 -42.574 49.194 1.00 93.69 370 VAL A O 1
ATOM 2974 N N . THR A 1 371 ? -8.502 -41.104 48.063 1.00 93.38 371 THR A N 1
ATOM 2975 C CA . THR A 1 371 ? -7.770 -42.132 47.307 1.00 93.38 371 THR A CA 1
ATOM 2976 C C . THR A 1 371 ? -6.862 -42.962 48.220 1.00 93.38 371 THR A C 1
ATOM 2978 O O . THR A 1 371 ? -6.807 -44.182 48.067 1.00 93.38 371 THR A O 1
ATOM 2981 N N . GLU A 1 372 ? -6.195 -42.329 49.188 1.00 94.75 372 GLU A N 1
ATOM 2982 C CA . GLU A 1 372 ? -5.368 -43.009 50.193 1.00 94.75 372 GLU A CA 1
ATOM 2983 C C . GLU A 1 372 ? -6.215 -43.939 51.073 1.00 94.75 372 GLU A C 1
ATOM 2985 O O . GLU A 1 372 ? -5.896 -45.119 51.212 1.00 94.75 372 GLU A O 1
ATOM 2990 N N . GLN A 1 373 ? -7.375 -43.469 51.544 1.00 93.50 373 GLN A N 1
ATOM 2991 C CA . GLN A 1 373 ? -8.312 -44.302 52.306 1.00 93.50 373 GLN A CA 1
ATOM 2992 C C . GLN A 1 373 ? -8.837 -45.497 51.495 1.00 93.50 373 GLN A C 1
ATOM 2994 O O . GLN A 1 373 ? -8.987 -46.598 52.027 1.00 93.50 373 GLN A O 1
ATOM 2999 N N . ILE A 1 374 ? -9.112 -45.318 50.197 1.00 93.62 374 ILE A N 1
ATOM 3000 C CA . ILE A 1 374 ? -9.511 -46.428 49.318 1.00 93.62 374 ILE A CA 1
ATOM 3001 C C . ILE A 1 374 ? -8.385 -47.465 49.213 1.00 93.62 374 ILE A C 1
ATOM 3003 O O . ILE A 1 374 ? -8.669 -48.664 49.256 1.00 93.62 374 ILE A O 1
ATOM 3007 N N . GLN A 1 375 ? -7.128 -47.027 49.106 1.00 92.88 375 GLN A N 1
ATOM 3008 C CA . GLN A 1 375 ? -5.969 -47.917 49.039 1.00 92.88 375 GLN A CA 1
ATOM 3009 C C . GLN A 1 375 ? -5.816 -48.741 50.328 1.00 92.88 375 GLN A C 1
ATOM 3011 O O . GLN A 1 375 ? -5.651 -49.959 50.249 1.00 92.88 375 GLN A O 1
ATOM 3016 N N . GLU A 1 376 ? -5.969 -48.118 51.500 1.00 95.06 376 GLU A N 1
ATOM 3017 C CA . GLU A 1 376 ? -5.958 -48.820 52.793 1.00 95.06 376 GLU A CA 1
ATOM 3018 C C . GLU A 1 376 ? -7.079 -49.869 52.890 1.00 95.06 376 GLU A C 1
ATOM 3020 O O . GLU A 1 376 ? -6.855 -51.010 53.301 1.00 95.06 376 GLU A O 1
ATOM 3025 N N . VAL A 1 377 ? -8.299 -49.521 52.461 1.00 93.69 377 VAL A N 1
ATOM 3026 C CA . VAL A 1 377 ? -9.432 -50.463 52.440 1.00 93.69 377 VAL A CA 1
ATOM 3027 C C . VAL A 1 377 ? -9.167 -51.633 51.489 1.00 93.69 377 VAL A C 1
ATOM 3029 O O . VAL A 1 377 ? -9.536 -52.772 51.797 1.00 93.69 377 VAL A O 1
ATOM 3032 N N . MET A 1 378 ? -8.528 -51.388 50.341 1.00 93.50 378 MET A N 1
ATOM 3033 C CA . MET A 1 378 ? -8.146 -52.446 49.404 1.00 93.50 378 MET A CA 1
ATOM 3034 C C . MET A 1 378 ? -7.119 -53.409 50.012 1.00 93.50 378 MET A C 1
ATOM 3036 O O . MET A 1 378 ? -7.297 -54.622 49.880 1.00 93.50 378 MET A O 1
ATOM 3040 N N . GLU A 1 379 ? -6.102 -52.900 50.711 1.00 93.50 379 GLU A N 1
ATOM 3041 C CA . GLU A 1 379 ? -5.098 -53.724 51.403 1.00 93.50 379 GLU A CA 1
ATOM 3042 C C . GLU A 1 379 ? -5.732 -54.591 52.497 1.00 93.50 379 GLU A C 1
ATOM 3044 O O . GLU A 1 379 ? -5.533 -55.808 52.515 1.00 93.50 379 GLU A O 1
ATOM 3049 N N . LEU A 1 380 ? -6.593 -54.004 53.334 1.00 92.50 380 LEU A N 1
ATOM 3050 C CA . LEU A 1 380 ? -7.342 -54.750 54.352 1.00 92.50 380 LEU A CA 1
ATOM 3051 C C . LEU A 1 380 ? -8.239 -55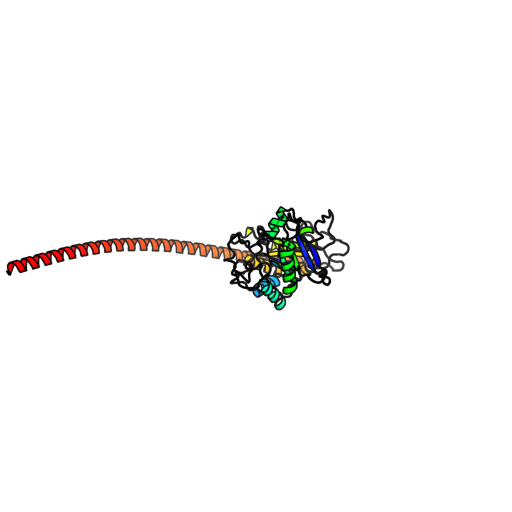.828 53.730 1.00 92.50 380 LEU A C 1
ATOM 3053 O O . LEU A 1 380 ? -8.354 -56.937 54.252 1.00 92.50 380 LEU A O 1
ATOM 3057 N N . THR A 1 381 ? -8.872 -55.531 52.594 1.00 91.94 381 THR A N 1
ATOM 3058 C CA . THR A 1 381 ? -9.714 -56.503 51.882 1.00 91.94 381 THR A CA 1
ATOM 3059 C C . THR A 1 381 ? -8.884 -57.671 51.341 1.00 91.94 381 THR A C 1
ATOM 3061 O O . THR A 1 381 ? -9.336 -58.820 51.387 1.00 91.94 381 THR A O 1
ATOM 3064 N N . GLN A 1 382 ? -7.668 -57.405 50.852 1.00 92.94 382 GLN A N 1
ATOM 3065 C CA . GLN A 1 382 ? -6.738 -58.441 50.404 1.00 92.94 382 GLN A CA 1
ATOM 3066 C C . GLN A 1 382 ? -6.298 -59.335 51.570 1.00 92.94 382 GLN A C 1
ATOM 3068 O O . GLN A 1 382 ? -6.378 -60.557 51.444 1.00 92.94 382 GLN A O 1
ATOM 3073 N N . GLU A 1 383 ? -5.926 -58.748 52.710 1.00 93.56 383 GLU A N 1
ATOM 3074 C CA . GLU A 1 383 ? -5.524 -59.493 53.911 1.00 93.56 383 GLU A CA 1
ATOM 3075 C C . GLU A 1 383 ? -6.659 -60.390 54.431 1.00 93.56 383 GLU A C 1
ATOM 3077 O O . GLU A 1 383 ? -6.460 -61.578 54.687 1.00 93.56 383 GLU A O 1
ATOM 3082 N N . VAL A 1 384 ? -7.886 -59.863 54.510 1.00 92.75 384 VAL A N 1
ATOM 3083 C CA . VAL A 1 384 ? -9.066 -60.653 54.901 1.00 92.75 384 VAL A CA 1
ATOM 3084 C C . VAL A 1 384 ? -9.309 -61.805 53.922 1.00 92.75 384 VAL A C 1
ATOM 3086 O O . VAL A 1 384 ? -9.661 -62.909 54.340 1.00 92.75 384 VAL A O 1
ATOM 3089 N N . THR A 1 385 ? -9.111 -61.579 52.622 1.00 92.12 385 THR A N 1
ATOM 3090 C CA . THR A 1 385 ? -9.275 -62.627 51.603 1.00 92.12 385 THR A CA 1
ATOM 3091 C C . THR A 1 385 ? -8.230 -63.737 51.763 1.00 92.12 385 THR A C 1
ATOM 3093 O O . THR A 1 385 ? -8.578 -64.914 51.658 1.00 92.12 385 THR A O 1
ATOM 3096 N N . GLU A 1 386 ? -6.977 -63.385 52.064 1.00 92.50 386 GLU A N 1
ATOM 3097 C CA . GLU A 1 386 ? -5.891 -64.338 52.328 1.00 92.50 386 GLU A CA 1
ATOM 3098 C C . GLU A 1 386 ? -6.164 -65.165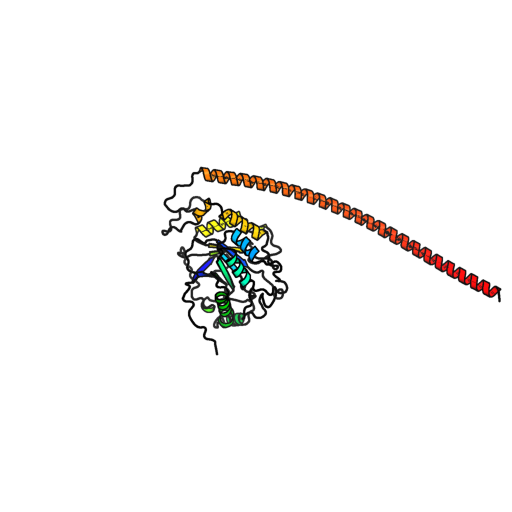 53.593 1.00 92.50 386 GLU A C 1
ATOM 3100 O O . GLU A 1 386 ? -6.119 -66.394 53.549 1.00 92.50 386 GLU A O 1
ATOM 3105 N N . GLN A 1 387 ? -6.599 -64.522 54.682 1.00 91.69 387 GLN A N 1
ATOM 3106 C CA . GLN A 1 387 ? -7.002 -65.222 55.907 1.00 91.69 387 GLN A CA 1
ATOM 3107 C C . GLN A 1 387 ? -8.180 -66.181 55.671 1.00 91.69 387 GLN A C 1
ATOM 3109 O O . GLN A 1 387 ? -8.199 -67.296 56.198 1.00 91.69 387 GLN A O 1
ATOM 3114 N N . ILE A 1 388 ? -9.171 -65.788 54.861 1.00 91.06 388 ILE A N 1
ATOM 3115 C CA . ILE A 1 388 ? -10.282 -66.677 54.484 1.00 91.06 388 ILE A CA 1
ATOM 3116 C C . ILE A 1 388 ? -9.759 -67.897 53.713 1.00 91.06 388 ILE A C 1
ATOM 3118 O O . ILE A 1 388 ? -10.215 -69.014 53.974 1.00 91.06 388 ILE A O 1
ATOM 3122 N N . GLN A 1 389 ? -8.809 -67.708 52.793 1.00 89.38 389 GLN A N 1
ATOM 3123 C CA . GLN A 1 389 ? -8.198 -68.795 52.026 1.00 89.38 389 GLN A CA 1
ATOM 3124 C C . GLN A 1 389 ? -7.454 -69.783 52.939 1.00 89.38 389 GLN A C 1
ATOM 3126 O O . GLN A 1 389 ? -7.710 -70.986 52.855 1.00 89.38 389 GLN A O 1
ATOM 3131 N N . GLU A 1 390 ? -6.634 -69.298 53.875 1.00 90.06 390 GLU A N 1
ATOM 3132 C CA . GLU A 1 390 ? -5.943 -70.142 54.863 1.00 90.06 390 GLU A CA 1
ATOM 3133 C C . GLU A 1 390 ? -6.923 -70.946 55.733 1.00 90.06 390 GLU A C 1
ATOM 3135 O O . GLU A 1 390 ? -6.745 -72.147 55.960 1.00 90.06 390 GLU A O 1
ATOM 3140 N N . VAL A 1 391 ? -8.007 -70.311 56.196 1.00 88.56 391 VAL A N 1
ATOM 3141 C CA . VAL A 1 391 ? -9.052 -70.985 56.983 1.00 88.56 391 VAL A CA 1
ATOM 3142 C C . VAL A 1 391 ? -9.747 -72.078 56.164 1.00 88.56 391 VAL A C 1
ATOM 3144 O O . VAL A 1 391 ? -10.059 -73.147 56.702 1.00 88.56 391 VAL A O 1
ATOM 3147 N N . MET A 1 392 ? -9.992 -71.845 54.870 1.00 87.56 392 MET A N 1
ATOM 3148 C CA . MET A 1 392 ? -10.558 -72.862 53.978 1.00 87.56 392 MET A CA 1
ATOM 3149 C C . MET A 1 392 ? -9.606 -74.046 53.773 1.00 87.56 392 MET A C 1
ATOM 3151 O O . MET A 1 392 ? -10.065 -75.188 53.817 1.00 87.56 392 MET A O 1
ATOM 3155 N N . GLU A 1 393 ? -8.305 -73.799 53.614 1.00 87.38 393 GLU A N 1
ATOM 3156 C CA . GLU A 1 393 ? -7.290 -74.851 53.472 1.00 87.38 393 GLU A CA 1
ATOM 3157 C C . GLU A 1 393 ? -7.164 -75.697 54.745 1.00 87.38 393 GLU A C 1
ATOM 3159 O O . GLU A 1 393 ? -7.217 -76.928 54.680 1.00 87.38 393 GLU A O 1
ATOM 3164 N N . LEU A 1 394 ? -7.107 -75.062 55.921 1.00 84.31 394 LEU A N 1
ATOM 3165 C CA . LEU A 1 394 ? -7.109 -75.765 57.210 1.00 84.31 394 LEU A CA 1
ATOM 3166 C C . LEU A 1 394 ? -8.362 -76.627 57.384 1.00 84.31 394 LEU A C 1
ATOM 3168 O O . LEU A 1 394 ? -8.274 -77.781 57.809 1.00 84.31 394 LEU A O 1
ATOM 3172 N N . ARG A 1 395 ?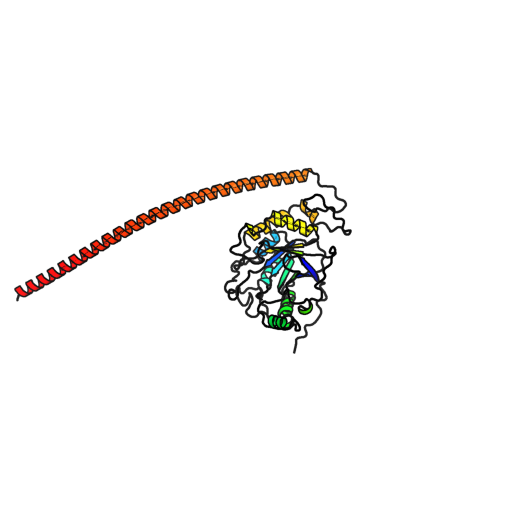 -9.539 -76.093 57.032 1.00 84.62 395 ARG A N 1
ATOM 3173 C CA . ARG A 1 395 ? -10.803 -76.841 57.076 1.00 84.62 395 ARG A CA 1
ATOM 3174 C C . ARG A 1 395 ? -10.738 -78.105 56.220 1.00 84.62 395 ARG A C 1
ATOM 3176 O O . ARG A 1 395 ? -11.291 -79.128 56.624 1.00 84.62 395 ARG A O 1
ATOM 3183 N N . ASP A 1 396 ? -10.115 -78.035 55.050 1.00 81.44 396 ASP A N 1
ATOM 3184 C CA . ASP A 1 396 ? -10.027 -79.170 54.136 1.00 81.44 396 ASP A CA 1
ATOM 3185 C C . ASP A 1 396 ? -9.011 -80.220 54.634 1.00 81.44 396 ASP A C 1
ATOM 3187 O O . ASP A 1 396 ? -9.299 -81.412 54.532 1.00 81.44 396 ASP A O 1
ATOM 3191 N N . VAL A 1 397 ? -7.924 -79.812 55.308 1.00 79.69 397 VAL A N 1
ATOM 3192 C CA . VAL A 1 397 ? -7.001 -80.723 56.027 1.00 79.69 397 VAL A CA 1
ATOM 3193 C C . VAL A 1 397 ? -7.696 -81.464 57.174 1.00 79.69 397 VAL A C 1
ATOM 3195 O O . VAL A 1 397 ? -7.477 -82.656 57.354 1.00 79.69 397 VAL A O 1
ATOM 3198 N N . PHE A 1 398 ? -8.568 -80.806 57.945 1.00 74.25 398 PHE A N 1
ATOM 3199 C CA . PHE A 1 398 ? -9.321 -81.475 59.020 1.00 74.25 398 PHE A CA 1
ATOM 3200 C C . PHE A 1 398 ? -10.399 -82.449 58.512 1.00 74.25 398 PHE A C 1
ATOM 3202 O O . PHE A 1 398 ? -10.932 -83.232 59.302 1.00 74.25 398 PHE A O 1
ATOM 3209 N N . LYS A 1 399 ? -10.764 -82.386 57.224 1.00 73.75 399 LYS A N 1
ATOM 3210 C CA . LYS A 1 399 ? -11.741 -83.292 56.599 1.00 73.75 399 LYS A CA 1
ATOM 3211 C C . LYS A 1 399 ? -11.111 -84.541 55.968 1.00 73.75 399 LYS A C 1
ATOM 3213 O O . LYS A 1 399 ? -11.866 -85.470 55.675 1.00 73.75 399 LYS A O 1
ATOM 3218 N N . SER A 1 400 ? -9.793 -84.557 55.741 1.00 63.88 400 SER A N 1
ATOM 3219 C CA . SER A 1 400 ? -9.010 -85.723 55.285 1.00 63.88 400 SER A CA 1
ATOM 3220 C C . SER A 1 400 ? -8.455 -86.516 56.458 1.00 63.88 400 SER A C 1
ATOM 3222 O O . SER A 1 400 ? -8.464 -87.765 56.372 1.00 63.88 400 SER A O 1
#

Organism: Dissostichus mawsoni (NCBI:txid36200)

Secondary structure (DSSP, 8-state):
---------TTS-EEEEEEE-SS--EEEEEE----S--EEEEE-PPP--TT-GGG---TT--HHHHHHHHHHTT-SEEEEEEE-TT--BSS--SSSTTSBTTTSSS-S-HHHHHHHHHHHH-S-EEEEEEES--TT-HHHHHHHHTTS---HHIIIIIHHHHHHHHHHH--SEEEEE--SSS-GGGGT-TT-----SS---S-EEEEEESBTT-SS--TT--GGGBPPHHHHHHHHHHHHHTT-EEEEEE---TTSPPPHHHHHHHHHHHHHHHSGGGHHHHSPPPTT------STT------TT-PPPPTHHHHHHHHHHHHHHHHHHHHHHHHHHHHHHHHHHHHHHHHHHHHHHHHHHHHHHHHHHHHHHHHHHHHHHHHHHHHHHHHHHHHHHTT-

Foldseek 3Di:
DPDDDDDDPPPFDWDWAWEDDPDDIFTKTFGPDPDLAFEEAEEDEADDDPPPLLQQQLQVADLLVVLVLQVLLVHQAYEYEQADQQGEGLADAPLCPCRYCCNGHNVDNVLQRNLVNCVVPHNYFYHYEYEQHHPPDPVRVVCVVVQNPDLRCLVRPRVSVVVCCCVPRVGRMYTYHYDPSDDCVSNVNPDDDDDDPDQDPDEHEHEDEQQQVDLADDPPRDPVRGDDLVRVVQVSLQQLLSVYHYHYGFHADSNRHGPPVNSVSSNSSSVVVVDPVCVQSSDDDDPVNDFDADDDPGGDDGDPDDDDDPPVVVVVVVVVVVVVVVVVVVVVVVVVVVVVVVVVVVVVVVVVVVVVVVVVVVVVVVVVVVVVVVVVVVVVVVVVVVVVVVVVVVVVVVVD

Sequence (400 aa):
MVPQYPGSLSNTRWQQYRCVSSSSSRCCFAPAERSSRRTGVRLTAGRCPNGSTRRIHAEFFDAKEWTDIFASSGAKYIVLTTKHHEGFTLWGSKTSWNWNSVDVGPKRDLVLEVATALRENSDLRLGLYHSLFEWFNPLFEQDAANGFKTNLFPSSKTLPELYELITKYKPEVLWSDGDGDAPDSYWNSTGDRYLPGHLMTHKWENCMTLDRKSWGYRRNAALKDYMSIQELVAMLVETVSLGGNLLMNVGPTPDGRIPPLSEERLRQMGLWLQDEIIFAIFLEWPKDGSVVLMGDSAPWWRSEGQSAPPHTQRDALEQEVTELTQEVTELTQEVTELTQEVTELTQEVTELTQEVTEQIQEVTELTQEVTEQIQEVMELTQEVTEQIQEVMELRDVFKS